Protein AF-A0A832YFS0-F1 (afdb_monomer_lite)

Structure (mmCIF, N/CA/C/O backbone):
data_AF-A0A832YFS0-F1
#
_entry.id   AF-A0A832YFS0-F1
#
loop_
_atom_site.group_PDB
_atom_site.id
_atom_site.type_symbol
_atom_site.label_atom_id
_atom_site.label_alt_id
_atom_site.label_comp_id
_atom_site.label_asym_id
_atom_site.label_entity_id
_atom_site.label_seq_id
_atom_site.pdbx_PDB_ins_code
_atom_site.Cartn_x
_atom_site.Cartn_y
_atom_site.Cartn_z
_atom_site.occupancy
_atom_site.B_iso_or_equiv
_atom_site.auth_seq_id
_atom_site.auth_comp_id
_atom_site.auth_asym_id
_atom_site.auth_atom_id
_atom_site.pdbx_PDB_model_num
ATOM 1 N N . MET A 1 1 ? -32.727 -11.105 4.811 1.00 61.66 1 MET A N 1
ATOM 2 C CA . MET A 1 1 ? -31.491 -11.695 4.226 1.00 61.66 1 MET A CA 1
ATOM 3 C C . MET A 1 1 ? -30.464 -11.849 5.333 1.00 61.66 1 MET A C 1
ATOM 5 O O . MET A 1 1 ? -30.611 -11.159 6.331 1.00 61.66 1 MET A O 1
ATOM 9 N N . HIS A 1 2 ? -29.457 -12.711 5.175 1.00 72.12 2 HIS A N 1
ATOM 10 C CA . HIS A 1 2 ? -28.384 -12.852 6.163 1.00 72.12 2 HIS A CA 1
ATOM 11 C C . HIS A 1 2 ? -27.143 -12.051 5.748 1.00 72.12 2 HIS A C 1
ATOM 13 O O . HIS A 1 2 ? -26.774 -12.047 4.574 1.00 72.12 2 HIS A O 1
ATOM 19 N N . CYS A 1 3 ? -26.508 -11.384 6.710 1.00 74.69 3 CYS A N 1
ATOM 20 C CA . CYS A 1 3 ? -25.237 -10.694 6.539 1.00 74.69 3 CYS A CA 1
ATOM 21 C C . CYS A 1 3 ? -24.163 -11.714 6.127 1.00 74.69 3 CYS A C 1
ATOM 23 O O . CYS A 1 3 ? -23.985 -12.705 6.838 1.00 74.69 3 CYS A O 1
ATOM 25 N N . PRO A 1 4 ? -23.400 -11.477 5.048 1.00 72.81 4 PRO A N 1
ATOM 26 C CA . PRO A 1 4 ? -22.427 -12.448 4.543 1.00 72.81 4 PRO A CA 1
ATOM 27 C C . PRO A 1 4 ? -21.241 -12.690 5.492 1.00 72.81 4 PRO A C 1
ATOM 29 O O . PRO A 1 4 ? -20.548 -13.690 5.352 1.00 72.81 4 PRO A O 1
ATOM 32 N N . TYR A 1 5 ? -21.004 -11.794 6.457 1.00 75.25 5 TYR A N 1
ATOM 33 C CA . TYR A 1 5 ? -19.849 -11.869 7.360 1.00 75.25 5 TYR A CA 1
ATOM 34 C C . TYR A 1 5 ? -20.147 -12.503 8.717 1.00 75.25 5 TYR A C 1
ATOM 36 O O . TYR A 1 5 ? -19.254 -13.059 9.344 1.00 75.25 5 TYR A O 1
ATOM 44 N N . CYS A 1 6 ? -21.387 -12.405 9.193 1.00 79.06 6 CYS A N 1
ATOM 45 C CA . CYS A 1 6 ? -21.760 -12.894 10.522 1.00 79.06 6 CYS A CA 1
ATOM 46 C C . CYS A 1 6 ? -23.076 -13.677 10.540 1.00 79.06 6 CYS A C 1
ATOM 48 O O . CYS A 1 6 ? -23.582 -13.984 11.612 1.00 79.06 6 CYS A O 1
ATOM 50 N N . SER A 1 7 ? -23.643 -13.973 9.366 1.00 76.50 7 SER A N 1
ATOM 51 C CA . SER A 1 7 ? -24.875 -14.749 9.177 1.00 76.50 7 SER A CA 1
ATOM 52 C C . SER A 1 7 ? -26.113 -14.199 9.894 1.00 76.50 7 SER A C 1
ATOM 54 O O . SER A 1 7 ? -27.077 -14.922 10.097 1.00 76.50 7 SER A O 1
ATOM 56 N N . ASN A 1 8 ? -26.115 -12.916 10.256 1.00 71.06 8 ASN A N 1
ATOM 57 C CA . ASN A 1 8 ? -27.222 -12.272 10.961 1.00 71.06 8 ASN A CA 1
ATOM 58 C C . ASN A 1 8 ? -28.337 -11.786 10.047 1.00 71.06 8 ASN A C 1
ATOM 60 O O . ASN A 1 8 ? -28.046 -11.256 8.978 1.00 71.06 8 ASN A O 1
ATOM 64 N N . GLU A 1 9 ? -29.588 -11.852 10.498 1.00 67.94 9 GLU A N 1
ATOM 65 C CA . GLU A 1 9 ? -30.709 -11.266 9.763 1.00 67.94 9 GLU A CA 1
ATOM 66 C C . GLU A 1 9 ? -30.561 -9.740 9.616 1.00 67.94 9 GLU A C 1
ATOM 68 O O . GLU A 1 9 ? -30.195 -9.026 10.551 1.00 67.94 9 GLU A O 1
ATOM 73 N N . VAL A 1 10 ? -30.826 -9.243 8.407 1.00 63.81 10 VAL A N 1
ATOM 74 C CA . VAL A 1 10 ? -30.827 -7.820 8.053 1.00 63.81 10 VAL A CA 1
ATOM 75 C C . VAL A 1 10 ? -32.253 -7.408 7.685 1.00 63.81 10 VAL A C 1
ATOM 77 O O . VAL A 1 10 ? -32.850 -8.010 6.781 1.00 63.81 10 VAL A O 1
ATOM 80 N N . GLU A 1 11 ? -32.785 -6.400 8.386 1.00 53.22 11 GLU A N 1
ATOM 81 C CA . GLU A 1 11 ? -34.101 -5.806 8.119 1.00 53.22 11 GLU A CA 1
ATOM 82 C C . GLU A 1 11 ? -34.092 -4.999 6.810 1.00 53.22 11 GLU A C 1
ATOM 84 O O . GLU A 1 11 ? -33.119 -4.327 6.468 1.00 53.22 11 GLU A O 1
ATOM 89 N N . PHE A 1 12 ? -35.184 -5.099 6.052 1.00 53.47 12 PHE A N 1
ATOM 90 C CA . PHE A 1 12 ? -35.305 -4.586 4.687 1.00 53.47 12 PHE A CA 1
ATOM 91 C C . PHE A 1 12 ? -36.155 -3.311 4.629 1.00 53.47 12 PHE A C 1
ATOM 93 O O . PHE A 1 12 ? -37.175 -3.210 5.310 1.00 53.47 12 PHE A O 1
ATOM 100 N N . SER A 1 13 ? -35.785 -2.375 3.752 1.00 44.81 13 SER A N 1
ATOM 101 C CA . SER A 1 13 ? -36.690 -1.340 3.243 1.00 44.81 13 SER A CA 1
ATOM 102 C C . SER A 1 13 ? -36.760 -1.435 1.716 1.00 44.81 13 SER A C 1
ATOM 104 O O . SER A 1 13 ? -35.734 -1.634 1.062 1.00 44.81 13 SER A O 1
ATOM 106 N N . ASP A 1 14 ? -37.965 -1.284 1.150 1.00 42.34 14 ASP A N 1
ATOM 107 C CA . ASP A 1 14 ? -38.313 -1.494 -0.275 1.00 42.34 14 ASP A CA 1
ATOM 108 C C . ASP A 1 14 ? -37.517 -0.644 -1.296 1.00 42.34 14 ASP A C 1
ATOM 110 O O . ASP A 1 14 ? -37.751 -0.724 -2.501 1.00 42.34 14 ASP A O 1
ATOM 114 N N . THR A 1 15 ? -36.572 0.185 -0.849 1.00 44.81 15 THR A N 1
ATOM 115 C CA . THR A 1 15 ? -35.810 1.128 -1.679 1.00 44.81 15 THR A CA 1
ATOM 116 C C . THR A 1 15 ? -34.344 0.752 -1.908 1.00 44.81 15 THR A C 1
ATOM 118 O O . THR A 1 15 ? -33.688 1.415 -2.710 1.00 44.81 15 THR A O 1
ATOM 121 N N . ASN A 1 16 ? -33.808 -0.278 -1.244 1.00 40.38 16 ASN A N 1
ATOM 122 C CA . ASN A 1 16 ? -32.389 -0.628 -1.367 1.00 40.38 16 ASN A CA 1
ATOM 123 C C . ASN A 1 16 ? -32.163 -1.736 -2.408 1.00 40.38 16 ASN A C 1
ATOM 125 O O . ASN A 1 16 ? -32.671 -2.850 -2.288 1.00 40.38 16 ASN A O 1
ATOM 129 N N . VAL A 1 17 ? -31.394 -1.400 -3.449 1.00 39.41 17 VAL A N 1
ATOM 130 C CA . VAL A 1 17 ? -30.944 -2.305 -4.519 1.00 39.41 17 VAL A CA 1
ATOM 131 C C . VAL A 1 17 ? -30.185 -3.495 -3.913 1.00 39.41 17 VAL A C 1
ATOM 133 O O . VAL A 1 17 ? -29.508 -3.336 -2.903 1.00 39.41 17 VAL A O 1
ATOM 136 N N . LEU A 1 18 ? -30.306 -4.671 -4.544 1.00 39.31 18 LEU A N 1
ATOM 137 C CA . LEU A 1 18 ? -29.674 -5.974 -4.249 1.00 39.31 18 LEU A CA 1
ATOM 138 C C . LEU A 1 18 ? -28.119 -5.966 -4.263 1.00 39.31 18 LEU A C 1
ATOM 140 O O . LEU A 1 18 ? -27.489 -6.871 -4.801 1.00 39.31 18 LEU A O 1
ATOM 144 N N . GLU A 1 19 ? -27.473 -4.960 -3.685 1.00 45.22 19 GLU A N 1
ATOM 145 C CA . GLU A 1 19 ? -26.049 -4.987 -3.351 1.00 45.22 19 GLU A CA 1
ATOM 146 C C . GLU A 1 19 ? -25.893 -5.559 -1.932 1.00 45.22 19 GLU A C 1
ATOM 148 O O . GLU A 1 19 ? -26.742 -5.345 -1.069 1.00 45.22 19 GLU A O 1
ATOM 153 N N . HIS A 1 20 ? -24.855 -6.366 -1.706 1.00 52.19 20 HIS A N 1
ATOM 154 C CA . HIS A 1 20 ? -24.656 -7.181 -0.502 1.00 52.19 20 HIS A CA 1
ATOM 155 C C . HIS A 1 20 ? -24.901 -6.401 0.803 1.00 52.19 20 HIS A C 1
ATOM 157 O O . HIS A 1 20 ? -24.086 -5.578 1.216 1.00 52.19 20 HIS A O 1
ATOM 163 N N . LEU A 1 21 ? -26.036 -6.673 1.456 1.00 62.94 21 LEU A N 1
ATOM 164 C CA . LEU A 1 21 ? -26.465 -5.989 2.674 1.00 62.94 21 LEU A CA 1
ATOM 165 C C . LEU A 1 21 ? -25.644 -6.484 3.871 1.00 62.94 21 LEU A C 1
ATOM 167 O O . LEU A 1 21 ? -25.855 -7.573 4.406 1.00 62.94 21 LEU A O 1
ATOM 171 N N . ILE A 1 22 ? -24.681 -5.663 4.271 1.00 71.62 22 ILE A N 1
ATOM 172 C CA . ILE A 1 22 ? -23.887 -5.829 5.487 1.00 71.62 22 ILE A CA 1
ATOM 173 C C . ILE A 1 22 ? -24.720 -5.298 6.663 1.00 71.62 22 ILE A C 1
ATOM 175 O O . ILE A 1 22 ? -25.326 -4.237 6.552 1.00 71.62 22 ILE A O 1
ATOM 179 N N . CYS A 1 23 ? -24.772 -6.010 7.794 1.00 81.19 23 CYS A N 1
ATOM 180 C CA . CYS A 1 23 ? -25.474 -5.494 8.976 1.00 81.19 23 CYS A CA 1
ATOM 181 C C . CYS A 1 23 ? -24.712 -4.312 9.611 1.00 81.19 23 CYS A C 1
ATOM 183 O O . CYS A 1 23 ? -23.481 -4.281 9.569 1.00 81.19 23 CYS A O 1
ATOM 185 N N . GLU A 1 24 ? -25.418 -3.386 10.272 1.00 81.00 24 GLU A N 1
ATOM 186 C CA . GLU A 1 24 ? -24.829 -2.150 10.836 1.00 81.00 24 GLU A CA 1
ATOM 187 C C . GLU A 1 24 ? -23.629 -2.409 11.770 1.00 81.00 24 GLU A C 1
ATOM 189 O O . GLU A 1 24 ? -22.675 -1.634 11.814 1.00 81.00 24 GLU A O 1
ATOM 194 N N . ARG A 1 25 ? -23.644 -3.537 12.496 1.00 83.19 25 ARG A N 1
ATOM 195 C CA . ARG A 1 25 ? -22.552 -3.976 13.384 1.00 83.19 25 ARG A CA 1
ATOM 196 C C . ARG A 1 25 ? -21.271 -4.264 12.602 1.00 83.19 25 ARG A C 1
ATOM 198 O O . ARG A 1 25 ? -20.208 -3.739 12.931 1.00 83.19 25 ARG A O 1
ATOM 205 N N . CYS A 1 26 ? -21.384 -5.105 11.574 1.00 80.31 26 CYS A N 1
ATOM 206 C CA . CYS A 1 26 ? -20.264 -5.447 10.708 1.00 80.31 26 CYS A CA 1
ATOM 207 C C . CYS A 1 26 ? -19.812 -4.226 9.917 1.00 80.31 26 CYS A C 1
ATOM 209 O O . CYS A 1 26 ? -18.615 -4.004 9.809 1.00 80.31 26 CYS A O 1
ATOM 211 N N . GLU A 1 27 ? -20.738 -3.405 9.417 1.00 80.12 27 GLU A N 1
ATOM 212 C CA . GLU A 1 27 ? -20.388 -2.182 8.698 1.00 80.12 27 GLU A CA 1
ATOM 213 C C . GLU A 1 27 ? -19.588 -1.214 9.579 1.00 80.12 27 GLU A C 1
ATOM 215 O O . GLU A 1 27 ? -18.581 -0.674 9.120 1.00 80.12 27 GLU A O 1
ATOM 220 N N . MET A 1 28 ? -19.969 -1.047 10.851 1.00 83.25 28 MET A N 1
ATOM 221 C CA . MET A 1 28 ? -19.225 -0.217 11.799 1.00 83.25 28 MET A CA 1
ATOM 222 C C . MET A 1 28 ? -17.781 -0.706 11.934 1.00 83.25 28 MET A C 1
ATOM 224 O O . MET A 1 28 ? -16.862 0.069 11.674 1.00 83.25 28 MET A O 1
ATOM 228 N N . VAL A 1 29 ? -17.555 -1.987 12.238 1.00 79.38 29 VAL A N 1
ATOM 229 C CA . VAL A 1 29 ? -16.192 -2.523 12.409 1.00 79.38 29 VAL A CA 1
ATOM 230 C C . VAL A 1 29 ? -15.405 -2.507 11.100 1.00 79.38 29 VAL A C 1
ATOM 232 O O . VAL A 1 29 ? -14.270 -2.033 11.070 1.00 79.38 29 VAL A O 1
ATOM 235 N N . LEU A 1 30 ? -16.013 -2.941 9.995 1.00 76.44 30 LEU A N 1
ATOM 236 C CA . LEU A 1 30 ? -15.393 -2.925 8.669 1.00 76.44 30 LEU A CA 1
ATOM 237 C C . LEU A 1 30 ? -15.048 -1.504 8.229 1.00 76.44 30 LEU A C 1
ATOM 239 O O . LEU A 1 30 ? -14.052 -1.297 7.546 1.00 76.44 30 LEU A O 1
ATOM 243 N N . SER A 1 31 ? -15.796 -0.488 8.662 1.00 74.38 31 SER A N 1
ATOM 244 C CA . SER A 1 31 ? -15.399 0.893 8.409 1.00 74.38 31 SER A CA 1
ATOM 245 C C . SER A 1 31 ? -14.073 1.238 9.083 1.00 74.38 31 SER A C 1
ATOM 247 O O . SER A 1 31 ? -13.387 2.117 8.591 1.00 74.38 31 SER A O 1
ATOM 249 N N . HIS A 1 32 ? -13.691 0.594 10.188 1.00 72.25 32 HIS A N 1
ATOM 250 C CA . HIS A 1 32 ? -12.399 0.796 10.847 1.00 72.25 32 HIS A CA 1
ATOM 251 C C . HIS A 1 32 ? -11.298 -0.092 10.258 1.00 72.25 32 HIS A C 1
ATOM 253 O O . HIS A 1 32 ? -10.190 0.401 10.073 1.00 72.25 32 HIS A O 1
ATOM 259 N N . VAL A 1 33 ? -11.620 -1.331 9.880 1.00 70.38 33 VAL A N 1
ATOM 260 C CA . VAL A 1 33 ? -10.667 -2.291 9.295 1.00 70.38 33 VAL A CA 1
ATOM 261 C C . VAL A 1 33 ? -10.343 -1.972 7.826 1.00 70.38 33 VAL A C 1
ATOM 263 O O . VAL A 1 33 ? -9.180 -1.943 7.438 1.00 70.38 33 VAL A O 1
ATOM 266 N N . CYS A 1 34 ? -11.355 -1.659 7.012 1.00 66.19 34 CYS A N 1
ATOM 267 C CA . CYS A 1 34 ? -11.261 -1.463 5.555 1.00 66.19 34 CYS A CA 1
ATOM 268 C C . CYS A 1 34 ? -11.122 0.022 5.147 1.00 66.19 34 CYS A C 1
ATOM 270 O O . CYS A 1 34 ? -11.337 0.403 3.994 1.00 66.19 34 CYS A O 1
ATOM 272 N N . LYS A 1 35 ? -10.868 0.928 6.103 1.00 58.06 35 LYS A N 1
ATOM 273 C CA . LYS A 1 35 ? -10.956 2.395 5.905 1.00 58.06 35 LYS A CA 1
ATOM 274 C C . LYS A 1 35 ? -9.945 2.915 4.883 1.00 58.06 35 LYS A C 1
ATOM 276 O O . LYS A 1 35 ? -10.226 3.843 4.123 1.00 58.06 35 LYS A O 1
ATOM 281 N N . VAL A 1 36 ? -8.771 2.297 4.886 1.00 56.97 36 VAL A N 1
ATOM 282 C CA . VAL A 1 36 ? -7.657 2.577 3.983 1.00 56.97 36 VAL A CA 1
ATOM 283 C C . VAL A 1 36 ? -8.033 2.241 2.531 1.00 56.97 36 VAL A C 1
ATOM 285 O O . VAL A 1 36 ? -7.725 3.006 1.615 1.00 56.97 36 VAL A O 1
ATOM 288 N N . ASP A 1 37 ? -8.830 1.192 2.331 1.00 61.12 37 ASP A N 1
ATOM 289 C CA . ASP A 1 37 ? -9.243 0.716 1.008 1.00 61.12 37 ASP A CA 1
ATOM 290 C C . ASP A 1 37 ? -10.208 1.650 0.304 1.00 61.12 37 ASP A C 1
ATOM 292 O O . ASP A 1 37 ? -10.111 1.843 -0.904 1.00 61.12 37 ASP A O 1
ATOM 296 N N . ARG A 1 38 ? -11.101 2.312 1.048 1.00 62.69 38 ARG A N 1
ATOM 297 C CA . ARG A 1 38 ? -12.026 3.291 0.456 1.00 62.69 38 ARG A CA 1
ATOM 298 C C . ARG A 1 38 ? -11.293 4.479 -0.174 1.00 62.69 38 ARG A C 1
ATOM 300 O O . ARG A 1 38 ? -11.793 5.031 -1.146 1.00 62.69 38 ARG A O 1
ATOM 307 N N . LYS A 1 39 ? -10.128 4.868 0.361 1.00 64.56 39 LYS A N 1
ATOM 308 C CA . LYS A 1 39 ? -9.289 5.946 -0.198 1.00 64.56 39 LYS A CA 1
ATOM 309 C C . LYS A 1 39 ? -8.416 5.475 -1.362 1.00 64.56 39 LYS A C 1
ATOM 311 O O . LYS A 1 39 ? -8.062 6.279 -2.219 1.00 64.56 39 LYS A O 1
ATOM 316 N N . PHE A 1 40 ? -8.048 4.195 -1.370 1.00 71.06 40 PHE A N 1
ATOM 317 C CA . PHE A 1 40 ? -7.246 3.592 -2.433 1.00 71.06 40 PHE A CA 1
ATOM 318 C C . PHE A 1 40 ? -8.095 3.062 -3.596 1.00 71.06 40 PHE A C 1
ATOM 320 O O . PHE A 1 40 ? -7.560 2.788 -4.670 1.00 71.06 40 PHE A O 1
ATOM 327 N N . ARG A 1 41 ? -9.416 2.9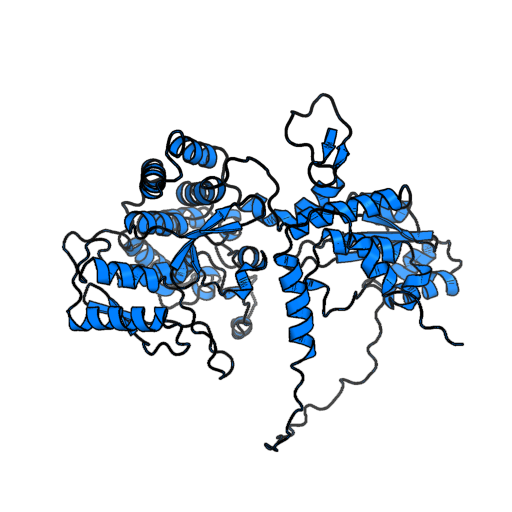52 -3.407 1.00 80.44 41 ARG A N 1
ATOM 328 C CA . ARG A 1 41 ? -10.335 2.491 -4.442 1.00 80.44 41 ARG A CA 1
ATOM 329 C C . ARG A 1 41 ? -10.263 3.415 -5.669 1.00 80.44 41 ARG A C 1
ATOM 331 O O . ARG A 1 41 ? -10.498 4.616 -5.532 1.00 80.44 41 ARG A O 1
ATOM 338 N N . PRO A 1 42 ? -9.967 2.867 -6.855 1.00 87.12 42 PRO A N 1
ATOM 339 C CA . PRO A 1 42 ? -9.929 3.631 -8.092 1.00 87.12 42 PRO A CA 1
ATOM 340 C C . PRO A 1 42 ? -11.335 4.016 -8.557 1.00 87.12 42 PRO A C 1
ATOM 342 O O . PRO A 1 42 ? -12.336 3.413 -8.152 1.00 87.12 42 PRO A O 1
ATOM 345 N N . ASP A 1 43 ? -11.416 5.003 -9.447 1.00 89.50 43 ASP A N 1
ATOM 346 C CA . ASP A 1 43 ? -12.705 5.429 -9.991 1.00 89.50 43 ASP A CA 1
ATOM 347 C C . ASP A 1 43 ? -13.365 4.311 -10.804 1.00 89.50 43 ASP A C 1
ATOM 349 O O . ASP A 1 43 ? -12.703 3.545 -11.511 1.00 89.50 43 ASP A O 1
ATOM 353 N N . LYS A 1 44 ? -14.704 4.268 -10.778 1.00 89.25 44 LYS A N 1
ATOM 354 C CA . LYS A 1 44 ? -15.496 3.266 -11.514 1.00 89.25 44 LYS A CA 1
ATOM 355 C C . LYS A 1 44 ? -15.138 3.206 -13.004 1.00 89.25 44 LYS A C 1
ATOM 357 O O . LYS A 1 44 ? -15.122 2.122 -13.575 1.00 89.25 44 LYS A O 1
ATOM 362 N N . ALA A 1 45 ? -14.827 4.352 -13.616 1.00 91.62 45 ALA A N 1
ATOM 363 C CA . ALA A 1 45 ? -14.412 4.422 -15.015 1.00 91.62 45 ALA A CA 1
ATOM 364 C C . ALA A 1 45 ? -13.076 3.701 -15.261 1.00 91.62 45 ALA A C 1
ATOM 366 O O . ALA A 1 45 ? -12.978 2.922 -16.201 1.00 91.62 45 ALA A O 1
ATOM 367 N N . ALA A 1 46 ? -12.080 3.892 -14.390 1.00 92.94 46 ALA A N 1
ATOM 368 C CA . ALA A 1 46 ? -10.785 3.226 -14.515 1.00 92.94 46 ALA A CA 1
ATOM 369 C C . ALA A 1 46 ? -10.906 1.705 -14.310 1.00 92.94 46 ALA A C 1
ATOM 371 O O . ALA A 1 46 ? -10.316 0.937 -15.068 1.00 92.94 46 ALA A O 1
ATOM 372 N N . ILE A 1 47 ? -11.727 1.267 -13.343 1.00 91.56 47 ILE A N 1
ATOM 373 C CA . ILE A 1 47 ? -12.043 -0.159 -13.139 1.00 91.56 47 ILE A CA 1
ATOM 374 C C . ILE A 1 47 ? -12.687 -0.751 -14.397 1.00 91.56 47 ILE A C 1
ATOM 376 O O . ILE A 1 47 ? -12.286 -1.825 -14.839 1.00 91.56 47 ILE A O 1
ATOM 380 N N . ALA A 1 48 ? -13.659 -0.051 -14.989 1.00 92.25 48 ALA A N 1
ATOM 381 C CA . ALA A 1 48 ? -14.320 -0.500 -16.210 1.00 92.25 48 ALA A CA 1
ATOM 382 C C . ALA A 1 48 ? -13.338 -0.620 -17.387 1.00 92.25 48 ALA A C 1
ATOM 384 O O . ALA A 1 48 ? -13.393 -1.613 -18.107 1.00 92.25 48 ALA A O 1
ATOM 385 N N . THR A 1 49 ? -12.406 0.327 -17.548 1.00 94.69 49 THR A N 1
ATOM 386 C CA . THR A 1 49 ? -11.357 0.252 -18.579 1.00 94.69 49 THR A CA 1
ATOM 387 C C . THR A 1 49 ? -10.477 -0.983 -18.399 1.00 94.69 49 THR A C 1
ATOM 389 O O . THR A 1 49 ? -10.263 -1.721 -19.356 1.00 94.69 49 THR A O 1
ATOM 392 N N . VAL A 1 50 ? -9.997 -1.245 -17.178 1.00 94.62 50 VAL A N 1
ATOM 393 C CA . VAL A 1 50 ? -9.152 -2.418 -16.890 1.00 94.62 50 VAL A CA 1
ATOM 394 C C . VAL A 1 50 ? -9.920 -3.719 -17.109 1.00 94.62 50 VAL A C 1
ATOM 396 O O . VAL A 1 50 ? -9.409 -4.626 -17.759 1.00 94.62 50 VAL A O 1
ATOM 399 N N . ARG A 1 51 ? -11.163 -3.813 -16.626 1.00 92.81 51 ARG A N 1
ATOM 400 C CA . ARG A 1 51 ? -12.002 -5.001 -16.842 1.00 92.81 51 ARG A CA 1
ATOM 401 C C . ARG A 1 51 ? -12.280 -5.245 -18.321 1.00 92.81 51 ARG A C 1
ATOM 403 O O . ARG A 1 51 ? -12.163 -6.381 -18.759 1.00 92.81 51 ARG A O 1
ATOM 410 N N . GLY A 1 52 ? -12.581 -4.193 -19.082 1.00 94.06 52 GLY A N 1
ATOM 411 C CA . GLY A 1 52 ? -12.761 -4.287 -20.530 1.00 94.06 52 GLY A CA 1
ATOM 412 C C . GLY A 1 52 ? -11.485 -4.719 -21.256 1.00 94.06 52 GLY A C 1
ATOM 413 O O . GLY A 1 52 ? -11.555 -5.500 -22.194 1.00 94.06 52 GLY A O 1
ATOM 414 N N . ALA A 1 53 ? -10.308 -4.280 -20.795 1.00 94.94 53 ALA A N 1
ATOM 415 C CA . ALA A 1 53 ? -9.029 -4.727 -21.350 1.00 94.94 53 ALA A CA 1
ATOM 416 C C . ALA A 1 53 ? -8.755 -6.217 -21.086 1.00 94.94 53 ALA A C 1
ATOM 418 O O . ALA A 1 53 ? -8.122 -6.879 -21.902 1.00 94.94 53 ALA A O 1
ATOM 419 N N . LEU A 1 54 ? -9.230 -6.744 -19.955 1.00 93.50 54 LEU A N 1
ATOM 420 C CA . LEU A 1 54 ? -9.082 -8.151 -19.575 1.00 93.50 54 LEU A CA 1
ATOM 421 C C . LEU A 1 54 ? -10.213 -9.047 -20.110 1.00 93.50 54 LEU A C 1
ATOM 423 O O . LEU A 1 54 ? -10.165 -10.264 -19.925 1.00 93.50 54 LEU A O 1
ATOM 427 N N . GLU A 1 55 ? -11.234 -8.477 -20.752 1.00 92.88 55 GLU A N 1
ATOM 428 C CA . GLU A 1 55 ? -12.369 -9.229 -21.281 1.00 92.88 55 GLU A CA 1
ATOM 429 C C . GLU A 1 55 ? -11.925 -10.117 -22.452 1.00 92.88 55 GLU A C 1
ATOM 431 O O . GLU A 1 55 ? -11.390 -9.649 -23.455 1.00 92.88 55 GLU A O 1
ATOM 436 N N . GLY A 1 56 ? -12.127 -11.431 -22.318 1.00 88.06 56 GLY A N 1
ATOM 437 C CA . GLY A 1 56 ? -11.724 -12.407 -23.335 1.00 88.06 56 GLY A CA 1
ATOM 438 C C . GLY A 1 56 ? -10.218 -12.699 -23.398 1.00 88.06 56 GLY A C 1
ATOM 439 O O . GLY A 1 56 ? -9.800 -13.461 -24.268 1.00 88.06 56 GLY A O 1
ATOM 440 N N . VAL A 1 57 ? -9.412 -12.142 -22.486 1.00 92.19 57 VAL A N 1
ATOM 441 C CA . VAL A 1 57 ? -7.985 -12.472 -22.348 1.00 92.19 57 VAL A CA 1
ATOM 442 C C . VAL A 1 57 ? -7.826 -13.725 -21.486 1.00 92.19 57 VAL A C 1
ATOM 444 O O . VAL A 1 57 ? -8.423 -13.832 -20.412 1.00 92.19 57 VAL A O 1
ATOM 447 N N . ASP A 1 58 ? -7.000 -14.672 -21.934 1.00 88.56 58 ASP A N 1
ATOM 448 C CA . ASP A 1 58 ? -6.609 -15.819 -21.114 1.00 88.56 58 ASP A CA 1
ATOM 449 C C . ASP A 1 58 ? -5.743 -15.343 -19.941 1.00 88.56 58 ASP A C 1
ATOM 451 O O . ASP A 1 58 ? -4.585 -14.966 -20.110 1.00 88.56 58 ASP A O 1
ATOM 455 N N . ARG A 1 59 ? -6.312 -15.370 -18.732 1.00 85.12 59 ARG A N 1
ATOM 456 C CA . ARG A 1 59 ? -5.631 -14.918 -17.511 1.00 85.12 59 ARG A CA 1
ATOM 457 C C . ARG A 1 59 ? -4.489 -15.825 -17.059 1.00 85.12 59 ARG A C 1
ATOM 459 O O . ARG A 1 59 ? -3.768 -15.451 -16.139 1.00 85.12 59 ARG A O 1
ATOM 466 N N . THR A 1 60 ? -4.329 -17.000 -17.666 1.00 86.81 60 THR A N 1
ATOM 467 C CA . THR A 1 60 ? -3.180 -17.879 -17.409 1.00 86.81 60 THR A CA 1
ATOM 468 C C . THR A 1 60 ? -1.951 -17.496 -18.235 1.00 86.81 60 THR A C 1
ATOM 470 O O . THR A 1 60 ? -0.834 -17.864 -17.868 1.00 86.81 60 THR A O 1
ATOM 473 N N . ASP A 1 61 ? -2.130 -16.713 -19.304 1.00 90.94 61 ASP A N 1
ATOM 474 C CA . ASP A 1 61 ? -1.039 -16.143 -20.089 1.00 90.94 61 ASP A CA 1
ATOM 475 C C . ASP A 1 61 ? -0.704 -14.732 -19.590 1.00 90.94 61 ASP A C 1
ATOM 477 O O . ASP A 1 61 ? -1.264 -13.726 -20.035 1.00 90.94 61 ASP A O 1
ATOM 481 N N . ASP A 1 62 ? 0.267 -14.656 -18.677 1.00 89.56 62 ASP A N 1
ATOM 482 C CA . ASP A 1 62 ? 0.774 -13.387 -18.147 1.00 89.56 62 ASP A CA 1
ATOM 483 C C . ASP A 1 62 ? 1.181 -12.406 -19.261 1.00 89.56 62 ASP A C 1
ATOM 485 O O . ASP A 1 62 ? 1.010 -11.196 -19.110 1.00 89.56 62 ASP A O 1
ATOM 489 N N . THR A 1 63 ? 1.712 -12.888 -20.390 1.00 92.00 63 THR A N 1
ATOM 490 C CA . THR A 1 63 ? 2.148 -11.999 -21.478 1.00 92.00 63 THR A CA 1
ATOM 491 C C . THR A 1 63 ? 0.946 -11.309 -22.110 1.00 92.00 63 THR A C 1
ATOM 493 O O . THR A 1 63 ? 0.943 -10.082 -22.216 1.00 92.00 63 THR A O 1
ATOM 496 N N . ALA A 1 64 ? -0.090 -12.076 -22.458 1.00 93.50 64 ALA A N 1
ATOM 497 C CA . ALA A 1 64 ? -1.318 -11.547 -23.043 1.00 93.50 64 ALA A CA 1
ATOM 498 C C . ALA A 1 64 ? -2.030 -10.568 -22.095 1.00 93.50 64 ALA A C 1
ATOM 500 O O . ALA A 1 64 ? -2.465 -9.496 -22.522 1.00 93.50 64 ALA A O 1
ATOM 501 N N . VAL A 1 65 ? -2.085 -10.895 -20.797 1.00 94.62 65 VAL A N 1
ATOM 502 C CA . VAL A 1 65 ? -2.647 -10.019 -19.757 1.00 94.62 65 VAL A CA 1
ATOM 503 C C . VAL A 1 65 ? -1.937 -8.668 -19.744 1.00 94.62 65 VAL A C 1
ATOM 505 O O . VAL A 1 65 ? -2.577 -7.621 -19.852 1.00 94.62 65 VAL A O 1
ATOM 508 N N . TRP A 1 66 ? -0.609 -8.664 -19.640 1.00 95.62 66 TRP A N 1
ATOM 509 C CA . TRP A 1 66 ? 0.143 -7.417 -19.544 1.00 95.62 66 TRP A CA 1
ATOM 510 C C . TRP A 1 66 ? 0.142 -6.608 -20.845 1.00 95.62 66 TRP A C 1
ATOM 512 O O . TRP A 1 66 ? 0.095 -5.379 -20.785 1.00 95.62 66 TRP A O 1
ATOM 522 N N . GLU A 1 67 ? 0.150 -7.257 -22.011 1.00 95.00 67 GLU A N 1
ATOM 523 C CA . GLU A 1 67 ? 0.016 -6.575 -23.303 1.00 95.00 67 GLU A CA 1
ATOM 524 C C . GLU A 1 67 ? -1.337 -5.868 -23.439 1.00 95.00 67 GLU A C 1
ATOM 526 O O . GLU A 1 67 ? -1.379 -4.703 -23.852 1.00 95.00 67 GLU A O 1
ATOM 531 N N . ALA A 1 68 ? -2.431 -6.522 -23.038 1.00 96.00 68 ALA A N 1
ATOM 532 C CA . ALA A 1 68 ? -3.764 -5.929 -23.053 1.00 96.00 68 ALA A CA 1
ATOM 533 C C . ALA A 1 68 ? -3.863 -4.729 -22.093 1.00 96.00 68 ALA A C 1
ATOM 535 O O . ALA A 1 68 ? -4.310 -3.647 -22.485 1.00 96.00 68 ALA A O 1
ATOM 536 N N . LEU A 1 69 ? -3.362 -4.882 -20.862 1.00 96.62 69 LEU A N 1
ATOM 537 C CA . LEU A 1 69 ? -3.362 -3.820 -19.852 1.00 96.62 69 LEU A CA 1
ATOM 538 C C . LEU A 1 69 ? -2.518 -2.606 -20.259 1.00 96.62 69 LEU A C 1
ATOM 540 O O . LEU A 1 69 ? -2.919 -1.470 -20.007 1.00 96.62 69 LEU A O 1
ATOM 544 N N . ILE A 1 70 ? -1.359 -2.815 -20.887 1.00 95.69 70 ILE A N 1
ATOM 545 C CA . ILE A 1 70 ? -0.527 -1.714 -21.393 1.00 95.69 70 ILE A CA 1
ATOM 546 C C . ILE A 1 70 ? -1.207 -1.018 -22.568 1.00 95.69 70 ILE A C 1
ATOM 548 O O . ILE A 1 70 ? -1.212 0.209 -22.623 1.00 95.69 70 ILE A O 1
ATOM 552 N N . SER A 1 71 ? -1.805 -1.784 -23.482 1.00 94.69 71 SER A N 1
ATOM 553 C CA . SER A 1 71 ? -2.445 -1.241 -24.686 1.00 94.69 71 SER A CA 1
ATOM 554 C C . SER A 1 71 ? -3.664 -0.371 -24.371 1.00 94.69 71 SER A C 1
ATOM 556 O O . SER A 1 71 ? -3.903 0.615 -25.065 1.00 94.69 71 SER A O 1
ATOM 558 N N . ALA A 1 72 ? -4.420 -0.714 -23.326 1.00 95.19 72 ALA A N 1
ATOM 559 C CA . ALA A 1 72 ? -5.569 0.064 -22.864 1.00 95.19 72 ALA A CA 1
ATOM 560 C C . ALA A 1 72 ? -5.193 1.228 -21.926 1.00 95.19 72 ALA A C 1
ATOM 562 O O . ALA A 1 72 ? -6.033 2.078 -21.630 1.00 95.19 72 ALA A O 1
ATOM 563 N N . GLY A 1 73 ? -3.950 1.261 -21.438 1.00 94.62 73 GLY A N 1
ATOM 564 C CA . GLY A 1 73 ? -3.497 2.231 -20.452 1.00 94.62 73 GLY A CA 1
ATOM 565 C C . GLY A 1 73 ? -3.074 3.581 -21.039 1.00 94.62 73 GLY A C 1
ATOM 566 O O . GLY A 1 73 ? -2.766 3.701 -22.227 1.00 94.62 73 GLY A O 1
ATOM 567 N N . PRO A 1 74 ? -2.999 4.625 -20.199 1.00 94.69 74 PRO A N 1
ATOM 568 C CA . PRO A 1 74 ? -2.567 5.940 -20.637 1.00 94.69 74 PRO A CA 1
ATOM 569 C C . PRO A 1 74 ? -1.062 5.953 -20.943 1.00 94.69 74 PRO A C 1
ATOM 571 O O . PRO A 1 74 ? -0.243 5.349 -20.245 1.00 94.69 74 PRO A O 1
ATOM 574 N N . SER A 1 75 ? -0.682 6.680 -21.994 1.00 91.19 75 SER A N 1
ATOM 575 C CA . SER A 1 75 ? 0.696 6.701 -22.500 1.00 91.19 75 SER A CA 1
ATOM 576 C C . SER A 1 75 ? 1.692 7.333 -21.520 1.00 91.19 75 SER A C 1
ATOM 578 O O . SER A 1 75 ? 1.395 8.331 -20.859 1.00 91.19 75 SER A O 1
ATOM 580 N N . ILE A 1 76 ? 2.912 6.784 -21.507 1.00 87.62 76 ILE A N 1
ATOM 581 C CA . ILE A 1 76 ? 4.092 7.307 -20.795 1.00 87.62 76 ILE A CA 1
ATOM 582 C C . ILE A 1 76 ? 5.257 7.652 -21.746 1.00 87.62 76 ILE A C 1
ATOM 584 O O . ILE A 1 76 ? 6.412 7.747 -21.328 1.00 87.62 76 ILE A O 1
ATOM 588 N N . ALA A 1 77 ? 4.984 7.813 -23.047 1.00 75.75 77 ALA A N 1
ATOM 589 C CA . ALA A 1 77 ? 6.013 7.990 -24.083 1.00 75.75 77 ALA A CA 1
ATOM 590 C C . ALA A 1 77 ? 6.915 9.229 -23.875 1.00 75.75 77 ALA A C 1
ATOM 592 O O . ALA A 1 77 ? 8.066 9.263 -24.330 1.00 75.75 77 ALA A O 1
ATOM 593 N N . ASP A 1 78 ? 6.420 10.221 -23.135 1.00 78.69 78 ASP A N 1
ATOM 594 C CA . ASP A 1 78 ? 7.085 11.499 -22.889 1.00 78.69 78 ASP A CA 1
ATOM 595 C C . ASP A 1 78 ? 7.958 11.518 -21.626 1.00 78.69 78 ASP A C 1
ATOM 597 O O . ASP A 1 78 ? 8.276 12.596 -21.130 1.00 78.69 78 ASP A O 1
ATOM 601 N N . VAL A 1 79 ? 8.371 10.355 -21.104 1.00 90.19 79 VAL A N 1
ATOM 602 C CA . VAL A 1 79 ? 9.213 10.240 -19.897 1.00 90.19 79 VAL A CA 1
ATOM 603 C C . VAL A 1 79 ? 10.660 9.882 -20.280 1.00 90.19 79 VAL A C 1
ATOM 605 O O . VAL A 1 79 ? 10.955 8.709 -20.520 1.00 90.19 79 VAL A O 1
ATOM 608 N N . PRO A 1 80 ? 11.600 10.852 -20.364 1.00 90.88 80 PRO A N 1
ATOM 609 C CA . PRO A 1 80 ? 12.971 10.614 -20.829 1.00 90.88 80 PRO A CA 1
ATOM 610 C C . PRO A 1 80 ? 13.740 9.529 -20.069 1.00 90.88 80 PRO A C 1
ATOM 612 O O . PRO A 1 80 ? 14.392 8.706 -20.708 1.00 90.88 80 PRO A O 1
ATOM 615 N N . ALA A 1 81 ? 13.628 9.497 -18.740 1.00 90.75 81 ALA A N 1
ATOM 616 C CA . ALA A 1 81 ? 14.300 8.535 -17.864 1.00 90.75 81 ALA A CA 1
ATOM 617 C C . ALA A 1 81 ? 13.906 7.076 -18.142 1.00 90.75 81 ALA A C 1
ATOM 619 O O . ALA A 1 81 ? 14.670 6.153 -17.877 1.00 90.75 81 ALA A O 1
ATOM 620 N N . LEU A 1 82 ? 12.719 6.872 -18.709 1.00 92.62 82 LEU A N 1
ATOM 621 C CA . LEU A 1 82 ? 12.149 5.559 -18.968 1.00 92.62 82 LEU A CA 1
ATOM 622 C C . LEU A 1 82 ? 12.312 5.118 -20.429 1.00 92.62 82 LEU A C 1
ATOM 624 O O . LEU A 1 82 ? 11.908 4.013 -20.775 1.00 92.62 82 LEU A O 1
ATOM 628 N N . LYS A 1 83 ? 12.918 5.929 -21.305 1.00 92.50 83 LYS A N 1
ATOM 629 C CA . LYS A 1 83 ? 13.023 5.611 -22.738 1.00 92.50 83 LYS A CA 1
ATOM 630 C C . LYS A 1 83 ? 13.875 4.373 -23.007 1.00 92.50 83 LYS A C 1
ATOM 632 O O . LYS A 1 83 ? 14.912 4.145 -22.387 1.00 92.50 83 LYS A O 1
ATOM 637 N N . SER A 1 84 ? 13.474 3.608 -24.018 1.00 91.38 84 SER A N 1
ATOM 638 C CA . SER A 1 84 ? 14.294 2.541 -24.587 1.00 91.38 84 SER A CA 1
ATOM 639 C C . SER A 1 84 ? 15.514 3.109 -25.315 1.00 91.38 84 SER A C 1
ATOM 641 O O . SER A 1 84 ? 15.454 4.170 -25.946 1.00 91.38 84 SER A O 1
ATOM 643 N N . SER A 1 85 ? 16.617 2.368 -25.310 1.00 90.38 85 SER A N 1
ATOM 644 C CA . SER A 1 85 ? 17.802 2.734 -26.079 1.00 90.38 85 SER A CA 1
ATOM 645 C C . SER A 1 85 ? 17.640 2.389 -27.560 1.00 90.38 85 SER A C 1
ATOM 647 O O . SER A 1 85 ? 17.283 1.269 -27.915 1.00 90.38 85 SER A O 1
ATOM 649 N N . LYS A 1 86 ? 18.025 3.315 -28.449 1.00 89.12 86 LYS A N 1
ATOM 650 C CA . LYS A 1 86 ? 18.104 3.058 -29.902 1.00 89.12 86 LYS A CA 1
ATOM 651 C C . LYS A 1 86 ? 19.217 2.071 -30.280 1.00 89.12 86 LYS A C 1
ATOM 653 O O . LYS A 1 86 ? 19.213 1.542 -31.386 1.00 89.12 86 LYS A O 1
ATOM 658 N N . LYS A 1 87 ? 20.210 1.875 -29.403 1.00 90.25 87 LYS A N 1
ATOM 659 C CA . LYS A 1 87 ? 21.358 0.979 -29.620 1.00 90.25 87 LYS A CA 1
ATOM 660 C C . LYS A 1 87 ? 21.564 0.065 -28.407 1.00 90.25 87 LYS A C 1
ATOM 662 O O . LYS A 1 87 ? 21.401 0.537 -27.282 1.00 90.25 87 LYS A O 1
ATOM 667 N N . PRO A 1 88 ? 21.976 -1.201 -28.590 1.00 90.00 88 PRO A N 1
ATOM 668 C CA . PRO A 1 88 ? 22.222 -2.095 -27.464 1.00 90.00 88 PRO A CA 1
ATOM 669 C C . PRO A 1 88 ? 23.337 -1.571 -26.555 1.00 90.00 88 PRO A C 1
ATOM 671 O O . PRO A 1 88 ? 24.457 -1.327 -27.010 1.00 90.00 88 PRO A O 1
ATOM 674 N N . LEU A 1 89 ? 23.034 -1.431 -25.267 1.00 92.12 89 LEU A N 1
ATOM 675 C CA . LEU A 1 89 ? 24.014 -1.176 -24.220 1.00 92.12 89 LEU A CA 1
ATOM 676 C C . LEU A 1 89 ? 24.571 -2.514 -23.743 1.00 92.12 89 LEU A C 1
ATOM 678 O O . LEU A 1 89 ? 23.814 -3.456 -23.514 1.00 92.12 89 LEU A O 1
ATOM 682 N N . LYS A 1 90 ? 25.898 -2.601 -23.614 1.00 90.69 90 LYS A N 1
ATOM 683 C CA . LYS A 1 90 ? 26.593 -3.859 -23.323 1.00 90.69 90 LYS A CA 1
ATOM 684 C C . LYS A 1 90 ? 27.351 -3.806 -22.005 1.00 90.69 90 LYS A C 1
ATOM 686 O O . LYS A 1 90 ? 28.049 -2.836 -21.716 1.00 90.69 90 LYS A O 1
ATOM 691 N N . LEU A 1 91 ? 27.270 -4.895 -21.254 1.00 92.12 91 LEU A N 1
ATOM 692 C CA . LEU A 1 91 ? 28.199 -5.242 -20.189 1.00 92.12 91 LEU A CA 1
ATOM 693 C C . LEU A 1 91 ? 29.399 -5.982 -20.792 1.00 92.12 91 LEU A C 1
ATOM 695 O O . LEU A 1 91 ? 29.249 -6.840 -21.663 1.00 92.12 91 LEU A O 1
ATOM 699 N N . SER A 1 92 ? 30.607 -5.670 -20.321 1.00 92.44 92 SER A N 1
ATOM 700 C CA . SER A 1 92 ? 31.782 -6.484 -20.646 1.00 92.44 92 SER A CA 1
ATOM 701 C C . SER A 1 92 ? 31.624 -7.894 -20.068 1.00 92.44 92 SER A C 1
ATOM 703 O O . SER A 1 92 ? 30.898 -8.095 -19.094 1.00 92.44 92 SER A O 1
ATOM 705 N N . ARG A 1 93 ? 32.364 -8.875 -20.605 1.00 91.88 93 ARG A N 1
ATOM 706 C CA . ARG A 1 93 ? 32.365 -10.246 -20.060 1.00 91.88 93 ARG A CA 1
ATOM 707 C C . ARG A 1 93 ? 32.690 -10.269 -18.564 1.00 91.88 93 ARG A C 1
ATOM 709 O O . ARG A 1 93 ? 31.996 -10.942 -17.816 1.00 91.88 93 ARG A O 1
ATOM 716 N N . SER A 1 94 ? 33.678 -9.486 -18.124 1.00 92.19 94 SER A N 1
ATOM 717 C CA . SER A 1 94 ? 34.046 -9.375 -16.705 1.00 92.19 94 SER A CA 1
ATOM 718 C C . SER A 1 94 ? 32.921 -8.800 -15.840 1.00 92.19 94 SER A C 1
ATOM 720 O O . SER A 1 94 ? 32.666 -9.306 -14.752 1.00 92.19 94 SER A O 1
ATOM 722 N N . ARG A 1 95 ? 32.209 -7.778 -16.328 1.00 92.94 95 ARG A N 1
ATOM 723 C CA . ARG A 1 95 ? 31.070 -7.174 -15.622 1.00 92.94 95 ARG A CA 1
ATOM 724 C C . ARG A 1 95 ? 29.855 -8.102 -15.584 1.00 92.94 95 ARG A C 1
ATOM 726 O O . ARG A 1 95 ? 29.187 -8.169 -14.562 1.00 92.94 95 ARG A O 1
ATOM 733 N N . LEU A 1 96 ? 29.599 -8.853 -16.655 1.00 94.12 96 LEU A N 1
ATOM 734 C CA . LEU A 1 96 ? 28.546 -9.869 -16.678 1.00 94.12 96 LEU A CA 1
ATOM 735 C C . LEU A 1 96 ? 28.864 -11.043 -15.739 1.00 94.12 96 LEU A C 1
ATOM 737 O O . LEU A 1 96 ? 27.961 -11.567 -15.093 1.00 94.12 96 LEU A O 1
ATOM 741 N N . SER A 1 97 ? 30.136 -11.439 -15.619 1.00 93.06 97 SER A N 1
ATOM 742 C CA . SER A 1 97 ? 30.547 -12.460 -14.648 1.00 93.06 97 SER A CA 1
ATOM 743 C C . SER A 1 97 ? 30.245 -12.050 -13.206 1.00 93.06 97 SER A C 1
ATOM 745 O O . SER A 1 97 ? 29.842 -12.911 -12.433 1.00 93.06 97 SER A O 1
ATOM 747 N N . LYS A 1 98 ? 30.342 -10.754 -12.859 1.00 91.38 98 LYS A N 1
ATOM 748 C CA . LYS A 1 98 ? 29.925 -10.261 -11.532 1.00 91.38 98 LYS A CA 1
ATOM 749 C C . LYS A 1 98 ? 28.439 -10.515 -11.267 1.00 91.38 98 LYS A C 1
ATOM 751 O O . LYS A 1 98 ? 28.098 -11.015 -10.207 1.00 91.38 98 LYS A O 1
ATOM 756 N N . TRP A 1 99 ? 27.566 -10.257 -12.244 1.00 92.19 99 TRP A N 1
ATOM 757 C CA . TRP A 1 99 ? 26.132 -10.564 -12.124 1.00 92.19 99 TRP A CA 1
ATOM 758 C C . TRP A 1 99 ? 25.849 -12.065 -12.007 1.00 92.19 99 TRP A C 1
ATOM 760 O O . TRP A 1 99 ? 24.980 -12.467 -11.241 1.00 92.19 99 TRP A O 1
ATOM 770 N N . LYS A 1 100 ? 26.598 -12.912 -12.725 1.00 92.19 100 LYS A N 1
ATOM 771 C CA . LYS A 1 100 ? 26.485 -14.377 -12.594 1.00 92.19 100 LYS A CA 1
ATOM 772 C C . LYS A 1 100 ? 26.893 -14.864 -11.208 1.00 92.19 100 LYS A C 1
ATOM 774 O O . LYS A 1 100 ? 26.206 -15.709 -10.644 1.00 92.19 100 LYS A O 1
ATOM 779 N N . GLN A 1 101 ? 27.994 -14.333 -10.681 1.00 89.19 101 GLN A N 1
ATOM 780 C CA . GLN A 1 101 ? 28.461 -14.649 -9.337 1.00 89.19 101 GLN A CA 1
ATOM 781 C C . GLN A 1 101 ? 27.447 -14.182 -8.289 1.00 89.19 101 GLN A C 1
ATOM 783 O O . GLN A 1 101 ? 27.036 -14.978 -7.455 1.00 89.19 101 GLN A O 1
ATOM 788 N N . TYR A 1 102 ? 26.968 -12.942 -8.400 1.00 85.56 102 TYR A N 1
ATOM 789 C CA . TYR A 1 102 ? 25.932 -12.409 -7.520 1.00 85.56 102 TYR A CA 1
ATOM 790 C C . TYR A 1 102 ? 24.676 -13.293 -7.516 1.00 85.56 102 TYR A C 1
ATOM 792 O O . TYR A 1 102 ? 24.188 -13.681 -6.463 1.00 85.56 102 TYR A O 1
ATOM 800 N N . TYR A 1 103 ? 24.169 -13.670 -8.692 1.00 88.12 103 TYR A N 1
ATOM 801 C CA . TYR A 1 103 ? 22.981 -14.520 -8.804 1.00 88.12 103 TYR A CA 1
ATOM 802 C C . TYR A 1 103 ? 23.182 -15.922 -8.212 1.00 88.12 103 TYR A C 1
ATOM 804 O O . TYR A 1 103 ? 22.248 -16.507 -7.668 1.00 88.12 103 TYR A O 1
ATOM 812 N N . SER A 1 104 ? 24.400 -16.460 -8.315 1.00 85.88 104 SER A N 1
ATOM 813 C CA . SER A 1 104 ? 24.795 -17.700 -7.647 1.00 85.88 104 SER A CA 1
ATOM 814 C C . SER A 1 104 ? 24.740 -17.548 -6.126 1.00 85.88 104 SER A C 1
ATOM 816 O O . SER A 1 104 ? 24.083 -18.359 -5.483 1.00 85.88 104 SER A O 1
ATOM 818 N N . GLU A 1 105 ? 25.374 -16.505 -5.575 1.00 82.19 105 GLU A N 1
ATOM 819 C CA . GLU A 1 105 ? 25.367 -16.188 -4.134 1.00 82.19 105 GLU A CA 1
ATOM 820 C C . GLU A 1 105 ? 23.930 -16.013 -3.612 1.00 82.19 105 GLU A C 1
ATOM 822 O O . GLU A 1 105 ? 23.554 -16.582 -2.585 1.00 82.19 105 GLU A O 1
ATOM 827 N N . LEU A 1 106 ? 23.093 -15.316 -4.387 1.00 78.62 106 LEU A N 1
ATOM 828 C CA . LEU A 1 106 ? 21.681 -15.107 -4.086 1.00 78.62 106 LEU A CA 1
ATOM 829 C C . LEU A 1 106 ? 20.897 -16.425 -3.993 1.00 78.62 106 LEU A C 1
ATOM 831 O O . LEU A 1 106 ? 20.089 -16.603 -3.087 1.00 78.62 106 LEU A O 1
ATOM 835 N N . LYS A 1 107 ? 21.134 -17.365 -4.919 1.00 77.44 107 LYS A N 1
ATOM 836 C CA . LYS A 1 107 ? 20.474 -18.681 -4.917 1.00 77.44 107 LYS A CA 1
ATOM 837 C C . LYS A 1 107 ? 20.964 -19.605 -3.815 1.00 77.44 107 LYS A C 1
ATOM 839 O O . LYS A 1 107 ? 20.188 -20.427 -3.340 1.00 77.44 107 LYS A O 1
ATOM 844 N N . SER A 1 108 ? 22.233 -19.499 -3.431 1.00 69.06 108 SER A N 1
ATOM 845 C CA . SER A 1 108 ? 22.803 -20.307 -2.353 1.00 69.06 108 SER A CA 1
ATOM 846 C C . SER A 1 108 ? 22.351 -19.873 -0.956 1.00 69.06 108 SER A C 1
ATOM 848 O O . SER A 1 108 ? 22.810 -20.459 0.018 1.00 69.06 108 SER A O 1
ATOM 850 N N . ASN A 1 109 ? 21.457 -18.877 -0.851 1.00 61.34 109 ASN A N 1
ATOM 851 C CA . ASN A 1 109 ? 20.904 -18.374 0.409 1.00 61.34 109 ASN A CA 1
ATOM 852 C C . ASN A 1 109 ? 21.995 -17.962 1.415 1.00 61.34 109 ASN A C 1
ATOM 854 O O . ASN A 1 109 ? 21.815 -18.046 2.626 1.00 61.34 109 ASN A O 1
ATOM 858 N N . THR A 1 110 ? 23.162 -17.542 0.915 1.00 49.88 110 THR A N 1
ATOM 859 C CA . THR A 1 110 ? 24.277 -17.147 1.770 1.00 49.88 110 THR A CA 1
ATOM 860 C C . THR A 1 110 ? 23.981 -15.766 2.336 1.00 49.88 110 THR A C 1
ATOM 862 O O . THR A 1 110 ? 23.949 -14.786 1.594 1.00 49.88 110 THR A O 1
ATOM 865 N N . GLU A 1 111 ? 23.813 -15.686 3.655 1.00 49.44 111 GLU A N 1
ATOM 866 C CA . GLU A 1 111 ? 23.518 -14.465 4.428 1.00 49.44 111 GLU A CA 1
ATOM 867 C C . GLU A 1 111 ? 24.568 -13.344 4.256 1.00 49.44 111 GLU A C 1
ATOM 869 O O . GLU A 1 111 ? 24.352 -12.203 4.660 1.00 49.44 111 GLU A O 1
ATOM 874 N N . ASN A 1 112 ? 25.689 -13.646 3.595 1.00 51.94 112 ASN A N 1
ATOM 875 C CA . ASN A 1 112 ? 26.793 -12.741 3.310 1.00 51.94 112 ASN A CA 1
ATOM 876 C C . ASN A 1 112 ? 26.941 -12.497 1.802 1.00 51.94 112 ASN A C 1
ATOM 878 O O . ASN A 1 112 ? 27.789 -13.095 1.143 1.00 51.94 112 ASN A O 1
ATOM 882 N N . ILE A 1 113 ? 26.141 -11.582 1.256 1.00 58.97 113 ILE A N 1
ATOM 883 C CA . ILE A 1 113 ? 26.355 -11.062 -0.100 1.00 58.97 113 ILE A CA 1
ATOM 884 C C . ILE A 1 113 ? 27.541 -10.087 -0.072 1.00 58.97 113 ILE A C 1
ATOM 886 O O . ILE A 1 113 ? 27.564 -9.138 0.718 1.00 58.97 113 ILE A O 1
ATOM 890 N N . SER A 1 114 ? 28.527 -10.327 -0.938 1.00 59.56 114 SER A N 1
ATOM 891 C CA . SER A 1 114 ? 29.841 -9.663 -0.903 1.00 59.56 114 SER A CA 1
ATOM 892 C C . SER A 1 114 ? 29.935 -8.350 -1.698 1.00 59.56 114 SER A C 1
ATOM 894 O O . SER A 1 114 ? 30.939 -7.640 -1.617 1.00 59.56 114 SER A O 1
ATOM 896 N N . PHE A 1 115 ? 28.909 -8.005 -2.480 1.00 62.22 115 PHE A N 1
ATOM 897 C CA . PHE A 1 115 ? 28.974 -6.903 -3.442 1.00 62.22 115 PHE A CA 1
ATOM 898 C C . PHE A 1 115 ? 28.354 -5.604 -2.919 1.00 62.22 115 PHE A C 1
ATOM 900 O O . PHE A 1 115 ? 27.140 -5.501 -2.789 1.00 62.22 115 PHE A O 1
ATOM 907 N N . GLU A 1 116 ? 29.181 -4.570 -2.747 1.00 69.88 116 GLU A N 1
ATOM 908 C CA . GLU A 1 116 ? 28.714 -3.198 -2.481 1.00 69.88 116 GLU A CA 1
ATOM 909 C C . GLU A 1 116 ? 28.254 -2.472 -3.757 1.00 69.88 116 GLU A C 1
ATOM 911 O O . GLU A 1 116 ? 27.394 -1.593 -3.712 1.00 69.88 116 GLU A O 1
ATOM 916 N N . LYS A 1 117 ? 28.831 -2.816 -4.919 1.00 83.69 117 LYS A N 1
ATOM 917 C CA . LYS A 1 117 ? 28.546 -2.164 -6.208 1.00 83.69 117 LYS A CA 1
ATOM 918 C C . LYS A 1 117 ? 28.389 -3.169 -7.342 1.00 83.69 117 LYS A C 1
ATOM 920 O O . LYS A 1 117 ? 29.251 -4.029 -7.545 1.00 83.69 117 LYS A O 1
ATOM 925 N N . LEU A 1 118 ? 27.332 -3.005 -8.137 1.00 89.81 118 LEU A N 1
ATOM 926 C CA . LEU A 1 118 ? 27.051 -3.830 -9.314 1.00 89.81 118 LEU A CA 1
ATOM 927 C C . LEU A 1 118 ? 27.141 -3.010 -10.612 1.00 89.81 118 LEU A C 1
ATOM 929 O O . LEU A 1 118 ? 26.627 -1.892 -10.680 1.00 89.81 118 LEU A O 1
ATOM 933 N N . PRO A 1 119 ? 27.791 -3.534 -11.669 1.00 93.00 119 PRO A N 1
ATOM 934 C CA . PRO A 1 119 ? 27.963 -2.800 -12.917 1.00 93.00 119 PRO A CA 1
ATOM 935 C C . PRO A 1 119 ? 26.669 -2.758 -13.732 1.00 93.00 119 PRO A C 1
ATOM 937 O O . PRO A 1 119 ? 26.035 -3.786 -13.938 1.00 93.00 119 PRO A O 1
ATOM 940 N N . LEU A 1 120 ? 26.324 -1.608 -14.300 1.00 93.50 120 LEU A N 1
ATOM 941 C CA . LEU A 1 120 ? 25.146 -1.448 -15.152 1.00 93.50 120 LEU A CA 1
ATOM 942 C C . LEU A 1 120 ? 25.518 -1.361 -16.643 1.00 93.50 120 LEU A C 1
ATOM 944 O O . LEU A 1 120 ? 26.622 -0.907 -16.993 1.00 93.50 120 LEU A O 1
ATOM 948 N N . PRO A 1 121 ? 24.616 -1.773 -17.556 1.00 91.25 121 PRO A N 1
ATOM 949 C CA . PRO A 1 121 ? 24.782 -1.496 -18.977 1.00 91.25 121 PRO A CA 1
ATOM 950 C C . PRO A 1 121 ? 24.898 0.019 -19.213 1.00 91.25 121 PRO A C 1
ATOM 952 O O . PRO A 1 121 ? 24.139 0.806 -18.656 1.00 91.25 121 PRO A O 1
ATOM 955 N N . GLY A 1 122 ? 25.865 0.439 -20.031 1.00 86.25 122 GLY A N 1
ATOM 956 C CA . GLY A 1 122 ? 26.156 1.864 -20.256 1.00 86.25 122 GLY A CA 1
ATOM 957 C C . GLY A 1 122 ? 27.299 2.431 -19.407 1.00 86.25 122 GLY A C 1
ATOM 958 O O . GLY A 1 122 ? 27.638 3.599 -19.548 1.00 86.25 122 GLY A O 1
ATOM 959 N N . GLY A 1 123 ? 27.952 1.611 -18.576 1.00 86.25 123 GLY A N 1
ATOM 960 C CA . GLY A 1 123 ? 29.254 1.949 -17.992 1.00 86.25 123 GLY A CA 1
ATOM 961 C C . GLY A 1 123 ? 29.222 2.339 -16.514 1.00 86.25 123 GLY A C 1
ATOM 962 O O . GLY A 1 123 ? 30.238 2.142 -15.844 1.00 86.25 123 GLY A O 1
ATOM 963 N N . LYS A 1 124 ? 28.070 2.802 -16.017 1.00 91.31 124 LYS A N 1
ATOM 964 C CA . LYS A 1 124 ? 27.830 3.197 -14.620 1.00 91.31 124 LYS A CA 1
ATOM 965 C C . LYS A 1 124 ? 27.760 1.987 -13.676 1.00 91.31 124 LYS A C 1
ATOM 967 O O . LYS A 1 124 ? 27.740 0.838 -14.120 1.00 91.31 124 LYS A O 1
ATOM 972 N N . GLU A 1 125 ? 27.719 2.254 -12.377 1.00 90.12 125 GLU A N 1
ATOM 973 C CA . GLU A 1 125 ? 27.576 1.250 -11.320 1.00 90.12 125 GLU A CA 1
ATOM 974 C C . GLU A 1 125 ? 26.440 1.656 -10.379 1.00 90.12 125 GLU A C 1
ATOM 976 O O . GLU A 1 125 ? 26.222 2.842 -10.137 1.00 90.12 125 GLU A O 1
ATOM 981 N N . MET A 1 126 ? 25.716 0.665 -9.872 1.00 87.25 126 MET A N 1
ATOM 982 C CA . MET A 1 126 ? 24.692 0.819 -8.847 1.00 87.25 126 MET A CA 1
ATOM 983 C C . MET A 1 126 ? 25.299 0.486 -7.490 1.00 87.25 126 MET A C 1
ATOM 985 O O . MET A 1 126 ? 25.985 -0.530 -7.364 1.00 87.25 126 MET A O 1
ATOM 989 N N . LEU A 1 127 ? 25.026 1.319 -6.489 1.00 80.88 127 LEU A N 1
ATOM 990 C CA . LEU A 1 127 ? 25.306 0.989 -5.097 1.00 80.88 127 LEU A CA 1
ATOM 991 C C . LEU A 1 127 ? 24.200 0.062 -4.593 1.00 80.88 127 LEU A C 1
ATOM 993 O O . LEU A 1 127 ? 23.034 0.440 -4.635 1.00 80.88 127 LEU A O 1
ATOM 997 N N . VAL A 1 128 ? 24.567 -1.125 -4.123 1.00 74.12 128 VAL A N 1
ATOM 998 C CA . VAL A 1 128 ? 23.618 -2.065 -3.527 1.00 74.12 128 VAL A CA 1
ATOM 999 C C . VAL A 1 128 ? 23.378 -1.620 -2.090 1.00 74.12 128 VAL A C 1
ATOM 1001 O O . VAL A 1 128 ? 24.257 -1.753 -1.241 1.00 74.12 128 VAL A O 1
ATOM 1004 N N . ARG A 1 129 ? 22.211 -1.025 -1.828 1.00 62.59 129 ARG A N 1
ATOM 1005 C CA . ARG A 1 129 ? 21.828 -0.594 -0.481 1.00 62.59 129 ARG A CA 1
ATOM 1006 C C . ARG A 1 129 ? 21.121 -1.740 0.217 1.00 62.59 129 ARG A C 1
ATOM 1008 O O . ARG A 1 129 ? 20.089 -2.209 -0.252 1.00 62.59 129 ARG A O 1
ATOM 1015 N N . THR A 1 130 ? 21.677 -2.169 1.338 1.00 58.94 130 THR A N 1
ATOM 1016 C CA . THR A 1 130 ? 21.114 -3.250 2.138 1.00 58.94 130 THR A CA 1
ATOM 1017 C C . THR A 1 130 ? 20.455 -2.653 3.371 1.00 58.94 130 THR A C 1
ATOM 1019 O O . THR A 1 130 ? 21.139 -2.006 4.159 1.00 58.94 130 THR A O 1
ATOM 1022 N N . GLN A 1 131 ? 19.144 -2.831 3.533 1.00 48.62 131 GLN A N 1
ATOM 1023 C CA . GLN A 1 131 ? 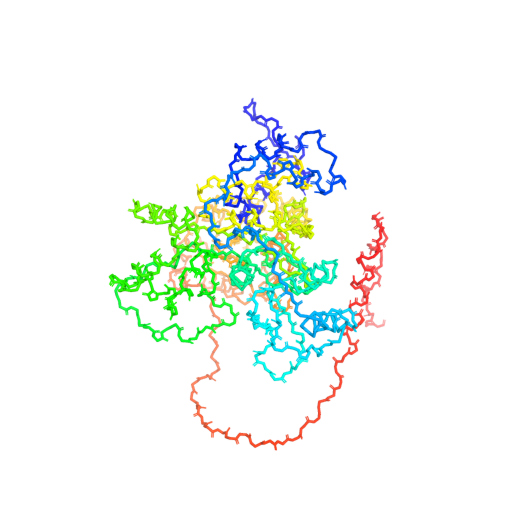18.483 -2.553 4.810 1.00 48.62 131 GLN A CA 1
ATOM 1024 C C . GLN A 1 131 ? 18.851 -3.670 5.794 1.00 48.62 131 GLN A C 1
ATOM 1026 O O . GLN A 1 131 ? 18.760 -4.841 5.425 1.00 48.62 131 GLN A O 1
ATOM 1031 N N . GLY A 1 132 ? 19.320 -3.297 6.993 1.00 46.06 132 GLY A N 1
ATOM 1032 C CA . GLY A 1 132 ? 19.718 -4.244 8.046 1.00 46.06 132 GLY A CA 1
ATOM 1033 C C . GLY A 1 132 ? 20.749 -3.748 9.074 1.00 46.06 132 GLY A C 1
ATOM 1034 O O . GLY A 1 132 ? 20.942 -4.421 10.076 1.00 46.06 132 GLY A O 1
ATOM 1035 N N . ASP A 1 133 ? 21.390 -2.589 8.891 1.00 40.66 133 ASP A N 1
ATOM 1036 C CA . ASP A 1 133 ? 22.346 -2.061 9.882 1.00 40.66 133 ASP A CA 1
ATOM 1037 C C . ASP A 1 133 ? 21.686 -1.022 10.791 1.00 40.66 133 ASP A C 1
ATOM 1039 O O . ASP A 1 133 ? 21.585 0.149 10.425 1.00 40.66 133 ASP A O 1
ATOM 1043 N N . ILE A 1 134 ? 21.270 -1.442 11.989 1.00 37.22 134 ILE A N 1
ATOM 1044 C CA . ILE A 1 134 ? 21.158 -0.514 13.130 1.00 37.22 134 ILE A CA 1
ATOM 1045 C C . ILE A 1 134 ? 21.953 -1.012 14.357 1.00 37.22 134 ILE A C 1
ATOM 1047 O O . ILE A 1 134 ? 22.407 -0.180 15.130 1.00 37.22 134 ILE A O 1
ATOM 1051 N N . PHE A 1 135 ? 22.267 -2.309 14.512 1.00 35.56 135 PHE A N 1
ATOM 1052 C CA . PHE A 1 135 ? 22.898 -2.795 15.758 1.00 35.56 135 PHE A CA 1
ATOM 1053 C C . PHE A 1 135 ? 23.947 -3.908 15.605 1.00 35.56 135 PHE A C 1
ATOM 1055 O O . PHE A 1 135 ? 23.923 -4.876 16.351 1.00 35.56 135 PHE A O 1
ATOM 1062 N N . GLY A 1 136 ? 24.895 -3.794 14.669 1.00 34.00 136 GLY A N 1
ATOM 1063 C CA . GLY A 1 136 ? 26.140 -4.593 14.691 1.00 34.00 136 GLY A CA 1
ATOM 1064 C C . GLY A 1 136 ? 26.017 -6.115 14.488 1.00 34.00 136 GLY A C 1
ATOM 1065 O O . GLY A 1 136 ? 27.023 -6.772 14.220 1.00 34.00 136 GLY A O 1
ATOM 1066 N N . GLU A 1 137 ? 24.815 -6.685 14.529 1.00 36.38 137 GLU A N 1
ATOM 1067 C CA . GLU A 1 137 ? 24.550 -8.086 14.238 1.00 36.38 137 GLU A CA 1
ATOM 1068 C C . GLU A 1 137 ? 24.141 -8.247 12.775 1.00 36.38 137 GLU A C 1
ATOM 1070 O O . GLU A 1 137 ? 23.063 -7.854 12.332 1.00 36.38 137 GLU A O 1
ATOM 1075 N N . ARG A 1 138 ? 25.050 -8.832 11.993 1.00 42.75 138 ARG A N 1
ATOM 1076 C CA . ARG A 1 138 ? 24.860 -9.143 10.574 1.00 42.75 138 ARG A CA 1
ATOM 1077 C C . ARG A 1 138 ? 23.746 -10.175 10.390 1.00 42.75 138 ARG A C 1
ATOM 1079 O O . ARG A 1 138 ? 24.046 -11.360 10.282 1.00 42.75 138 ARG A O 1
ATOM 1086 N N . LYS A 1 139 ? 22.485 -9.756 10.297 1.00 43.84 139 LYS A N 1
ATOM 1087 C CA . LYS A 1 139 ? 21.386 -10.646 9.895 1.00 43.84 139 LYS A CA 1
ATOM 1088 C C . LYS A 1 139 ? 20.454 -9.945 8.900 1.00 43.84 139 LYS A C 1
ATOM 1090 O O . LYS A 1 139 ? 19.708 -9.036 9.229 1.00 43.84 139 LYS A O 1
ATOM 1095 N N . HIS A 1 140 ? 20.538 -10.428 7.658 1.00 45.25 140 HIS A N 1
ATOM 1096 C CA . HIS A 1 140 ? 19.693 -10.154 6.487 1.00 45.25 140 HIS A CA 1
ATOM 1097 C C . HIS A 1 140 ? 19.857 -8.801 5.768 1.00 45.25 140 HIS A C 1
ATOM 1099 O O . HIS A 1 140 ? 19.271 -7.785 6.114 1.00 45.25 140 HIS A O 1
ATOM 1105 N N . LYS A 1 141 ? 20.603 -8.831 4.657 1.00 51.44 141 LYS A N 1
ATOM 1106 C CA . LYS A 1 141 ? 20.782 -7.714 3.720 1.00 51.44 141 LYS A CA 1
ATOM 1107 C C . LYS A 1 141 ? 19.699 -7.728 2.631 1.00 51.44 141 LYS A C 1
ATOM 1109 O O . LYS A 1 141 ? 19.896 -8.325 1.571 1.00 51.44 141 LYS A O 1
ATOM 1114 N N . TRP A 1 142 ? 18.563 -7.073 2.859 1.00 58.62 142 TRP A N 1
ATOM 1115 C CA . TRP A 1 142 ? 17.509 -6.946 1.838 1.00 58.62 142 TRP A CA 1
ATOM 1116 C C . TRP A 1 142 ? 17.715 -5.691 0.985 1.00 58.62 142 TRP A C 1
ATOM 1118 O O . TRP A 1 142 ? 18.135 -4.654 1.495 1.00 58.62 142 TRP A O 1
ATOM 1128 N N . CYS A 1 143 ? 17.484 -5.801 -0.327 1.00 65.62 143 CYS A N 1
ATOM 1129 C CA . CYS A 1 143 ? 17.763 -4.733 -1.293 1.00 65.62 143 CYS A CA 1
ATOM 1130 C C . CYS A 1 143 ? 16.454 -4.157 -1.834 1.00 65.62 143 CYS A C 1
ATOM 1132 O O . CYS A 1 143 ? 15.503 -4.901 -2.083 1.00 65.62 143 CYS A O 1
ATOM 1134 N N . GLN A 1 144 ? 16.416 -2.840 -2.035 1.00 70.00 144 GLN A N 1
ATOM 1135 C CA . GLN A 1 144 ? 15.255 -2.168 -2.627 1.00 70.00 144 GLN A CA 1
ATOM 1136 C C . GLN A 1 144 ? 15.120 -2.472 -4.119 1.00 70.00 144 GLN A C 1
ATOM 1138 O O . GLN A 1 144 ? 14.031 -2.386 -4.665 1.00 70.00 144 GLN A O 1
ATOM 1143 N N . GLU A 1 145 ? 16.201 -2.856 -4.794 1.00 83.38 145 GLU A N 1
ATOM 1144 C CA . GLU A 1 145 ? 16.175 -3.217 -6.203 1.00 83.38 145 GLU A CA 1
ATOM 1145 C C . GLU A 1 145 ? 15.863 -4.718 -6.410 1.00 83.38 145 GLU A C 1
ATOM 1147 O O . GLU A 1 145 ? 16.321 -5.562 -5.639 1.00 83.38 145 GLU A O 1
ATOM 1152 N N . PRO A 1 146 ? 15.129 -5.102 -7.475 1.00 89.06 146 PRO A N 1
ATOM 1153 C CA . PRO A 1 146 ? 14.810 -6.498 -7.786 1.00 89.06 146 PRO A CA 1
ATOM 1154 C C . PRO A 1 146 ? 16.018 -7.219 -8.413 1.00 89.06 146 PRO A C 1
ATOM 1156 O O . PRO A 1 146 ? 16.067 -7.505 -9.615 1.00 89.06 146 PRO A O 1
ATOM 1159 N N . LEU A 1 147 ? 17.047 -7.474 -7.602 1.00 88.81 147 LEU A N 1
ATOM 1160 C CA . LEU A 1 147 ? 18.354 -7.942 -8.068 1.00 88.81 147 LEU A CA 1
ATOM 1161 C C . LEU A 1 147 ? 18.313 -9.334 -8.710 1.00 88.81 147 LEU A C 1
ATOM 1163 O O . LEU A 1 147 ? 19.108 -9.591 -9.619 1.00 88.81 147 LEU A O 1
ATOM 1167 N N . ALA A 1 148 ? 17.389 -10.216 -8.314 1.00 89.38 148 ALA A N 1
ATOM 1168 C CA . ALA A 1 148 ? 17.222 -11.522 -8.954 1.00 89.38 148 ALA A CA 1
ATOM 1169 C C . ALA A 1 148 ? 16.757 -11.369 -10.409 1.00 89.38 148 ALA A C 1
ATOM 1171 O O . ALA A 1 148 ? 17.331 -11.977 -11.315 1.00 89.38 148 ALA A O 1
ATOM 1172 N N . ASP A 1 149 ? 15.759 -10.515 -10.639 1.00 92.31 149 ASP A N 1
ATOM 1173 C CA . ASP A 1 149 ? 15.197 -10.284 -11.970 1.00 92.31 149 ASP A CA 1
ATOM 1174 C C . ASP A 1 149 ? 16.187 -9.556 -12.884 1.00 92.31 149 ASP A C 1
ATOM 1176 O O . ASP A 1 149 ? 16.366 -9.951 -14.039 1.00 92.31 149 ASP A O 1
ATOM 1180 N N . LEU A 1 150 ? 16.904 -8.553 -12.361 1.00 92.62 150 LEU A N 1
ATOM 1181 C CA . LEU A 1 150 ? 17.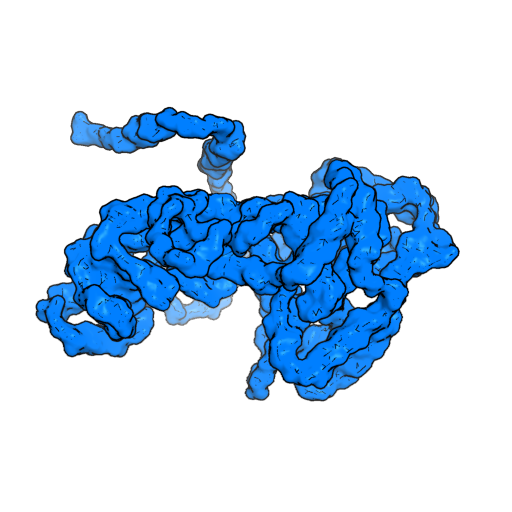969 -7.866 -13.102 1.00 92.62 150 LEU A CA 1
ATOM 1182 C C . LEU A 1 150 ? 19.109 -8.823 -13.476 1.00 92.62 150 LEU A C 1
ATOM 1184 O O . LEU A 1 150 ? 19.583 -8.811 -14.616 1.00 92.62 150 LEU A O 1
ATOM 1188 N N . SER A 1 151 ? 19.519 -9.688 -12.544 1.00 92.38 151 SER A N 1
ATOM 1189 C CA . SER A 1 151 ? 20.542 -10.703 -12.798 1.00 92.38 151 SER A CA 1
ATOM 1190 C C . SER A 1 151 ? 20.128 -11.634 -13.933 1.00 92.38 151 SER A C 1
ATOM 1192 O O . SER A 1 151 ? 20.877 -11.818 -14.894 1.00 92.38 151 SER A O 1
ATOM 1194 N N . GLU A 1 152 ? 18.927 -12.209 -13.848 1.00 93.81 152 GLU A N 1
ATOM 1195 C CA . GLU A 1 152 ? 18.411 -13.121 -14.866 1.00 93.81 152 GLU A CA 1
ATOM 1196 C C . GLU A 1 152 ? 18.306 -12.445 -16.229 1.00 93.81 152 GLU A C 1
ATOM 1198 O O . GLU A 1 152 ? 18.735 -13.027 -17.227 1.00 93.81 152 GLU A O 1
ATOM 1203 N N . LEU A 1 153 ? 17.811 -11.208 -16.277 1.00 93.94 153 LEU A N 1
ATOM 1204 C CA . LEU A 1 153 ? 17.714 -10.433 -17.507 1.00 93.94 153 LEU A CA 1
ATOM 1205 C C . LEU A 1 153 ? 19.087 -10.240 -18.165 1.00 93.94 153 LEU A C 1
ATOM 1207 O O . LEU A 1 153 ? 19.253 -10.497 -19.363 1.00 93.94 153 LEU A O 1
ATOM 1211 N N . PHE A 1 154 ? 20.094 -9.802 -17.406 1.00 94.25 154 PHE A N 1
ATOM 1212 C CA . PHE A 1 154 ? 21.436 -9.586 -17.949 1.00 94.25 154 PHE A CA 1
ATOM 1213 C C . PHE A 1 154 ? 22.108 -10.894 -18.359 1.00 94.25 154 PHE A C 1
ATOM 1215 O O . PHE A 1 154 ? 22.790 -10.935 -19.382 1.00 94.25 154 PHE A O 1
ATOM 1222 N N . ILE A 1 155 ? 21.891 -11.980 -17.619 1.00 93.69 155 ILE A N 1
ATOM 1223 C CA . ILE A 1 155 ? 22.438 -13.296 -17.957 1.00 93.69 155 ILE A CA 1
ATOM 1224 C C . ILE A 1 155 ? 21.795 -13.838 -19.240 1.00 93.69 155 ILE A C 1
ATOM 1226 O O . ILE A 1 155 ? 22.528 -14.215 -20.156 1.00 93.69 155 ILE A O 1
ATOM 1230 N N . LYS A 1 156 ? 20.457 -13.825 -19.338 1.00 93.38 156 LYS A N 1
ATOM 1231 C CA . LYS A 1 156 ? 19.694 -14.306 -20.506 1.00 93.38 156 LYS A CA 1
ATOM 1232 C C . LYS A 1 156 ? 20.025 -13.511 -21.772 1.00 93.38 156 LYS A C 1
ATOM 1234 O O . LYS A 1 156 ? 20.178 -14.091 -22.840 1.00 93.38 156 LYS A O 1
ATOM 1239 N N . SER A 1 157 ? 20.211 -12.197 -21.648 1.00 91.69 157 SER A N 1
ATOM 1240 C CA . SER A 1 157 ? 20.562 -11.312 -22.770 1.00 91.69 157 SER A CA 1
ATOM 1241 C C . SER A 1 157 ? 22.054 -11.302 -23.140 1.00 91.69 157 SER A C 1
ATOM 1243 O O . SER A 1 157 ? 22.475 -10.548 -24.020 1.00 91.69 157 SER A O 1
ATOM 1245 N N . GLY A 1 158 ? 22.897 -12.083 -22.452 1.00 91.50 158 GLY A N 1
ATOM 1246 C CA . GLY A 1 158 ? 24.350 -12.046 -22.652 1.00 91.50 158 GLY A CA 1
ATOM 1247 C C . GLY A 1 158 ? 24.976 -10.683 -22.321 1.00 91.50 158 GLY A C 1
ATOM 1248 O O . GLY A 1 158 ? 26.023 -10.331 -22.864 1.00 91.50 158 GLY A O 1
ATOM 1249 N N . GLY A 1 159 ? 24.329 -9.904 -21.451 1.00 89.19 159 GLY A N 1
ATOM 1250 C CA . GLY A 1 159 ? 24.740 -8.570 -21.029 1.00 89.19 159 GLY A CA 1
ATOM 1251 C C . GLY A 1 159 ? 24.444 -7.462 -22.039 1.00 89.19 159 GLY A C 1
ATOM 1252 O O . GLY A 1 159 ? 24.970 -6.366 -21.871 1.00 89.19 159 GLY A O 1
ATOM 1253 N N . SER A 1 160 ? 23.657 -7.720 -23.089 1.00 91.62 160 SER A N 1
ATOM 1254 C CA . SER A 1 160 ? 23.341 -6.755 -24.148 1.00 91.62 160 SER A CA 1
ATOM 1255 C C . SER A 1 160 ? 21.847 -6.445 -24.178 1.00 91.62 160 SER A C 1
ATOM 1257 O O . SER A 1 160 ? 21.049 -7.317 -24.495 1.00 91.62 160 SER A O 1
ATOM 1259 N N . THR A 1 161 ? 21.456 -5.197 -23.919 1.00 91.06 161 THR A N 1
ATOM 1260 C CA . THR A 1 161 ? 20.038 -4.819 -23.789 1.00 91.06 161 THR A CA 1
ATOM 1261 C C . THR A 1 161 ? 19.732 -3.443 -24.380 1.00 91.06 161 THR A C 1
ATOM 1263 O O . THR A 1 161 ? 20.568 -2.539 -24.364 1.00 91.06 161 THR A O 1
ATOM 1266 N N . THR A 1 162 ? 18.525 -3.285 -24.924 1.00 91.88 162 THR A N 1
ATOM 1267 C CA . THR A 1 162 ? 17.967 -2.021 -25.439 1.00 91.88 162 THR A CA 1
ATOM 1268 C C . THR A 1 162 ? 16.836 -1.477 -24.567 1.00 91.88 162 THR A C 1
ATOM 1270 O O . THR A 1 162 ? 16.305 -0.410 -24.866 1.00 91.88 162 THR A O 1
ATOM 1273 N N . ALA A 1 163 ? 16.472 -2.176 -23.488 1.00 90.94 163 ALA A N 1
ATOM 1274 C CA . ALA A 1 163 ? 15.254 -1.896 -22.731 1.00 90.94 163 ALA A CA 1
ATOM 1275 C C . ALA A 1 163 ? 15.205 -0.484 -22.123 1.00 90.94 163 ALA A C 1
ATOM 1277 O O . ALA A 1 163 ? 14.141 0.131 -22.097 1.00 90.94 163 ALA A O 1
ATOM 1278 N N . PHE A 1 164 ? 16.355 0.047 -21.701 1.00 92.19 164 PHE A N 1
ATOM 1279 C CA . PHE A 1 164 ? 16.486 1.397 -21.153 1.00 92.19 164 PHE A CA 1
ATOM 1280 C C . PHE A 1 164 ? 17.713 2.103 -21.728 1.00 92.19 164 PHE A C 1
ATOM 1282 O O . PHE A 1 164 ? 18.748 1.472 -21.963 1.00 92.19 164 PHE A O 1
ATOM 1289 N N . SER A 1 165 ? 17.596 3.412 -21.962 1.00 92.31 165 SER A N 1
ATOM 1290 C CA . SER A 1 165 ? 18.697 4.273 -22.404 1.00 92.31 165 SER A CA 1
ATOM 1291 C C . SER A 1 165 ? 19.647 4.665 -21.276 1.00 92.31 165 SER A C 1
ATOM 1293 O O . SER A 1 165 ? 20.823 4.896 -21.546 1.00 92.31 165 SER A O 1
ATOM 1295 N N . ASP A 1 166 ? 19.162 4.714 -20.033 1.00 92.75 166 ASP A N 1
ATOM 1296 C CA . ASP A 1 166 ? 19.986 4.929 -18.842 1.00 92.75 166 ASP A CA 1
ATOM 1297 C C . ASP A 1 166 ? 19.557 3.969 -17.725 1.00 92.75 166 ASP A C 1
ATOM 1299 O O . ASP A 1 166 ? 18.537 4.150 -17.065 1.00 92.75 166 ASP A O 1
ATOM 1303 N N . TRP A 1 167 ? 20.353 2.920 -17.523 1.00 92.75 167 TRP A N 1
ATOM 1304 C CA . TRP A 1 167 ? 20.098 1.924 -16.484 1.00 92.75 167 TRP A CA 1
ATOM 1305 C C . TRP A 1 167 ? 20.326 2.458 -15.077 1.00 92.75 167 TRP A C 1
ATOM 1307 O O . TRP A 1 167 ? 19.718 1.958 -14.140 1.00 92.75 167 TRP A O 1
ATOM 1317 N N . PHE A 1 168 ? 21.195 3.454 -14.908 1.00 92.06 168 PHE A N 1
ATOM 1318 C CA . PHE A 1 168 ? 21.410 4.047 -13.593 1.00 92.06 168 PHE A CA 1
ATOM 1319 C C . PHE A 1 168 ? 20.186 4.853 -13.174 1.00 92.06 168 PHE A C 1
ATOM 1321 O O . PHE A 1 168 ? 19.738 4.745 -12.038 1.00 92.06 168 PHE A O 1
ATOM 1328 N N . GLU A 1 169 ? 19.593 5.586 -14.111 1.00 92.00 169 GLU A N 1
ATOM 1329 C CA . GLU A 1 169 ? 18.359 6.323 -13.855 1.00 92.00 169 GLU A CA 1
ATOM 1330 C C . GLU A 1 169 ? 17.206 5.395 -13.453 1.00 92.00 169 GLU A C 1
ATOM 1332 O O . GLU A 1 169 ? 16.524 5.643 -12.462 1.00 92.00 169 GLU A O 1
ATOM 1337 N N . LEU A 1 170 ? 17.052 4.261 -14.147 1.00 92.50 170 LEU A N 1
ATOM 1338 C CA . LEU A 1 170 ? 16.088 3.231 -13.759 1.00 92.50 170 LEU A CA 1
ATOM 1339 C C . LEU A 1 170 ? 16.286 2.780 -12.304 1.00 92.50 170 LEU A C 1
ATOM 1341 O O . LEU A 1 170 ? 15.311 2.647 -11.573 1.00 92.50 170 LEU A O 1
ATOM 1345 N N . THR A 1 171 ? 17.531 2.553 -11.874 1.00 90.12 171 THR A N 1
ATOM 1346 C CA . THR A 1 171 ? 17.804 2.111 -10.495 1.00 90.12 171 THR A CA 1
ATOM 1347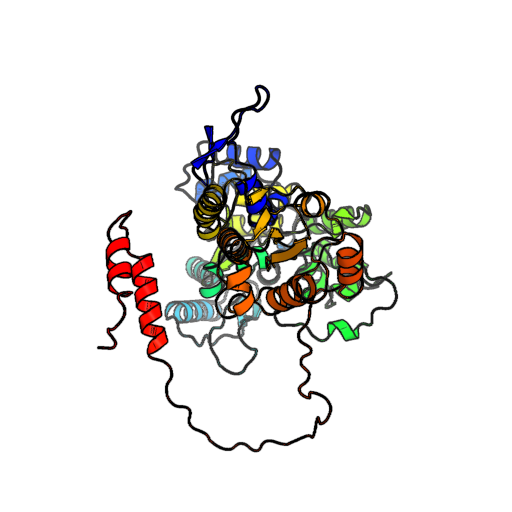 C C . THR A 1 171 ? 17.438 3.173 -9.459 1.00 90.12 171 THR A C 1
ATOM 1349 O O . THR A 1 171 ? 16.896 2.830 -8.414 1.00 90.12 171 THR A O 1
ATOM 1352 N N . GLN A 1 172 ? 17.631 4.462 -9.770 1.00 89.81 172 GLN A N 1
ATOM 1353 C CA . GLN A 1 172 ? 17.176 5.557 -8.904 1.00 89.81 172 GLN A CA 1
ATOM 1354 C C . GLN A 1 172 ? 15.645 5.605 -8.805 1.00 89.81 172 GLN A C 1
ATOM 1356 O O . GLN A 1 172 ? 15.104 5.830 -7.724 1.00 89.81 172 GLN A O 1
ATOM 1361 N N . LEU A 1 173 ? 14.940 5.358 -9.914 1.00 92.12 173 LEU A N 1
ATOM 1362 C CA . LEU A 1 173 ? 13.478 5.299 -9.922 1.00 92.12 173 LEU A CA 1
ATOM 1363 C C . LEU A 1 173 ? 12.943 4.093 -9.152 1.00 92.12 173 LEU A C 1
ATOM 1365 O O . LEU A 1 173 ? 11.984 4.240 -8.399 1.00 92.12 173 LEU A O 1
ATOM 1369 N N . LEU A 1 174 ? 13.560 2.920 -9.297 1.00 89.94 174 LEU A N 1
ATOM 1370 C CA . LEU A 1 174 ? 13.199 1.735 -8.516 1.00 89.94 174 LEU A CA 1
ATOM 1371 C C . LEU A 1 174 ? 13.345 2.026 -7.018 1.00 89.94 174 LEU A C 1
ATOM 1373 O O . LEU A 1 174 ? 12.367 1.906 -6.294 1.00 89.94 174 LEU A O 1
ATOM 1377 N N . ASN A 1 175 ? 14.487 2.566 -6.587 1.00 84.44 175 ASN A N 1
ATOM 1378 C CA . ASN A 1 175 ? 14.761 2.899 -5.183 1.00 84.44 175 ASN A CA 1
ATOM 1379 C C . ASN A 1 175 ? 13.657 3.746 -4.507 1.00 84.44 175 ASN A C 1
ATOM 1381 O O . ASN A 1 175 ? 13.318 3.536 -3.342 1.00 84.44 175 ASN A O 1
ATOM 1385 N N . VAL A 1 176 ? 13.052 4.692 -5.236 1.00 85.56 176 VAL A N 1
ATOM 1386 C CA . VAL A 1 176 ? 11.974 5.529 -4.681 1.00 85.56 176 VAL A CA 1
ATOM 1387 C C . VAL A 1 176 ? 10.569 4.951 -4.852 1.00 85.56 176 VAL A C 1
ATOM 1389 O O . VAL A 1 176 ? 9.672 5.353 -4.113 1.00 85.56 176 VAL A O 1
ATOM 1392 N N . SER A 1 177 ? 10.356 4.071 -5.835 1.00 87.81 177 SER A N 1
ATOM 1393 C CA . SER A 1 177 ? 9.028 3.562 -6.219 1.00 87.81 177 SER A CA 1
ATOM 1394 C C . SER A 1 177 ? 8.717 2.187 -5.640 1.00 87.81 177 SER A C 1
ATOM 1396 O O . SER A 1 177 ? 7.550 1.796 -5.621 1.00 87.81 177 SER A O 1
ATOM 1398 N N . THR A 1 178 ? 9.730 1.475 -5.144 1.00 86.44 178 THR A N 1
ATOM 1399 C CA . THR A 1 178 ? 9.580 0.149 -4.548 1.00 86.44 178 THR A CA 1
ATOM 1400 C C . THR A 1 178 ? 9.761 0.172 -3.037 1.00 86.44 178 THR A C 1
ATOM 1402 O O . THR A 1 178 ? 10.708 0.769 -2.524 1.00 86.44 178 THR A O 1
ATOM 1405 N N . GLN A 1 179 ? 8.906 -0.560 -2.328 1.00 81.19 179 GLN A N 1
ATOM 1406 C CA . GLN A 1 179 ? 9.118 -0.924 -0.927 1.00 81.19 179 GLN A 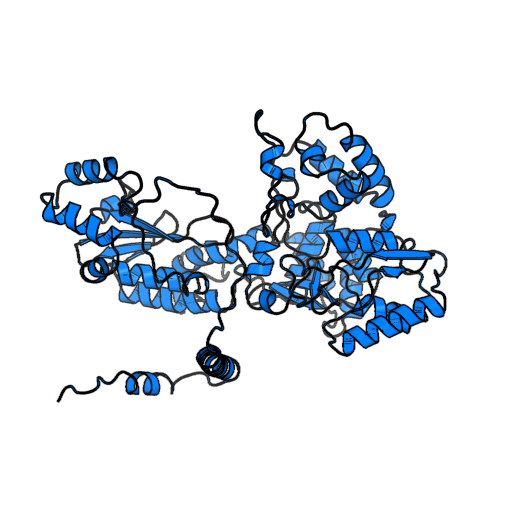CA 1
ATOM 1407 C C . GLN A 1 179 ? 9.807 -2.294 -0.851 1.00 81.19 179 GLN A C 1
ATOM 1409 O O . GLN A 1 179 ? 9.418 -3.214 -1.565 1.00 81.19 179 GLN A O 1
ATOM 1414 N N . CYS A 1 180 ? 10.834 -2.442 -0.014 1.00 77.44 180 CYS A N 1
ATOM 1415 C CA . CYS A 1 180 ? 11.456 -3.742 0.242 1.00 77.44 180 CYS A CA 1
ATOM 1416 C C . CYS A 1 180 ? 10.680 -4.446 1.358 1.00 77.44 180 CYS A C 1
ATOM 1418 O O . CYS A 1 180 ? 10.436 -3.809 2.378 1.00 77.44 180 CYS A O 1
ATOM 1420 N N . LEU A 1 181 ? 10.286 -5.707 1.152 1.00 74.06 181 LEU A N 1
ATOM 1421 C CA . LEU A 1 181 ? 9.604 -6.509 2.169 1.00 74.06 181 LEU A CA 1
ATOM 1422 C C . LEU A 1 181 ? 10.414 -7.741 2.573 1.00 74.06 181 LEU A C 1
ATOM 1424 O O . LEU A 1 181 ? 11.012 -8.419 1.726 1.00 74.06 181 LEU A O 1
ATOM 1428 N N . ILE A 1 182 ? 10.343 -8.073 3.860 1.00 68.88 182 ILE A N 1
ATOM 1429 C CA . ILE A 1 182 ? 10.906 -9.289 4.457 1.00 68.88 182 ILE A CA 1
ATOM 1430 C C . ILE A 1 182 ? 9.798 -10.284 4.838 1.00 68.88 182 ILE A C 1
ATOM 1432 O O . ILE A 1 182 ? 8.623 -9.935 4.922 1.00 68.88 182 ILE A O 1
ATOM 1436 N N . ASN A 1 183 ? 10.148 -11.561 5.036 1.00 63.75 183 ASN A N 1
ATOM 1437 C CA . ASN A 1 183 ? 9.156 -12.630 5.246 1.00 63.75 183 ASN A CA 1
ATOM 1438 C C . ASN A 1 183 ? 8.212 -12.377 6.436 1.00 63.75 183 ASN A C 1
ATOM 1440 O O . ASN A 1 183 ? 7.031 -12.694 6.328 1.00 63.75 183 ASN A O 1
ATOM 1444 N N . SER A 1 184 ? 8.712 -11.807 7.536 1.00 58.72 184 SER A N 1
ATOM 1445 C CA . SER A 1 184 ? 7.908 -11.501 8.726 1.00 58.72 184 SER A CA 1
ATOM 1446 C C . SER A 1 184 ? 6.868 -10.404 8.482 1.00 58.72 184 SER A C 1
ATOM 1448 O O . SER A 1 184 ? 5.828 -10.396 9.131 1.00 58.72 184 SER A O 1
ATOM 1450 N N . GLU A 1 185 ? 7.099 -9.509 7.519 1.00 61.25 185 GLU A N 1
ATOM 1451 C CA . GLU A 1 185 ? 6.202 -8.383 7.253 1.00 61.25 185 GLU A CA 1
ATOM 1452 C C . GLU A 1 185 ? 4.951 -8.810 6.485 1.00 61.25 185 GLU A C 1
ATOM 1454 O O . GLU A 1 185 ? 3.877 -8.299 6.768 1.00 61.25 185 GLU A O 1
ATOM 1459 N N . ILE A 1 186 ? 5.052 -9.767 5.553 1.00 61.94 186 ILE A N 1
ATOM 1460 C CA . ILE A 1 186 ? 3.923 -10.184 4.692 1.00 61.94 186 ILE A CA 1
ATOM 1461 C C . ILE A 1 186 ? 2.829 -10.923 5.470 1.00 61.94 186 ILE A C 1
ATOM 1463 O O . ILE A 1 186 ? 1.671 -10.913 5.051 1.00 61.94 186 ILE A O 1
ATOM 1467 N N . ALA A 1 187 ? 3.177 -11.540 6.601 1.00 55.12 187 ALA A N 1
ATOM 1468 C CA . ALA A 1 187 ? 2.239 -12.300 7.423 1.00 55.12 187 ALA A CA 1
ATOM 1469 C C . ALA A 1 187 ? 1.114 -11.431 8.019 1.00 55.12 187 ALA A C 1
ATOM 1471 O O . ALA A 1 187 ? 0.043 -11.947 8.335 1.00 55.12 187 ALA A O 1
ATOM 1472 N N . THR A 1 188 ? 1.318 -10.113 8.130 1.00 57.09 188 THR A N 1
ATOM 1473 C CA . THR A 1 188 ? 0.329 -9.171 8.668 1.00 57.09 188 THR A CA 1
ATOM 1474 C C . THR A 1 188 ? -0.044 -8.136 7.605 1.00 57.09 188 THR A C 1
ATOM 1476 O O . THR A 1 188 ? 0.807 -7.669 6.868 1.00 57.09 188 THR A O 1
ATOM 1479 N N . HIS A 1 189 ? -1.297 -7.679 7.506 1.00 62.72 189 HIS A N 1
ATOM 1480 C CA . HIS A 1 189 ? -1.626 -6.571 6.579 1.00 62.72 189 HIS A CA 1
ATOM 1481 C C . HIS A 1 189 ? -1.019 -5.217 6.992 1.00 62.72 189 HIS A C 1
ATOM 1483 O O . HIS A 1 189 ? -1.197 -4.217 6.285 1.00 62.72 189 HIS A O 1
ATOM 1489 N N . ALA A 1 190 ? -0.290 -5.177 8.111 1.00 62.53 190 ALA A N 1
ATOM 1490 C CA . ALA A 1 190 ? 0.375 -3.988 8.611 1.00 62.53 190 ALA A CA 1
ATOM 1491 C C . ALA A 1 190 ? 1.377 -3.424 7.595 1.00 62.53 190 ALA A C 1
ATOM 1493 O O . ALA A 1 190 ? 1.460 -2.206 7.474 1.00 62.53 190 ALA A O 1
ATOM 1494 N N . TRP A 1 191 ? 2.059 -4.263 6.797 1.00 69.44 191 TRP A N 1
ATOM 1495 C CA . TRP A 1 191 ? 3.011 -3.791 5.775 1.00 69.44 191 TRP A CA 1
ATOM 1496 C C . TRP A 1 191 ? 2.356 -2.884 4.725 1.00 69.44 191 TRP A C 1
ATOM 1498 O O . TRP A 1 191 ? 2.952 -1.904 4.275 1.00 69.44 191 TRP A O 1
ATOM 1508 N N . PHE A 1 192 ? 1.115 -3.194 4.336 1.00 72.69 192 PHE A N 1
ATOM 1509 C CA . PHE A 1 192 ? 0.386 -2.407 3.347 1.00 72.69 192 PHE A CA 1
ATOM 1510 C C . PHE A 1 192 ? -0.072 -1.084 3.959 1.00 72.69 192 PHE A C 1
ATOM 1512 O O . PHE A 1 192 ? 0.086 -0.028 3.352 1.00 72.69 192 PHE A O 1
ATOM 1519 N N . GLN A 1 193 ? -0.593 -1.131 5.189 1.00 67.44 193 GLN A N 1
ATOM 1520 C CA . GLN A 1 193 ? -1.052 0.055 5.916 1.00 67.44 193 GLN A CA 1
ATOM 1521 C C . GLN A 1 193 ? 0.101 0.993 6.308 1.00 67.44 193 GLN A C 1
ATOM 1523 O O . GLN A 1 193 ? -0.051 2.215 6.272 1.00 67.44 193 GLN A O 1
ATOM 1528 N N . SER A 1 194 ? 1.270 0.447 6.641 1.00 62.38 194 SER A N 1
ATOM 1529 C CA . SER A 1 194 ? 2.476 1.222 6.935 1.00 62.38 194 SER A CA 1
ATOM 1530 C C . SER A 1 194 ? 3.115 1.811 5.671 1.00 62.38 194 SER A C 1
ATOM 1532 O O . SER A 1 194 ? 3.770 2.849 5.752 1.00 62.38 194 SER A O 1
ATOM 1534 N N . GLY A 1 195 ? 2.857 1.217 4.501 1.00 67.69 195 GLY A N 1
ATOM 1535 C CA . GLY A 1 195 ? 3.322 1.696 3.197 1.00 67.69 195 GLY A CA 1
ATOM 1536 C C . GLY A 1 195 ? 2.603 2.941 2.659 1.00 67.69 195 GLY A C 1
ATOM 1537 O O . GLY A 1 195 ? 2.971 3.440 1.595 1.00 67.69 195 GLY A O 1
ATOM 1538 N N . PHE A 1 196 ? 1.586 3.466 3.354 1.00 74.19 196 PHE A N 1
ATOM 1539 C CA . PHE A 1 196 ? 0.900 4.685 2.918 1.00 74.19 196 PHE A CA 1
ATOM 1540 C C . PHE A 1 196 ? 1.789 5.917 3.046 1.00 74.19 196 PHE A C 1
ATOM 1542 O O . PHE A 1 196 ? 2.357 6.197 4.102 1.00 74.19 196 PHE A O 1
ATOM 1549 N N . SER A 1 197 ? 1.841 6.682 1.962 1.00 71.94 197 SER A N 1
ATOM 1550 C CA . SER A 1 197 ? 2.597 7.922 1.838 1.00 71.94 197 SER A CA 1
ATOM 1551 C C . SER A 1 197 ? 1.678 9.106 1.580 1.00 71.94 197 SER A C 1
ATOM 1553 O O . SER A 1 197 ? 0.697 8.991 0.846 1.00 71.94 197 SER A O 1
ATOM 1555 N N . GLU A 1 198 ? 1.987 10.247 2.187 1.00 76.81 198 GLU A N 1
ATOM 1556 C CA . GLU A 1 198 ? 1.376 11.524 1.826 1.00 76.81 198 GLU A CA 1
ATOM 1557 C C . GLU A 1 198 ? 2.043 12.056 0.552 1.00 76.81 198 GLU A C 1
ATOM 1559 O O . GLU A 1 198 ? 3.225 11.808 0.285 1.00 76.81 198 GLU A O 1
ATOM 1564 N N . CYS A 1 199 ? 1.291 12.791 -0.270 1.00 81.12 199 CYS A N 1
ATOM 1565 C CA . CYS A 1 199 ? 1.852 13.369 -1.487 1.00 81.12 199 CYS A CA 1
ATOM 1566 C C . CYS A 1 199 ? 2.938 14.400 -1.179 1.00 81.12 199 CYS A C 1
ATOM 1568 O O . CYS A 1 199 ? 3.975 14.395 -1.839 1.00 81.12 199 CYS A O 1
ATOM 1570 N N . LEU A 1 200 ? 2.727 15.243 -0.168 1.00 77.00 200 LEU A N 1
ATOM 1571 C CA . LEU A 1 200 ? 3.692 16.226 0.315 1.00 77.00 200 LEU A CA 1
ATOM 1572 C C . LEU A 1 200 ? 3.648 16.316 1.841 1.00 77.00 200 LEU A C 1
ATOM 1574 O O . LEU A 1 200 ? 2.588 16.084 2.416 1.00 77.00 200 LEU A O 1
ATOM 1578 N N . PRO A 1 201 ? 4.750 16.730 2.491 1.00 69.94 201 PRO A N 1
ATOM 1579 C CA . PRO A 1 201 ? 4.713 17.027 3.915 1.00 69.94 201 PRO A CA 1
ATOM 1580 C C . PRO A 1 201 ? 3.742 18.183 4.226 1.00 69.94 201 PRO A C 1
ATOM 1582 O O . PRO A 1 201 ? 3.551 19.078 3.381 1.00 69.94 201 PRO A O 1
ATOM 1585 N N . PRO A 1 202 ? 3.154 18.200 5.437 1.00 63.78 202 PRO A N 1
ATOM 1586 C CA . PRO A 1 202 ? 2.300 19.292 5.882 1.00 63.78 202 PRO A CA 1
ATOM 1587 C C . PRO A 1 202 ? 3.086 20.607 5.940 1.00 63.78 202 PRO A C 1
ATOM 1589 O O . PRO A 1 202 ? 4.274 20.632 6.255 1.00 63.78 202 PRO A O 1
ATOM 1592 N N . LEU A 1 203 ? 2.409 21.715 5.631 1.00 62.66 203 LEU A N 1
ATOM 1593 C CA . LEU A 1 203 ? 2.962 23.053 5.839 1.00 62.66 203 LEU A CA 1
ATOM 1594 C C . LEU A 1 203 ? 2.948 23.361 7.342 1.00 62.66 203 LEU A C 1
ATOM 1596 O O . LEU A 1 203 ? 1.928 23.145 7.994 1.00 62.66 203 LEU A O 1
ATOM 1600 N N . PHE A 1 204 ? 4.058 23.860 7.884 1.00 58.22 204 PHE A N 1
ATOM 1601 C CA . PHE A 1 204 ? 4.130 24.260 9.289 1.00 58.22 204 PHE A CA 1
ATOM 1602 C C . PHE A 1 204 ? 3.587 25.673 9.503 1.00 58.22 204 PHE A C 1
ATOM 1604 O O . PHE A 1 204 ? 3.735 26.543 8.641 1.00 58.22 204 PHE A O 1
ATOM 1611 N N . GLU A 1 205 ? 3.000 25.902 10.677 1.00 48.66 205 GLU A N 1
ATOM 1612 C CA . GLU A 1 205 ? 2.816 27.252 11.212 1.00 48.66 205 GLU A CA 1
ATOM 1613 C C . GLU A 1 205 ? 4.188 27.828 11.616 1.00 48.66 205 GLU A C 1
ATOM 1615 O O . GLU A 1 205 ? 5.107 27.083 11.971 1.00 48.66 205 GLU A O 1
ATOM 1620 N N . GLU A 1 206 ? 4.364 29.147 11.504 1.00 46.53 206 GLU A N 1
ATOM 1621 C CA . GLU A 1 206 ? 5.637 29.817 11.808 1.00 46.53 206 GLU A CA 1
ATOM 1622 C C . GLU A 1 206 ? 6.107 29.500 13.245 1.00 46.53 206 GLU A C 1
ATOM 1624 O O . GLU A 1 206 ? 5.378 29.753 14.201 1.00 46.53 206 GLU A O 1
ATOM 1629 N N . GLY A 1 207 ? 7.336 28.981 13.405 1.00 46.12 207 GLY A N 1
ATOM 1630 C CA . GLY A 1 207 ? 7.993 28.827 14.716 1.00 46.12 207 GLY A CA 1
ATOM 1631 C C . GLY A 1 207 ? 8.524 27.435 15.092 1.00 46.12 207 GLY A C 1
ATOM 1632 O O . GLY A 1 207 ? 9.087 27.300 16.174 1.00 46.12 207 GLY A O 1
ATOM 1633 N N . ILE A 1 208 ? 8.384 26.411 14.242 1.00 50.00 208 ILE A N 1
ATOM 1634 C CA . ILE A 1 208 ? 8.932 25.063 14.505 1.00 50.00 208 ILE A CA 1
ATOM 1635 C C . ILE A 1 208 ? 10.393 24.978 14.025 1.00 50.00 208 ILE A C 1
ATOM 1637 O O . ILE A 1 208 ? 10.680 25.248 12.858 1.00 50.00 208 ILE A O 1
ATOM 1641 N N . ASP A 1 209 ? 11.308 24.620 14.933 1.00 46.53 209 ASP A N 1
ATOM 1642 C CA . ASP A 1 209 ? 12.762 24.569 14.707 1.00 46.53 209 ASP A CA 1
ATOM 1643 C C . ASP A 1 209 ? 13.199 23.337 13.884 1.00 46.53 209 ASP A C 1
ATOM 1645 O O . ASP A 1 209 ? 12.683 22.231 14.057 1.00 46.53 209 ASP A O 1
ATOM 1649 N N . GLU A 1 210 ? 14.198 23.521 13.010 1.00 44.78 210 GLU A N 1
ATOM 1650 C CA . GLU A 1 210 ? 14.785 22.482 12.147 1.00 44.78 210 GLU A CA 1
ATOM 1651 C C . GLU A 1 210 ? 15.411 21.321 12.951 1.00 44.78 210 GLU A C 1
ATOM 1653 O O . GLU A 1 210 ? 15.605 20.223 12.424 1.00 44.78 210 GLU A O 1
ATOM 1658 N N . THR A 1 211 ? 15.717 21.546 14.231 1.00 46.94 211 THR A N 1
ATOM 1659 C CA . THR A 1 211 ? 16.334 20.565 15.135 1.00 46.94 211 THR A CA 1
ATOM 1660 C C . THR A 1 211 ? 15.379 19.458 15.593 1.00 46.94 211 THR A C 1
ATOM 1662 O O . THR A 1 211 ? 15.836 18.362 15.916 1.00 46.94 211 THR A O 1
ATOM 1665 N N . MET A 1 212 ? 14.057 19.674 15.521 1.00 47.03 212 MET A N 1
ATOM 1666 C CA . MET A 1 212 ? 13.053 18.639 15.819 1.00 47.03 212 MET A CA 1
ATOM 1667 C C . MET A 1 212 ? 13.002 17.513 14.769 1.00 47.03 212 MET A C 1
ATOM 1669 O O . MET A 1 212 ? 12.333 16.506 14.985 1.00 47.03 212 MET A O 1
ATOM 1673 N N . PHE A 1 213 ? 13.720 17.653 13.648 1.00 49.81 213 PHE A N 1
ATOM 1674 C CA . PHE A 1 213 ? 13.767 16.673 12.553 1.00 49.81 213 PHE A CA 1
ATOM 1675 C C . PHE A 1 213 ? 15.063 15.843 12.521 1.00 49.81 213 PHE A C 1
ATOM 1677 O O . PHE A 1 213 ? 15.278 15.096 11.570 1.00 49.81 213 PHE A O 1
ATOM 1684 N N . ILE A 1 214 ? 15.947 15.999 13.518 1.00 44.22 214 ILE A N 1
ATOM 1685 C CA . ILE A 1 214 ? 17.247 15.302 13.582 1.00 44.22 214 ILE A CA 1
ATOM 1686 C C . ILE A 1 214 ? 17.083 13.844 14.042 1.00 44.22 214 ILE A C 1
ATOM 1688 O O . ILE A 1 214 ? 17.846 12.977 13.619 1.00 44.22 214 ILE A O 1
ATOM 1692 N N . PHE A 1 215 ? 16.063 13.555 14.852 1.00 38.16 215 PHE A N 1
ATOM 1693 C CA . PHE A 1 215 ? 15.703 12.190 15.217 1.00 38.16 215 PHE A CA 1
ATOM 1694 C C . PHE A 1 215 ? 14.714 11.654 14.189 1.00 38.16 215 PHE A C 1
ATOM 1696 O O . PHE A 1 215 ? 13.511 11.852 14.320 1.00 38.16 215 PHE A O 1
ATOM 1703 N N . ASP A 1 216 ? 15.222 10.995 13.150 1.00 39.06 216 ASP A N 1
ATOM 1704 C CA . ASP A 1 216 ? 14.430 10.035 12.384 1.00 39.06 216 ASP A CA 1
ATOM 1705 C C . ASP A 1 216 ? 14.253 8.808 13.302 1.00 39.06 216 ASP A C 1
ATOM 1707 O O . ASP A 1 216 ? 15.223 8.076 13.521 1.00 39.06 216 ASP A O 1
ATOM 1711 N N . PRO A 1 217 ? 13.069 8.563 13.902 1.00 28.09 217 PRO A N 1
ATOM 1712 C CA . PRO A 1 217 ? 12.834 7.274 14.531 1.00 28.09 217 PRO A CA 1
ATOM 1713 C C . PRO A 1 217 ? 12.874 6.205 13.427 1.00 28.09 217 PRO A C 1
ATOM 1715 O O . PRO A 1 217 ? 12.589 6.520 12.266 1.00 28.09 217 PRO A O 1
ATOM 1718 N N . PRO A 1 218 ? 13.112 4.923 13.746 1.00 36.41 218 PRO A N 1
ATOM 1719 C CA . PRO A 1 218 ? 13.105 3.842 12.751 1.00 36.41 218 PRO A CA 1
ATOM 1720 C C . PRO A 1 218 ? 11.775 3.714 11.967 1.00 36.41 218 PRO A C 1
ATOM 1722 O O . PRO A 1 218 ? 11.708 2.986 10.981 1.00 36.41 218 PRO A O 1
ATOM 1725 N N . TYR A 1 219 ? 10.740 4.480 12.342 1.00 39.53 219 TYR A N 1
ATOM 1726 C CA . TYR A 1 219 ? 9.435 4.590 11.683 1.00 39.53 219 TYR A CA 1
ATOM 1727 C C . TYR A 1 219 ? 9.029 6.037 11.304 1.00 39.53 219 TYR A C 1
ATOM 1729 O O . TYR A 1 219 ? 7.842 6.350 11.192 1.00 39.53 219 TYR A O 1
ATOM 1737 N N . GLY A 1 220 ? 9.998 6.936 11.099 1.00 37.75 220 GLY A N 1
ATOM 1738 C CA . GLY A 1 220 ? 9.799 8.371 10.869 1.00 37.75 220 GLY A CA 1
ATOM 1739 C C . GLY A 1 220 ? 8.864 8.747 9.714 1.00 37.75 220 GLY A C 1
ATOM 1740 O O . GLY A 1 220 ? 9.038 8.340 8.563 1.00 37.75 220 GLY A O 1
ATOM 1741 N N . ARG A 1 221 ? 7.896 9.629 10.011 1.00 42.31 221 ARG A N 1
ATOM 1742 C CA . ARG A 1 221 ? 6.977 10.277 9.048 1.00 42.31 221 ARG A CA 1
ATOM 1743 C C . ARG A 1 221 ? 7.688 10.974 7.873 1.00 42.31 221 ARG A C 1
ATOM 1745 O O . ARG A 1 221 ? 7.056 11.226 6.852 1.00 42.31 221 ARG A O 1
ATOM 1752 N N . LEU A 1 222 ? 8.987 11.254 7.989 1.00 39.78 222 LEU A N 1
ATOM 1753 C CA . LEU A 1 222 ? 9.823 11.888 6.964 1.00 39.78 222 LEU A CA 1
ATOM 1754 C C . LEU A 1 222 ? 10.066 10.979 5.739 1.00 39.78 222 LEU A C 1
ATOM 1756 O O . LEU A 1 222 ? 10.237 11.477 4.626 1.00 39.78 222 LEU A O 1
ATOM 1760 N N . GLY A 1 223 ? 10.003 9.651 5.908 1.00 48.62 223 GLY A N 1
ATOM 1761 C CA . GLY A 1 223 ? 10.222 8.664 4.840 1.00 48.62 223 GLY A CA 1
ATOM 1762 C C . GLY A 1 223 ? 9.017 8.385 3.933 1.00 48.62 223 GLY A C 1
ATOM 1763 O O . GLY A 1 223 ? 9.139 7.626 2.971 1.00 48.62 223 GLY A O 1
ATOM 1764 N N . ARG A 1 224 ? 7.851 8.984 4.203 1.00 63.56 224 ARG A N 1
ATOM 1765 C CA . ARG A 1 224 ? 6.573 8.616 3.566 1.00 63.56 224 ARG A CA 1
ATOM 1766 C C . ARG A 1 224 ? 6.030 9.700 2.632 1.00 63.56 224 ARG A C 1
ATOM 1768 O O . ARG A 1 224 ? 4.839 9.988 2.644 1.00 63.56 224 ARG A O 1
ATOM 1775 N N . SER A 1 225 ? 6.902 10.310 1.828 1.00 76.56 225 SER A N 1
ATOM 1776 C CA . SER A 1 225 ? 6.487 11.165 0.704 1.00 76.56 225 SER A CA 1
ATOM 1777 C C . SER A 1 225 ? 6.325 10.352 -0.580 1.00 76.56 225 SER A C 1
ATOM 1779 O O . SER A 1 225 ? 7.042 9.372 -0.795 1.00 76.56 225 SER A O 1
ATOM 1781 N N . HIS A 1 226 ? 5.436 10.798 -1.464 1.00 87.44 226 HIS A N 1
ATOM 1782 C CA . HIS A 1 226 ? 5.194 10.161 -2.757 1.00 87.44 226 HIS A CA 1
ATOM 1783 C C . HIS A 1 226 ? 6.499 9.922 -3.565 1.00 87.44 226 HIS A C 1
ATOM 1785 O O . HIS A 1 226 ? 7.368 10.804 -3.591 1.00 87.44 226 HIS A O 1
ATOM 1791 N N . PRO A 1 227 ? 6.646 8.786 -4.288 1.00 89.12 227 PRO A N 1
ATOM 1792 C CA . PRO A 1 227 ? 7.860 8.430 -5.041 1.00 89.12 227 PRO A CA 1
ATOM 1793 C C . PRO A 1 227 ? 8.412 9.540 -5.947 1.00 89.12 227 PRO A C 1
ATOM 1795 O O . PRO A 1 227 ? 9.611 9.814 -5.939 1.00 89.12 227 PRO A O 1
ATOM 1798 N N . PHE A 1 228 ? 7.534 10.237 -6.677 1.00 92.44 228 PHE A N 1
ATOM 1799 C CA . PHE A 1 228 ? 7.904 11.413 -7.477 1.00 92.44 228 PHE A CA 1
ATOM 1800 C C . PHE A 1 228 ? 8.636 12.486 -6.664 1.00 92.44 228 PHE A C 1
ATOM 1802 O O . PHE A 1 228 ? 9.655 12.993 -7.119 1.00 92.44 228 PHE A O 1
ATOM 1809 N N . ILE A 1 229 ? 8.146 12.823 -5.468 1.00 89.50 229 ILE A N 1
ATOM 1810 C CA . ILE A 1 229 ? 8.727 13.869 -4.620 1.00 89.50 229 ILE A CA 1
ATOM 1811 C C . ILE A 1 229 ? 10.086 13.433 -4.082 1.00 89.50 229 ILE A C 1
ATOM 1813 O O . ILE A 1 229 ? 11.035 14.214 -4.127 1.00 89.50 229 ILE A O 1
ATOM 1817 N N . ARG A 1 230 ? 10.208 12.171 -3.653 1.00 87.62 230 ARG A N 1
ATOM 1818 C CA . ARG A 1 230 ? 11.484 11.589 -3.211 1.00 87.62 230 ARG A CA 1
ATOM 1819 C C . ARG A 1 230 ? 12.536 11.645 -4.318 1.00 87.62 230 ARG A C 1
ATOM 1821 O O . ARG A 1 230 ? 13.662 12.074 -4.078 1.00 87.62 230 ARG A O 1
ATOM 1828 N N . TYR A 1 231 ? 12.155 11.270 -5.537 1.00 90.62 231 TYR A N 1
ATOM 1829 C CA . TYR A 1 231 ? 13.042 11.331 -6.694 1.00 90.62 231 TYR A CA 1
ATOM 1830 C C . TYR A 1 231 ? 13.365 12.767 -7.114 1.00 90.62 231 TYR A C 1
ATOM 1832 O O . TYR A 1 231 ? 14.518 13.104 -7.344 1.00 90.62 231 TYR A O 1
ATOM 1840 N N . ALA A 1 232 ? 12.373 13.655 -7.181 1.00 91.06 232 ALA A N 1
ATOM 1841 C CA . ALA A 1 232 ? 12.604 15.044 -7.561 1.00 91.06 232 ALA A CA 1
ATOM 1842 C C . ALA A 1 232 ? 13.546 15.751 -6.571 1.00 91.06 232 ALA A C 1
ATOM 1844 O O . ALA A 1 232 ? 14.446 16.475 -6.999 1.00 91.06 232 ALA A O 1
ATOM 1845 N N . ALA A 1 233 ? 13.384 15.503 -5.268 1.00 87.62 233 ALA A N 1
ATOM 1846 C CA . ALA A 1 233 ? 14.256 16.038 -4.227 1.00 87.62 233 ALA A CA 1
ATOM 1847 C C . ALA A 1 233 ? 15.696 15.507 -4.332 1.00 87.62 233 ALA A C 1
ATOM 1849 O O . ALA A 1 233 ? 16.644 16.286 -4.195 1.00 87.62 233 ALA A O 1
ATOM 1850 N N . SER A 1 234 ? 15.876 14.219 -4.657 1.00 87.00 234 SER A N 1
ATOM 1851 C CA . SER A 1 234 ? 17.214 13.637 -4.830 1.00 87.00 234 SER A CA 1
ATOM 1852 C C . SER A 1 234 ? 17.984 14.252 -6.003 1.00 87.00 234 SER A C 1
ATOM 1854 O O . SER A 1 234 ? 19.207 14.325 -5.959 1.00 87.00 234 SER A O 1
ATOM 1856 N N . LEU A 1 235 ? 17.300 14.805 -7.014 1.00 88.75 235 LEU A N 1
ATOM 1857 C CA . LEU A 1 235 ? 17.962 15.500 -8.125 1.00 88.75 235 LEU A CA 1
ATOM 1858 C C . LEU A 1 235 ? 18.684 16.789 -7.702 1.00 88.75 235 LEU A C 1
ATOM 1860 O O . LEU A 1 235 ? 19.508 17.295 -8.469 1.00 88.75 235 LEU A O 1
ATOM 1864 N N . VAL A 1 236 ? 18.366 17.370 -6.543 1.00 87.19 236 VAL A N 1
ATOM 1865 C CA . VAL A 1 236 ? 18.966 18.620 -6.038 1.00 87.19 236 VAL A CA 1
ATOM 1866 C C . VAL A 1 236 ? 19.707 18.451 -4.713 1.00 87.19 236 VAL A C 1
ATOM 1868 O O . VAL A 1 236 ? 20.082 19.463 -4.129 1.00 87.19 236 VAL A O 1
ATOM 1871 N N . ASP A 1 237 ? 19.937 17.209 -4.272 1.00 76.69 237 ASP A N 1
ATOM 1872 C CA . ASP A 1 237 ? 20.622 16.875 -3.014 1.00 76.69 237 ASP A CA 1
ATOM 1873 C C . ASP A 1 237 ? 20.063 17.648 -1.804 1.00 76.69 237 ASP A C 1
ATOM 1875 O O . ASP A 1 237 ? 20.803 18.110 -0.935 1.00 76.69 237 ASP A O 1
ATOM 1879 N N . ASN A 1 238 ? 18.739 17.836 -1.763 1.00 67.94 238 ASN A N 1
ATOM 1880 C CA . ASN A 1 238 ? 18.077 18.623 -0.726 1.00 67.94 238 ASN A CA 1
ATOM 1881 C C . ASN A 1 238 ? 16.998 17.796 -0.012 1.00 67.94 238 ASN A C 1
ATOM 1883 O O . ASN A 1 238 ? 16.390 16.896 -0.592 1.00 67.94 238 ASN A O 1
ATOM 1887 N N . ASN A 1 239 ? 16.762 18.104 1.263 1.00 74.88 239 ASN A N 1
ATOM 1888 C CA . ASN A 1 239 ? 15.740 17.447 2.070 1.00 74.88 239 ASN A CA 1
ATOM 1889 C C . ASN A 1 239 ? 14.343 17.916 1.614 1.00 74.88 239 ASN A C 1
ATOM 1891 O O . ASN A 1 239 ? 14.117 19.110 1.408 1.00 74.88 239 ASN A O 1
ATOM 1895 N N . ILE A 1 240 ? 13.396 16.980 1.488 1.00 77.56 240 ILE A N 1
ATOM 1896 C CA . ILE A 1 240 ? 12.002 17.238 1.086 1.00 77.56 240 ILE A CA 1
ATOM 1897 C C . ILE A 1 240 ? 11.369 18.343 1.949 1.00 77.56 240 ILE A C 1
ATOM 1899 O O . ILE A 1 240 ? 10.712 19.238 1.419 1.00 77.56 240 ILE A O 1
ATOM 1903 N N . MET A 1 241 ? 11.627 18.355 3.258 1.00 73.19 241 MET A N 1
ATOM 1904 C CA . MET A 1 241 ? 11.098 19.373 4.170 1.00 73.19 241 MET A CA 1
ATOM 1905 C C . MET A 1 241 ? 11.603 20.773 3.812 1.00 73.19 241 MET A C 1
ATOM 1907 O O . MET A 1 241 ? 10.812 21.707 3.692 1.00 73.19 241 MET A O 1
ATOM 1911 N N . ARG A 1 242 ? 12.904 20.917 3.536 1.00 73.19 242 ARG A N 1
ATOM 1912 C CA . ARG A 1 242 ? 13.508 22.196 3.118 1.00 73.19 242 ARG A CA 1
ATOM 1913 C C . ARG A 1 242 ? 12.999 22.674 1.759 1.00 73.19 242 ARG A C 1
ATOM 1915 O O . ARG A 1 242 ? 12.942 23.876 1.504 1.00 73.19 242 ARG A O 1
ATOM 1922 N N . LEU A 1 243 ? 12.624 21.750 0.879 1.00 77.19 243 LEU A N 1
ATOM 1923 C CA . LEU A 1 243 ? 12.070 22.087 -0.431 1.00 77.19 243 LEU A CA 1
ATOM 1924 C C . LEU A 1 243 ? 10.614 22.555 -0.351 1.00 77.19 243 LEU A C 1
ATOM 1926 O O . LEU A 1 243 ? 10.258 23.517 -1.028 1.00 77.19 243 LEU A O 1
ATOM 1930 N N . PHE A 1 244 ? 9.785 21.890 0.457 1.00 76.12 244 PHE A N 1
ATOM 1931 C CA . PHE A 1 244 ? 8.327 22.054 0.400 1.00 76.12 244 PHE A CA 1
ATOM 1932 C C . PHE A 1 244 ? 7.696 22.764 1.600 1.00 76.12 244 PHE A C 1
ATOM 1934 O O . PHE A 1 244 ? 6.539 23.176 1.483 1.00 76.12 244 PHE A O 1
ATOM 1941 N N . CYS A 1 245 ? 8.424 22.931 2.709 1.00 70.19 245 CYS A N 1
ATOM 1942 C CA . CYS A 1 245 ? 7.921 23.576 3.929 1.00 70.19 245 CYS A CA 1
ATOM 1943 C C . CYS A 1 245 ? 8.472 24.994 4.147 1.00 70.19 245 CYS A C 1
ATOM 1945 O O . CYS A 1 245 ? 7.933 25.724 4.970 1.00 70.19 245 CYS A O 1
ATOM 1947 N N . GLN A 1 246 ? 9.509 25.412 3.410 1.00 66.44 246 GLN A N 1
ATOM 1948 C CA . GLN A 1 246 ? 10.038 26.776 3.493 1.00 66.44 246 GLN A CA 1
ATOM 1949 C C . GLN A 1 246 ? 9.361 27.700 2.465 1.00 66.44 246 GLN A C 1
ATOM 1951 O O . GLN A 1 246 ? 9.392 27.400 1.263 1.00 66.44 246 GLN A O 1
ATOM 1956 N N . PRO A 1 247 ? 8.806 28.855 2.881 1.00 57.44 247 PRO A N 1
ATOM 1957 C CA . PRO A 1 247 ? 8.357 29.867 1.938 1.00 57.44 247 PRO A CA 1
ATOM 1958 C C . PRO A 1 247 ? 9.565 30.368 1.130 1.00 57.44 247 PRO A C 1
ATOM 1960 O O . PRO A 1 247 ? 10.554 30.837 1.687 1.00 57.44 247 PRO A O 1
ATOM 1963 N N . ASN A 1 248 ? 9.485 30.272 -0.200 1.00 65.12 248 ASN A N 1
ATOM 1964 C CA . ASN A 1 248 ? 10.523 30.701 -1.151 1.00 65.12 248 ASN A CA 1
ATOM 1965 C C . ASN A 1 248 ? 11.818 29.862 -1.175 1.00 65.12 248 ASN A C 1
ATOM 1967 O O . ASN A 1 248 ? 12.907 30.410 -1.378 1.00 65.12 248 ASN A O 1
ATOM 1971 N N . SER A 1 249 ? 11.723 28.534 -1.037 1.00 73.00 249 SER A N 1
ATOM 1972 C CA . SER A 1 249 ? 12.874 27.641 -1.241 1.00 73.00 249 SER A CA 1
ATOM 1973 C C . SER A 1 249 ? 13.561 27.892 -2.597 1.00 73.00 249 SER A C 1
ATOM 1975 O O . SER A 1 249 ? 12.978 27.698 -3.668 1.00 73.00 249 SER A O 1
ATOM 1977 N N . LYS A 1 250 ? 14.832 28.322 -2.565 1.00 79.44 250 LYS A N 1
ATOM 1978 C CA . LYS A 1 250 ? 15.615 28.692 -3.765 1.00 79.44 250 LYS A CA 1
ATOM 1979 C C . LYS A 1 250 ? 15.918 27.505 -4.683 1.00 79.44 250 LYS A C 1
ATOM 1981 O O . LYS A 1 250 ? 16.241 27.703 -5.856 1.00 79.44 250 LYS A O 1
ATOM 1986 N N . ASP A 1 251 ? 15.833 26.287 -4.158 1.00 84.62 251 ASP A N 1
ATOM 1987 C CA . ASP A 1 251 ? 16.108 25.064 -4.910 1.00 84.62 251 ASP A CA 1
ATOM 1988 C C . ASP A 1 251 ? 14.853 24.442 -5.519 1.00 84.62 251 ASP A C 1
ATOM 1990 O O . ASP A 1 251 ? 14.977 23.640 -6.444 1.00 84.62 251 ASP A O 1
ATOM 1994 N N . LEU A 1 252 ? 13.653 24.871 -5.110 1.00 85.31 252 LEU A N 1
ATOM 1995 C CA . LEU A 1 252 ? 12.398 24.378 -5.675 1.00 85.31 252 LEU A CA 1
ATOM 1996 C C . LEU A 1 252 ? 12.298 24.627 -7.199 1.00 85.31 252 LEU A C 1
ATOM 1998 O O . LEU A 1 252 ? 12.001 23.675 -7.925 1.00 85.31 252 LEU A O 1
ATOM 2002 N N . PRO A 1 253 ? 12.647 25.813 -7.752 1.00 89.44 253 PRO A N 1
ATOM 2003 C CA . PRO A 1 253 ? 12.697 26.004 -9.207 1.00 89.44 253 PRO A CA 1
ATOM 2004 C C . PRO A 1 253 ? 13.733 25.111 -9.909 1.00 89.44 253 PRO A C 1
ATOM 2006 O O . PRO A 1 253 ? 13.499 24.635 -11.021 1.00 89.44 253 PRO A O 1
ATOM 2009 N N . LYS A 1 254 ? 14.882 24.850 -9.266 1.00 90.81 254 LYS A N 1
ATOM 2010 C CA . LYS A 1 254 ? 15.928 23.974 -9.823 1.00 90.81 254 LYS A CA 1
ATOM 2011 C C . LYS A 1 254 ? 15.477 22.514 -9.843 1.00 90.81 254 LYS A C 1
ATOM 2013 O O . LYS A 1 254 ? 15.720 21.826 -10.833 1.00 90.81 254 LYS A O 1
ATOM 2018 N N . MET A 1 255 ? 14.823 22.061 -8.772 1.00 92.38 255 MET A N 1
ATOM 2019 C CA . MET A 1 255 ? 14.239 20.725 -8.641 1.00 92.38 255 MET A CA 1
ATOM 2020 C C . MET A 1 255 ? 13.245 20.487 -9.770 1.00 92.38 255 MET A C 1
ATOM 2022 O O . MET A 1 255 ? 13.358 19.518 -10.512 1.00 92.38 255 MET A O 1
ATOM 2026 N N . TRP A 1 256 ? 12.346 21.444 -9.970 1.00 92.69 256 TRP A N 1
ATOM 2027 C CA . TRP A 1 256 ? 11.355 21.455 -11.033 1.00 92.69 256 TRP A CA 1
ATOM 2028 C C . TRP A 1 256 ? 11.960 21.351 -12.435 1.00 92.69 256 TRP A C 1
ATOM 2030 O O . TRP A 1 256 ? 11.527 20.514 -13.228 1.00 92.69 256 TRP A O 1
ATOM 2040 N N . LEU A 1 257 ? 12.992 22.146 -12.726 1.00 93.75 257 LEU A N 1
ATOM 2041 C CA . LEU A 1 257 ? 13.697 22.106 -14.008 1.00 93.75 257 LEU A CA 1
ATOM 2042 C C . LEU A 1 257 ? 14.384 20.753 -14.254 1.00 93.75 257 LEU A C 1
ATOM 2044 O O . LEU A 1 257 ? 14.366 20.244 -15.375 1.00 93.75 257 LEU A O 1
ATOM 2048 N N . LYS A 1 258 ? 15.014 20.167 -13.227 1.00 94.56 258 LYS A N 1
ATOM 2049 C CA . LYS A 1 258 ? 15.645 18.843 -13.332 1.00 94.56 258 LYS A CA 1
ATOM 2050 C C . LYS A 1 258 ? 14.593 17.742 -13.487 1.00 94.56 258 LYS A C 1
ATOM 2052 O O . LYS A 1 258 ? 14.723 16.917 -14.386 1.00 94.56 258 LYS A O 1
ATOM 2057 N N . ALA A 1 259 ? 13.527 17.772 -12.692 1.00 93.75 259 ALA A N 1
ATOM 2058 C CA . ALA A 1 259 ? 12.438 16.807 -12.771 1.00 93.75 259 ALA A CA 1
ATOM 2059 C C . ALA A 1 259 ? 11.784 16.802 -14.161 1.00 93.75 259 ALA A C 1
ATOM 2061 O O . ALA A 1 259 ? 11.564 15.733 -14.713 1.00 93.75 259 ALA A O 1
ATOM 2062 N N . GLU A 1 260 ? 11.554 17.957 -14.793 1.00 94.62 260 GLU A N 1
ATOM 2063 C CA . GLU A 1 260 ? 11.021 18.010 -16.166 1.00 94.62 260 GLU A CA 1
ATOM 2064 C C . GLU A 1 260 ? 11.975 17.430 -17.212 1.00 94.62 260 GLU A C 1
ATOM 2066 O O . GLU A 1 260 ? 11.532 16.781 -18.157 1.00 94.62 260 GLU A O 1
ATOM 2071 N N . ARG A 1 261 ? 13.292 17.593 -17.044 1.00 94.25 261 ARG A N 1
ATOM 2072 C CA . ARG A 1 261 ? 14.272 16.988 -17.962 1.00 94.25 261 ARG A CA 1
ATOM 2073 C C . ARG A 1 261 ? 14.287 15.464 -17.888 1.00 94.25 261 ARG A C 1
ATOM 2075 O O . ARG A 1 261 ? 14.515 14.823 -18.910 1.00 94.25 261 ARG A O 1
ATOM 2082 N N . HIS A 1 262 ? 14.078 14.899 -16.700 1.00 93.75 262 HIS A N 1
ATOM 2083 C CA . HIS A 1 262 ? 14.149 13.453 -16.479 1.00 93.75 262 HIS A CA 1
ATOM 2084 C C . HIS A 1 262 ? 12.783 12.774 -16.636 1.00 93.75 262 HIS A C 1
ATOM 2086 O O . HIS A 1 262 ? 12.693 11.711 -17.245 1.00 93.75 262 HIS A O 1
ATOM 2092 N N . LEU A 1 263 ? 11.712 13.397 -16.144 1.00 94.94 263 LEU A N 1
ATOM 2093 C CA . LEU A 1 263 ? 10.372 12.812 -16.068 1.00 94.94 263 LEU A CA 1
ATOM 2094 C C . LEU A 1 263 ? 9.346 13.437 -17.023 1.00 94.94 263 LEU A C 1
ATOM 2096 O O . LEU A 1 263 ? 8.240 12.913 -17.144 1.00 94.94 263 LEU A O 1
ATOM 2100 N N . GLY A 1 264 ? 9.696 14.524 -17.717 1.00 93.75 264 GLY A N 1
ATOM 2101 C CA . GLY A 1 264 ? 8.858 15.135 -18.749 1.00 93.75 264 GLY A CA 1
ATOM 2102 C C . GLY A 1 264 ? 7.444 15.443 -18.259 1.00 93.75 264 GLY A C 1
ATOM 2103 O O . GLY A 1 264 ? 7.262 16.152 -17.266 1.00 93.75 264 GLY A O 1
ATOM 2104 N N . GLY A 1 265 ? 6.449 14.871 -18.944 1.00 91.62 265 GLY A N 1
ATOM 2105 C CA . GLY A 1 265 ? 5.027 15.110 -18.681 1.00 91.62 265 GLY A CA 1
ATOM 2106 C C . GLY A 1 265 ? 4.577 14.802 -17.248 1.00 91.62 265 GLY A C 1
ATOM 2107 O O . GLY A 1 265 ? 3.674 15.473 -16.750 1.00 91.62 265 GLY A O 1
ATOM 2108 N N . ILE A 1 266 ? 5.233 13.866 -16.548 1.00 94.94 266 ILE A N 1
ATOM 2109 C CA . ILE A 1 266 ? 4.950 13.587 -15.130 1.00 94.94 266 ILE A CA 1
ATOM 2110 C C . ILE A 1 266 ? 5.230 14.836 -14.288 1.00 94.94 266 ILE A C 1
ATOM 2112 O O . ILE A 1 266 ? 4.366 15.290 -13.541 1.00 94.94 266 ILE A O 1
ATOM 2116 N N . ALA A 1 267 ? 6.420 15.426 -14.431 1.00 94.50 267 ALA A N 1
ATOM 2117 C CA . ALA A 1 267 ? 6.821 16.583 -13.636 1.00 94.50 267 ALA A CA 1
ATOM 2118 C C . ALA A 1 267 ? 5.953 17.811 -13.938 1.00 94.50 267 ALA A C 1
ATOM 2120 O O . ALA A 1 267 ? 5.550 18.519 -13.016 1.00 94.50 267 ALA A O 1
ATOM 2121 N N . THR A 1 268 ? 5.606 18.036 -15.207 1.00 92.81 268 THR A N 1
ATOM 2122 C CA . THR A 1 268 ? 4.703 19.128 -15.593 1.00 92.81 268 THR A CA 1
ATOM 2123 C C . THR A 1 268 ? 3.289 18.919 -15.038 1.00 92.81 268 THR A C 1
ATOM 2125 O O . THR A 1 268 ? 2.671 19.876 -14.569 1.00 92.81 268 THR A O 1
ATOM 2128 N N . SER A 1 269 ? 2.788 17.676 -15.017 1.00 92.25 269 SER A N 1
ATOM 2129 C CA . SER A 1 269 ? 1.501 17.340 -14.394 1.00 92.25 269 SER A CA 1
ATOM 2130 C C . SER A 1 269 ? 1.505 17.639 -12.895 1.00 92.25 269 SER A C 1
ATOM 2132 O O . SER A 1 269 ? 0.579 18.272 -12.394 1.00 92.25 269 SER A O 1
ATOM 2134 N N . TRP A 1 270 ? 2.557 17.228 -12.184 1.00 92.00 270 TRP A N 1
ATOM 2135 C CA . TRP A 1 270 ? 2.722 17.519 -10.760 1.00 92.00 270 TRP A CA 1
ATOM 2136 C C . TRP A 1 270 ? 2.788 19.017 -10.474 1.00 92.00 270 TRP A C 1
ATOM 2138 O O . TRP A 1 270 ? 2.100 19.495 -9.574 1.00 92.00 270 TRP A O 1
ATOM 2148 N N . ARG A 1 271 ? 3.565 19.772 -11.261 1.00 90.06 271 ARG A N 1
ATOM 2149 C CA . ARG A 1 271 ? 3.661 21.227 -11.104 1.00 90.06 271 ARG A CA 1
ATOM 2150 C C . ARG A 1 271 ? 2.293 21.890 -11.263 1.00 90.06 271 ARG A C 1
ATOM 2152 O O . ARG A 1 271 ? 1.895 22.657 -10.399 1.00 90.06 271 ARG A O 1
ATOM 2159 N N . LYS A 1 272 ? 1.535 21.523 -12.303 1.00 90.00 272 LYS A N 1
ATOM 2160 C CA . LYS A 1 272 ? 0.185 22.056 -12.546 1.00 90.00 272 LYS A CA 1
ATOM 2161 C C . LYS A 1 272 ? -0.769 21.798 -11.374 1.00 90.00 272 LYS A C 1
ATOM 2163 O O . LYS A 1 272 ? -1.550 22.677 -11.024 1.00 90.00 272 LYS A O 1
ATOM 2168 N N . ILE A 1 273 ? -0.719 20.600 -10.792 1.00 89.00 273 ILE A N 1
ATOM 2169 C CA . ILE A 1 273 ? -1.554 20.231 -9.642 1.00 89.00 273 ILE A CA 1
ATOM 2170 C C . ILE A 1 273 ? -1.181 21.076 -8.421 1.00 89.00 273 ILE A C 1
ATOM 2172 O O . ILE A 1 273 ? -2.061 21.635 -7.775 1.00 89.00 273 ILE A O 1
ATOM 2176 N N . LEU A 1 274 ? 0.110 21.228 -8.128 1.00 84.75 274 LEU A N 1
ATOM 2177 C CA . LEU A 1 274 ? 0.561 21.990 -6.962 1.00 84.75 274 LEU A CA 1
ATOM 2178 C C . LEU A 1 274 ? 0.349 23.504 -7.112 1.00 84.75 274 LEU A C 1
ATOM 2180 O O . LEU A 1 274 ? -0.003 24.161 -6.134 1.00 84.75 274 LEU A O 1
ATOM 2184 N N . ASP A 1 275 ? 0.481 24.041 -8.325 1.00 83.50 275 ASP A N 1
ATOM 2185 C CA . ASP A 1 275 ? 0.238 25.458 -8.626 1.00 83.50 275 ASP A CA 1
ATOM 2186 C C . ASP A 1 275 ? -1.254 25.831 -8.566 1.00 83.50 275 ASP A C 1
ATOM 2188 O O . ASP A 1 275 ? -1.590 27.004 -8.411 1.00 83.50 275 ASP A O 1
ATOM 2192 N N . SER A 1 276 ? -2.165 24.853 -8.662 1.00 78.88 276 SER A N 1
ATOM 2193 C CA . SER A 1 276 ? -3.614 25.094 -8.586 1.00 78.88 276 SER A CA 1
ATOM 2194 C C . SER A 1 276 ? -4.090 25.578 -7.208 1.00 78.88 276 SER A C 1
ATOM 2196 O O . SER A 1 276 ? -5.190 26.115 -7.094 1.00 78.88 276 SER A O 1
ATOM 2198 N N . GLY A 1 277 ? -3.272 25.406 -6.161 1.00 64.56 277 GLY A N 1
ATOM 2199 C CA . GLY A 1 277 ? -3.599 25.819 -4.794 1.00 64.56 277 GLY A CA 1
ATOM 2200 C C . GLY A 1 277 ? -4.642 24.940 -4.093 1.00 64.56 277 GLY A C 1
ATOM 2201 O O . GLY A 1 277 ? -5.072 25.274 -2.989 1.00 64.56 277 GLY A O 1
ATOM 2202 N N . GLU A 1 278 ? -5.051 23.816 -4.688 1.00 64.88 278 GLU A N 1
ATOM 2203 C CA . GLU A 1 278 ? -5.982 22.885 -4.053 1.00 64.88 278 GLU A CA 1
ATOM 2204 C C . GLU A 1 278 ? -5.352 22.228 -2.816 1.00 64.88 278 GLU A C 1
ATOM 2206 O O . GLU A 1 278 ? -4.394 21.459 -2.906 1.00 64.88 278 GLU A O 1
ATOM 2211 N N . VAL A 1 279 ? -5.942 22.470 -1.641 1.00 61.84 279 VAL A N 1
ATOM 2212 C CA . VAL A 1 279 ? -5.520 21.868 -0.359 1.00 61.84 279 VAL A CA 1
ATOM 2213 C C . VAL A 1 279 ? -5.493 20.332 -0.436 1.00 61.84 279 VAL A C 1
ATOM 2215 O O . VAL A 1 279 ? -4.667 19.681 0.204 1.00 61.84 279 VAL A O 1
ATOM 2218 N N . TYR A 1 280 ? -6.360 19.743 -1.266 1.00 62.62 280 TYR A N 1
ATOM 2219 C CA . TYR A 1 280 ? -6.460 18.296 -1.449 1.00 62.62 280 TYR A CA 1
ATOM 2220 C C . TYR A 1 280 ? -5.220 17.682 -2.121 1.00 62.62 280 TYR A C 1
ATOM 2222 O O . TYR A 1 280 ? -4.854 16.552 -1.802 1.00 62.62 280 TYR A O 1
ATOM 2230 N N . ALA A 1 281 ? -4.515 18.425 -2.981 1.00 66.62 281 ALA A N 1
ATOM 2231 C CA . ALA A 1 281 ? -3.329 17.931 -3.682 1.00 66.62 281 ALA A CA 1
ATOM 2232 C C . ALA A 1 281 ? -2.155 17.603 -2.741 1.00 66.62 281 ALA A C 1
ATOM 2234 O O . ALA A 1 281 ? -1.353 16.719 -3.024 1.00 66.62 281 ALA A O 1
ATOM 2235 N N . ARG A 1 282 ? -2.045 18.288 -1.596 1.00 70.81 282 ARG A N 1
ATOM 2236 C CA . ARG A 1 282 ? -0.973 18.015 -0.620 1.00 70.81 282 ARG A CA 1
ATOM 2237 C C . ARG A 1 282 ? -1.313 16.831 0.285 1.00 70.81 282 ARG A C 1
ATOM 2239 O O . ARG A 1 282 ? -0.454 15.997 0.544 1.00 70.81 282 ARG A O 1
ATOM 2246 N N . ASN A 1 283 ? -2.580 16.736 0.690 1.00 70.69 283 ASN A N 1
ATOM 2247 C CA . ASN A 1 283 ? -3.061 15.792 1.706 1.00 70.69 283 ASN A CA 1
ATOM 2248 C C . ASN A 1 283 ? -3.537 14.447 1.129 1.00 70.69 283 ASN A C 1
ATOM 2250 O O . ASN A 1 283 ? -4.044 13.596 1.864 1.00 70.69 283 ASN A O 1
ATOM 2254 N N . THR A 1 284 ? -3.439 14.260 -0.189 1.00 78.06 284 THR A N 1
ATOM 2255 C CA . THR A 1 284 ? -3.792 12.988 -0.824 1.00 78.06 284 THR A CA 1
ATOM 2256 C C . THR A 1 284 ? -2.770 11.921 -0.434 1.00 78.06 284 THR A C 1
ATOM 2258 O O . THR A 1 284 ? -1.566 12.178 -0.423 1.00 78.06 284 THR A O 1
ATOM 2261 N N . ILE A 1 285 ? -3.254 10.719 -0.121 1.00 77.06 285 ILE A N 1
ATOM 2262 C CA . ILE A 1 285 ? -2.411 9.578 0.245 1.00 77.06 285 ILE A CA 1
ATOM 2263 C C . ILE A 1 285 ? -2.290 8.584 -0.911 1.00 77.06 285 ILE A C 1
ATOM 2265 O O . ILE A 1 285 ? -3.234 8.399 -1.683 1.00 77.06 285 ILE A O 1
ATOM 2269 N N . GLN A 1 286 ? -1.153 7.901 -0.985 1.00 80.44 286 GLN A N 1
ATOM 2270 C CA . GLN A 1 286 ? -0.890 6.805 -1.909 1.00 80.44 286 GLN A CA 1
ATOM 2271 C C . GLN A 1 286 ? -0.393 5.578 -1.148 1.00 80.44 286 GLN A C 1
ATOM 2273 O O . GLN A 1 286 ? 0.545 5.676 -0.358 1.00 80.44 286 GLN A O 1
ATOM 2278 N N . GLY A 1 287 ? -1.019 4.430 -1.407 1.00 79.00 287 GLY A N 1
ATOM 2279 C CA . GLY A 1 287 ? -0.522 3.129 -0.960 1.00 79.00 287 GLY A CA 1
ATOM 2280 C C . GLY A 1 287 ? 0.647 2.634 -1.824 1.00 79.00 287 GLY A C 1
ATOM 2281 O O . GLY A 1 287 ? 0.873 3.164 -2.918 1.00 79.00 287 GLY A O 1
ATOM 2282 N N . PRO A 1 288 ? 1.389 1.614 -1.369 1.00 83.50 288 PRO A N 1
ATOM 2283 C CA . PRO A 1 288 ? 2.486 1.051 -2.142 1.00 83.50 288 PRO A CA 1
ATOM 2284 C C . PRO A 1 288 ? 1.960 0.418 -3.438 1.00 83.50 288 PRO A C 1
ATOM 2286 O O . PRO A 1 288 ? 0.977 -0.327 -3.436 1.00 83.50 288 PRO A O 1
ATOM 2289 N N . SER A 1 289 ? 2.623 0.712 -4.559 1.00 91.06 289 SER A N 1
ATOM 2290 C CA . SER A 1 289 ? 2.310 0.082 -5.848 1.00 91.06 289 SER A CA 1
ATOM 2291 C C . SER A 1 289 ? 3.250 -1.070 -6.160 1.00 91.06 289 SER A C 1
ATOM 2293 O O . SER A 1 289 ? 2.800 -2.163 -6.496 1.00 91.06 289 SER A O 1
ATOM 2295 N N . LEU A 1 290 ? 4.555 -0.833 -6.033 1.00 92.56 290 LEU A N 1
ATOM 2296 C CA . LEU A 1 290 ? 5.592 -1.799 -6.367 1.00 92.56 290 LEU A CA 1
ATOM 2297 C C . LEU A 1 290 ? 6.343 -2.219 -5.109 1.00 92.56 290 LEU A C 1
ATOM 2299 O O . LEU A 1 290 ? 6.657 -1.403 -4.242 1.00 92.56 290 LEU A O 1
ATOM 2303 N N . VAL A 1 291 ? 6.649 -3.506 -5.032 1.00 88.88 291 VAL A N 1
ATOM 2304 C CA . VAL A 1 291 ? 7.331 -4.117 -3.896 1.00 88.88 291 VAL A CA 1
ATOM 2305 C C . VAL A 1 291 ? 8.452 -5.012 -4.400 1.00 88.88 291 VAL A C 1
ATOM 2307 O O . VAL A 1 291 ? 8.286 -5.732 -5.384 1.00 88.88 291 VAL A O 1
ATOM 2310 N N . VAL A 1 292 ? 9.585 -5.005 -3.706 1.00 87.12 292 VAL A N 1
ATOM 2311 C CA . VAL A 1 292 ? 10.609 -6.034 -3.852 1.00 87.12 292 VAL A CA 1
ATOM 2312 C C . VAL A 1 292 ? 10.487 -7.014 -2.702 1.00 87.12 292 VAL A C 1
ATOM 2314 O O . VAL A 1 292 ? 10.716 -6.675 -1.546 1.00 87.12 292 VAL A O 1
ATOM 2317 N N . TYR A 1 293 ? 10.144 -8.250 -3.044 1.00 85.06 293 TYR A N 1
ATOM 2318 C CA . TYR A 1 293 ? 10.055 -9.366 -2.115 1.00 85.06 293 TYR A CA 1
ATOM 2319 C C . TYR A 1 293 ? 10.879 -10.520 -2.671 1.00 85.06 293 TYR A C 1
ATOM 2321 O O . TYR A 1 293 ? 10.847 -10.783 -3.875 1.00 85.06 293 TYR A O 1
ATOM 2329 N N . LYS A 1 294 ? 11.685 -11.1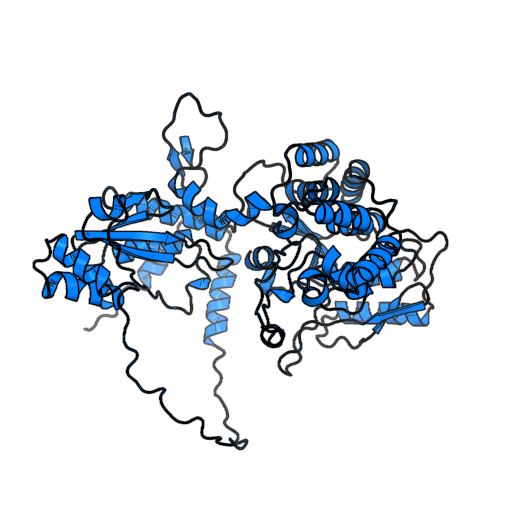74 -1.824 1.00 82.19 294 LYS A N 1
ATOM 2330 C CA . LYS A 1 294 ? 12.625 -12.226 -2.261 1.00 82.19 294 LYS A CA 1
ATOM 2331 C C . LYS A 1 294 ? 13.473 -11.797 -3.473 1.00 82.19 294 LYS A C 1
ATOM 2333 O O . LYS A 1 294 ? 13.721 -12.588 -4.380 1.00 82.19 294 LYS A O 1
ATOM 2338 N N . GLN A 1 295 ? 13.905 -10.529 -3.488 1.00 85.06 295 GLN A N 1
ATOM 2339 C CA . GLN A 1 295 ? 14.749 -9.928 -4.537 1.00 85.06 295 GLN A CA 1
ATOM 2340 C C . GLN A 1 295 ? 14.105 -9.885 -5.934 1.00 85.06 295 GLN A C 1
ATOM 2342 O O . GLN A 1 295 ? 14.806 -9.739 -6.940 1.00 85.06 295 GLN A O 1
ATOM 2347 N N . ARG A 1 296 ? 12.776 -10.004 -6.005 1.00 90.69 296 ARG A N 1
ATOM 2348 C CA . ARG A 1 296 ? 11.987 -9.942 -7.238 1.00 90.69 296 ARG A CA 1
ATOM 2349 C C . ARG A 1 296 ? 10.956 -8.833 -7.173 1.00 90.69 296 ARG A C 1
ATOM 2351 O O . ARG A 1 296 ? 10.454 -8.511 -6.094 1.00 90.69 296 ARG A O 1
ATOM 2358 N N . LEU A 1 297 ? 10.635 -8.262 -8.328 1.00 93.62 297 LEU A N 1
ATOM 2359 C CA . LEU A 1 297 ? 9.665 -7.179 -8.420 1.00 93.62 297 LEU A CA 1
ATOM 2360 C C . LEU A 1 297 ? 8.238 -7.734 -8.417 1.00 93.62 297 LEU A C 1
ATOM 2362 O O . LEU A 1 297 ? 7.908 -8.645 -9.175 1.00 93.62 297 LEU A O 1
ATOM 2366 N N . HIS A 1 298 ? 7.387 -7.152 -7.585 1.00 94.25 298 HIS A N 1
ATOM 2367 C CA . HIS A 1 298 ? 5.983 -7.503 -7.445 1.00 94.25 298 HIS A CA 1
ATOM 2368 C C . HIS A 1 298 ? 5.112 -6.252 -7.565 1.00 94.25 298 HIS A C 1
ATOM 2370 O O . HIS A 1 298 ? 5.508 -5.158 -7.155 1.00 94.25 298 HIS A O 1
ATOM 2376 N N . LEU A 1 299 ? 3.909 -6.431 -8.103 1.00 94.81 299 LEU A N 1
ATOM 2377 C CA . LEU A 1 299 ? 2.818 -5.475 -8.001 1.00 94.81 299 LEU A CA 1
ATOM 2378 C C . LEU A 1 299 ? 1.978 -5.824 -6.772 1.00 94.81 299 LEU A C 1
ATOM 2380 O O . LEU A 1 299 ? 1.625 -6.984 -6.560 1.00 94.81 299 LEU A O 1
ATOM 2384 N N . VAL A 1 300 ? 1.627 -4.810 -5.989 1.00 91.00 300 VAL A N 1
ATOM 2385 C CA . VAL A 1 300 ? 0.630 -4.950 -4.928 1.00 91.00 300 VAL A CA 1
ATOM 2386 C C . VAL A 1 300 ? -0.746 -5.061 -5.572 1.00 91.00 300 VAL A C 1
ATOM 2388 O O . VAL A 1 300 ? -1.171 -4.133 -6.257 1.00 91.00 300 VAL A O 1
ATOM 2391 N N . VAL A 1 301 ? -1.444 -6.171 -5.352 1.00 89.06 301 VAL A N 1
ATOM 2392 C CA . VAL A 1 301 ? -2.763 -6.436 -5.940 1.00 89.06 301 VAL A CA 1
ATOM 2393 C C . VAL A 1 301 ? -3.786 -6.753 -4.862 1.00 89.06 301 VAL A C 1
ATOM 2395 O O . VAL A 1 301 ? -3.467 -7.292 -3.800 1.00 89.06 301 VAL A O 1
ATOM 2398 N N . ARG A 1 302 ? -5.039 -6.418 -5.136 1.00 84.25 302 ARG A N 1
ATOM 2399 C CA . ARG A 1 302 ? -6.178 -6.753 -4.299 1.00 84.25 302 ARG A CA 1
ATOM 2400 C C . ARG A 1 302 ? -6.486 -8.240 -4.442 1.00 84.25 302 ARG A C 1
ATOM 2402 O O . ARG A 1 302 ? -6.789 -8.716 -5.530 1.00 84.25 302 ARG A O 1
ATOM 2409 N N . GLY A 1 303 ? -6.471 -8.940 -3.317 1.00 74.88 303 GLY A N 1
ATOM 2410 C CA . GLY A 1 303 ? -7.066 -10.259 -3.159 1.00 74.88 303 GLY A CA 1
ATOM 2411 C C . GLY A 1 303 ? -8.393 -10.192 -2.397 1.00 74.88 303 GLY A C 1
ATOM 2412 O O . GLY A 1 303 ? -8.811 -9.145 -1.900 1.00 74.88 303 GLY A O 1
ATOM 2413 N N . GLN A 1 304 ? -9.047 -11.347 -2.276 1.00 68.06 304 GLN A N 1
ATOM 2414 C CA . GLN A 1 304 ? -10.322 -11.500 -1.562 1.00 68.06 304 GLN A CA 1
ATOM 2415 C C . GLN A 1 304 ? -10.217 -11.174 -0.060 1.00 68.06 304 GLN A C 1
ATOM 2417 O O . GLN A 1 304 ? -11.178 -10.715 0.552 1.00 68.06 304 GLN A O 1
ATOM 2422 N N . HIS A 1 305 ? -9.045 -11.396 0.537 1.00 66.75 305 HIS A N 1
ATOM 2423 C CA . HIS A 1 305 ? -8.802 -11.245 1.975 1.00 66.75 305 HIS A CA 1
ATOM 2424 C C . HIS A 1 305 ? -7.705 -10.222 2.276 1.00 66.75 305 HIS A C 1
ATOM 2426 O O . HIS A 1 305 ? -6.919 -10.413 3.197 1.00 66.75 305 HIS A O 1
ATOM 2432 N N . GLY A 1 306 ? -7.637 -9.155 1.474 1.00 72.44 306 GLY A N 1
ATOM 2433 C CA . GLY A 1 306 ? -6.641 -8.096 1.616 1.00 72.44 306 GLY A CA 1
ATOM 2434 C C . GLY A 1 306 ? -5.678 -8.007 0.436 1.00 72.44 306 GLY A C 1
ATOM 2435 O O . GLY A 1 306 ? -5.909 -8.604 -0.614 1.00 72.44 306 GLY A O 1
ATOM 2436 N N . TYR A 1 307 ? -4.603 -7.235 0.587 1.00 79.38 307 TYR A N 1
ATOM 2437 C CA . TYR A 1 307 ? -3.588 -7.102 -0.461 1.00 79.38 307 TYR A CA 1
ATOM 2438 C C . TYR A 1 307 ? -2.615 -8.267 -0.456 1.00 79.38 307 TYR A C 1
ATOM 2440 O O . TYR A 1 307 ? -2.208 -8.763 0.591 1.00 79.38 307 TYR A O 1
ATOM 2448 N N . SER A 1 308 ? -2.222 -8.655 -1.657 1.00 82.06 308 SER A N 1
ATOM 2449 C CA . SER A 1 308 ? -1.235 -9.684 -1.932 1.00 82.06 308 SER A CA 1
ATOM 2450 C C . SER A 1 308 ? -0.223 -9.162 -2.951 1.00 82.06 308 SER A C 1
ATOM 2452 O O . SER A 1 308 ? -0.309 -8.021 -3.416 1.00 82.06 308 SER A O 1
ATOM 2454 N N . LEU A 1 309 ? 0.772 -9.985 -3.268 1.00 88.75 309 LEU A N 1
ATOM 2455 C CA . LEU A 1 309 ? 1.840 -9.637 -4.193 1.00 88.75 309 LEU A CA 1
ATOM 2456 C C . LEU A 1 309 ? 1.729 -10.501 -5.447 1.00 88.75 309 LEU A C 1
ATOM 2458 O O . LEU A 1 309 ? 1.868 -11.721 -5.371 1.00 88.75 309 LEU A O 1
ATOM 2462 N N . LYS A 1 310 ? 1.554 -9.866 -6.607 1.00 91.44 310 LYS A N 1
ATOM 2463 C CA . LYS A 1 310 ? 1.672 -10.524 -7.910 1.00 91.44 310 LYS A CA 1
ATOM 2464 C C . LYS A 1 310 ? 3.078 -10.291 -8.444 1.00 91.44 310 LYS A C 1
ATOM 2466 O O . LYS A 1 310 ? 3.459 -9.147 -8.691 1.00 91.44 310 LYS A O 1
ATOM 2471 N N . GLN A 1 311 ? 3.869 -11.351 -8.603 1.00 93.56 311 GLN A N 1
ATOM 2472 C CA . GLN A 1 311 ? 5.204 -11.222 -9.187 1.00 93.56 311 GLN A CA 1
ATOM 2473 C C . GLN A 1 311 ? 5.085 -10.689 -10.620 1.00 93.56 311 GLN A C 1
ATOM 2475 O O . GLN A 1 311 ? 4.289 -11.191 -11.412 1.00 93.56 311 GLN A O 1
ATOM 2480 N N . LEU A 1 312 ? 5.868 -9.666 -10.954 1.00 94.56 312 LEU A N 1
ATOM 2481 C CA . LEU A 1 312 ? 5.871 -9.108 -12.299 1.00 94.56 312 LEU A CA 1
ATOM 2482 C C . LEU A 1 312 ? 6.725 -9.961 -13.245 1.00 94.56 312 LEU A C 1
ATOM 2484 O O . LEU A 1 312 ? 7.785 -10.459 -12.846 1.00 94.56 312 LEU A O 1
ATOM 2488 N N . PRO A 1 313 ? 6.328 -10.091 -14.524 1.00 92.00 313 PRO A N 1
ATOM 2489 C CA . PRO A 1 313 ? 7.168 -10.742 -15.515 1.00 92.00 313 PRO A CA 1
ATOM 2490 C C . PRO A 1 313 ? 8.458 -9.942 -15.730 1.00 92.00 313 PRO A C 1
ATOM 2492 O O . PRO A 1 313 ? 8.502 -8.722 -15.549 1.00 92.00 313 PRO A O 1
ATOM 2495 N N . GLN A 1 314 ? 9.506 -10.609 -16.222 1.00 88.62 314 GLN A N 1
ATOM 2496 C CA . GLN A 1 314 ? 10.764 -9.971 -16.648 1.00 88.62 314 GLN A CA 1
ATOM 2497 C C . GLN A 1 314 ? 10.615 -9.242 -17.998 1.00 88.62 314 GLN A C 1
ATOM 2499 O O . GLN A 1 314 ? 11.491 -9.302 -18.862 1.00 88.62 314 GLN A O 1
ATOM 2504 N N . ASN A 1 315 ? 9.491 -8.551 -18.183 1.00 91.44 315 ASN A N 1
ATOM 2505 C CA . ASN A 1 315 ? 9.204 -7.710 -19.329 1.00 91.44 315 ASN A CA 1
ATOM 2506 C C . ASN A 1 315 ? 9.455 -6.244 -18.943 1.00 91.44 315 ASN A C 1
ATOM 2508 O O . ASN A 1 315 ? 8.736 -5.648 -18.142 1.00 91.44 315 ASN A O 1
ATOM 2512 N N . MET A 1 316 ? 10.496 -5.655 -19.528 1.00 91.69 316 MET A N 1
ATOM 2513 C CA . MET A 1 316 ? 10.922 -4.295 -19.192 1.00 91.69 316 MET A CA 1
ATOM 2514 C C . MET A 1 316 ? 9.940 -3.218 -19.660 1.00 91.69 316 MET A C 1
ATOM 2516 O O . MET A 1 316 ? 9.947 -2.119 -19.110 1.00 91.69 316 MET A O 1
ATOM 2520 N N . ASP A 1 317 ? 9.082 -3.518 -20.636 1.00 92.12 317 ASP A N 1
ATOM 2521 C CA . ASP A 1 317 ? 8.031 -2.596 -21.057 1.00 92.12 317 ASP A CA 1
ATOM 2522 C C . ASP A 1 317 ? 6.918 -2.533 -20.003 1.00 92.12 317 ASP A C 1
ATOM 2524 O O . ASP A 1 317 ? 6.433 -1.441 -19.709 1.00 92.12 317 ASP A O 1
ATOM 2528 N N . VAL A 1 318 ? 6.600 -3.656 -19.347 1.00 94.69 318 VAL A N 1
ATOM 2529 C CA . VAL A 1 318 ? 5.698 -3.699 -18.180 1.00 94.69 318 VAL A CA 1
ATOM 2530 C C . VAL A 1 318 ? 6.256 -2.860 -17.041 1.00 94.69 318 VAL A C 1
ATOM 2532 O O . VAL A 1 318 ? 5.574 -1.972 -16.532 1.00 94.69 318 VAL A O 1
ATOM 2535 N N . TRP A 1 319 ? 7.525 -3.077 -16.689 1.00 94.62 319 TRP A N 1
ATOM 2536 C CA . TRP A 1 319 ? 8.181 -2.325 -15.617 1.00 94.62 319 TRP A CA 1
ATOM 2537 C C . TRP A 1 319 ? 8.161 -0.827 -15.904 1.00 94.62 319 TRP A C 1
ATOM 2539 O O . TRP A 1 319 ? 7.844 -0.029 -15.027 1.00 94.62 319 TRP A O 1
ATOM 2549 N N . ARG A 1 320 ? 8.438 -0.441 -17.154 1.00 94.12 320 ARG A N 1
ATOM 2550 C CA . ARG A 1 320 ? 8.408 0.954 -17.588 1.00 94.12 320 ARG A CA 1
ATOM 2551 C C . ARG A 1 320 ? 7.045 1.601 -17.342 1.00 94.12 320 ARG A C 1
ATOM 2553 O O . ARG A 1 320 ? 7.003 2.685 -16.768 1.00 94.12 320 ARG A O 1
ATOM 2560 N N . HIS A 1 321 ? 5.956 0.952 -17.760 1.00 95.81 321 HIS A N 1
ATOM 2561 C CA . HIS A 1 321 ? 4.601 1.488 -17.596 1.00 95.81 321 HIS A CA 1
ATOM 2562 C C . HIS A 1 321 ? 4.208 1.589 -16.127 1.00 95.81 321 HIS A C 1
ATOM 2564 O O . HIS A 1 321 ? 3.777 2.654 -15.697 1.00 95.81 321 HIS A O 1
ATOM 2570 N N . LEU A 1 322 ? 4.441 0.541 -15.336 1.00 96.19 322 LEU A N 1
ATOM 2571 C CA . LEU A 1 322 ? 4.075 0.536 -13.920 1.00 96.19 322 LEU A CA 1
ATOM 2572 C C . LEU A 1 322 ? 4.870 1.564 -13.106 1.00 96.19 322 LEU A C 1
ATOM 2574 O O . LEU A 1 322 ? 4.275 2.312 -12.330 1.00 96.19 322 LEU A O 1
ATOM 2578 N N . ILE A 1 323 ? 6.188 1.669 -13.326 1.00 95.06 323 ILE A N 1
ATOM 2579 C CA . ILE A 1 323 ? 7.016 2.715 -12.703 1.00 95.06 323 ILE A CA 1
ATOM 2580 C C . ILE A 1 323 ? 6.508 4.089 -13.143 1.00 95.06 323 ILE A C 1
ATOM 2582 O O . ILE A 1 323 ? 6.260 4.946 -12.299 1.00 95.06 323 ILE A O 1
ATOM 2586 N N . GLY A 1 324 ? 6.290 4.291 -14.445 1.00 95.50 324 GLY A N 1
ATOM 2587 C CA . GLY A 1 324 ? 5.784 5.548 -14.992 1.00 95.50 324 GLY A CA 1
ATOM 2588 C C . GLY A 1 324 ? 4.452 5.977 -14.372 1.00 95.50 324 GLY A C 1
ATOM 2589 O O . GLY A 1 324 ? 4.354 7.091 -13.864 1.00 95.50 324 GLY A O 1
ATOM 2590 N N . TRP A 1 325 ? 3.449 5.096 -14.354 1.00 96.25 325 TRP A N 1
ATOM 2591 C CA . TRP A 1 325 ? 2.137 5.364 -13.760 1.00 96.25 325 TRP A CA 1
ATOM 2592 C C . TRP A 1 325 ? 2.214 5.620 -12.250 1.00 96.25 325 TRP A C 1
ATOM 2594 O O . TRP A 1 325 ? 1.551 6.536 -11.768 1.00 96.25 325 TRP A O 1
ATOM 2604 N N . SER A 1 326 ? 3.076 4.896 -11.523 1.00 94.19 326 SER A N 1
ATOM 2605 C CA . SER A 1 326 ? 3.265 5.064 -10.070 1.00 94.19 326 SER A CA 1
ATOM 2606 C C . SER A 1 326 ? 3.840 6.427 -9.674 1.00 94.19 326 SER A C 1
ATOM 2608 O O . SER A 1 326 ? 3.688 6.853 -8.531 1.00 94.19 326 SER A O 1
ATOM 2610 N N . LEU A 1 327 ? 4.497 7.117 -10.613 1.00 94.56 327 LEU A N 1
ATOM 2611 C CA . LEU A 1 327 ? 5.089 8.433 -10.398 1.00 94.56 327 LEU A CA 1
ATOM 2612 C C . LEU A 1 327 ? 4.095 9.573 -10.639 1.00 94.56 327 LEU A C 1
ATOM 2614 O O . LEU A 1 327 ? 4.407 10.709 -10.291 1.00 94.56 327 LEU A O 1
ATOM 2618 N N . TYR A 1 328 ? 2.922 9.328 -11.224 1.00 94.19 328 TYR A N 1
ATOM 2619 C CA . TYR A 1 328 ? 1.897 10.363 -11.352 1.00 94.19 328 TYR A CA 1
ATOM 2620 C C . TYR A 1 328 ? 1.145 10.584 -10.035 1.00 94.19 328 TYR A C 1
ATOM 2622 O O . TYR A 1 328 ? 0.984 9.658 -9.249 1.00 94.19 328 TYR A O 1
ATOM 2630 N N . HIS A 1 329 ? 0.639 11.803 -9.828 1.00 92.00 329 HIS A N 1
ATOM 2631 C CA . HIS A 1 329 ? -0.175 12.149 -8.660 1.00 92.00 329 HIS A CA 1
ATOM 2632 C C . HIS A 1 329 ? -1.446 11.275 -8.573 1.00 92.00 329 HIS A C 1
ATOM 2634 O O . HIS A 1 329 ? -2.052 11.016 -9.614 1.00 92.00 329 HIS A O 1
ATOM 2640 N N . PRO A 1 330 ? -1.925 10.879 -7.374 1.00 88.88 330 PRO A N 1
ATOM 2641 C CA . PRO A 1 330 ? -3.059 9.952 -7.230 1.00 88.88 330 PRO A CA 1
ATOM 2642 C C . PRO A 1 330 ? -4.401 10.415 -7.811 1.00 88.88 330 PRO A C 1
ATOM 2644 O O . PRO A 1 330 ? -5.327 9.618 -7.938 1.00 88.88 330 PRO A O 1
ATOM 2647 N N . THR A 1 331 ? -4.530 11.699 -8.144 1.00 87.56 331 THR A N 1
ATOM 2648 C CA . THR A 1 331 ? -5.731 12.266 -8.784 1.00 87.56 331 THR A CA 1
ATOM 2649 C C . THR A 1 331 ? -5.682 12.239 -10.312 1.00 87.56 331 THR A C 1
ATOM 2651 O O . THR A 1 331 ? -6.649 12.647 -10.951 1.00 87.56 331 THR A O 1
ATOM 2654 N N . THR A 1 332 ? -4.577 11.806 -10.926 1.00 91.31 332 THR A N 1
ATOM 2655 C CA . THR A 1 332 ? -4.487 11.721 -12.388 1.00 91.31 332 THR A CA 1
ATOM 2656 C C . THR A 1 332 ? -5.030 10.398 -12.909 1.00 91.31 332 THR A C 1
ATOM 2658 O O . THR A 1 332 ? -5.041 9.382 -12.214 1.00 91.31 332 THR A O 1
ATOM 2661 N N . GLU A 1 333 ? -5.404 10.396 -14.188 1.00 94.00 333 GLU A N 1
ATOM 2662 C CA . GLU A 1 333 ? -5.817 9.196 -14.915 1.00 94.00 333 GLU A CA 1
ATOM 2663 C C . GLU A 1 333 ? -4.764 8.078 -14.850 1.00 94.00 333 GLU A C 1
ATOM 2665 O O . GLU A 1 333 ? -5.116 6.931 -14.601 1.00 94.00 333 GLU A O 1
ATOM 2670 N N . HIS A 1 334 ? -3.473 8.401 -14.996 1.00 95.19 334 HIS A N 1
ATOM 2671 C CA . HIS A 1 334 ? -2.378 7.424 -14.964 1.00 95.19 334 HIS A CA 1
ATOM 2672 C C . HIS A 1 334 ? -2.286 6.654 -13.649 1.00 95.19 334 HIS A C 1
ATOM 2674 O O . HIS A 1 334 ? -2.253 5.424 -13.660 1.00 95.19 334 HIS A O 1
ATOM 2680 N N . ASN A 1 335 ? -2.258 7.357 -12.514 1.00 93.44 335 ASN A N 1
ATOM 2681 C CA . ASN A 1 335 ? -2.168 6.695 -11.213 1.00 93.44 335 ASN A CA 1
ATOM 2682 C C . ASN A 1 335 ? -3.472 5.948 -10.898 1.00 93.44 335 ASN A C 1
ATOM 2684 O O . ASN A 1 335 ? -3.456 4.819 -10.413 1.00 93.44 335 ASN A O 1
ATOM 2688 N N . ASN A 1 336 ? -4.614 6.533 -11.263 1.00 93.31 336 ASN A N 1
ATOM 2689 C CA . ASN A 1 336 ? -5.910 5.897 -11.086 1.00 93.31 336 ASN A CA 1
ATOM 2690 C C . ASN A 1 336 ? -6.052 4.602 -11.905 1.00 93.31 336 ASN A C 1
ATOM 2692 O O . ASN A 1 336 ? -6.599 3.622 -11.405 1.00 93.31 336 ASN A O 1
ATOM 2696 N N . TYR A 1 337 ? -5.500 4.569 -13.122 1.00 96.38 337 TYR A N 1
ATOM 2697 C CA . TYR A 1 337 ? -5.421 3.369 -13.952 1.00 96.38 337 TYR A CA 1
ATOM 2698 C C . TYR A 1 337 ? -4.525 2.297 -13.324 1.00 96.38 337 TYR A C 1
ATOM 2700 O O . TYR A 1 337 ? -4.920 1.136 -13.253 1.00 96.38 337 TYR A O 1
ATOM 2708 N N . LEU A 1 338 ? -3.361 2.676 -12.780 1.00 96.12 338 LEU A N 1
ATOM 2709 C CA . LEU A 1 338 ? -2.515 1.750 -12.023 1.00 96.12 338 LEU A CA 1
ATOM 2710 C C . LEU A 1 338 ? -3.275 1.144 -10.838 1.00 96.12 338 LEU A C 1
ATOM 2712 O O . LEU A 1 338 ? -3.311 -0.076 -10.710 1.00 96.12 338 LEU A O 1
ATOM 2716 N N . ARG A 1 339 ? -3.947 1.961 -10.020 1.00 92.25 339 ARG A N 1
ATOM 2717 C CA . ARG A 1 339 ? -4.775 1.453 -8.915 1.00 92.25 339 ARG A CA 1
ATOM 2718 C C . ARG A 1 339 ? -5.902 0.549 -9.411 1.00 92.25 339 ARG A C 1
ATOM 2720 O O . ARG A 1 339 ? -6.203 -0.436 -8.751 1.00 92.25 339 ARG A O 1
ATOM 2727 N N . ALA A 1 340 ? -6.496 0.831 -10.573 1.00 93.38 340 ALA A N 1
ATOM 2728 C CA . ALA A 1 340 ? -7.489 -0.044 -11.201 1.00 93.38 340 ALA A CA 1
ATOM 2729 C C . ALA A 1 340 ? -6.909 -1.407 -11.597 1.00 93.38 340 ALA A C 1
ATOM 2731 O O . ALA A 1 340 ? -7.555 -2.420 -11.340 1.00 93.38 340 ALA A O 1
ATOM 2732 N N . ILE A 1 341 ? -5.679 -1.457 -12.122 1.00 94.75 341 ILE A N 1
ATOM 2733 C CA . ILE A 1 341 ? -4.966 -2.723 -12.354 1.00 94.75 341 ILE A CA 1
ATOM 2734 C C . ILE A 1 341 ? -4.786 -3.459 -11.030 1.00 94.75 341 ILE A C 1
ATOM 2736 O O . ILE A 1 341 ? -5.187 -4.613 -10.912 1.00 94.75 341 ILE A O 1
ATOM 2740 N N . GLN A 1 342 ? -4.249 -2.779 -10.013 1.00 92.00 342 GLN A N 1
ATOM 2741 C CA . GLN A 1 342 ? -4.064 -3.355 -8.680 1.00 92.00 342 GLN A CA 1
ATOM 2742 C C . GLN A 1 342 ? -5.382 -3.882 -8.098 1.00 92.00 342 GLN A C 1
ATOM 2744 O O . GLN A 1 342 ? -5.377 -4.871 -7.378 1.00 92.00 342 GLN A O 1
ATOM 2749 N N . TRP A 1 343 ? -6.510 -3.249 -8.420 1.00 88.50 343 TRP A N 1
ATOM 2750 C CA . TRP A 1 343 ? -7.825 -3.600 -7.897 1.00 88.50 343 TRP A CA 1
ATOM 2751 C C . TRP A 1 343 ? -8.493 -4.783 -8.604 1.00 88.50 343 TRP A C 1
ATOM 2753 O O . TRP A 1 343 ? -9.233 -5.523 -7.957 1.00 88.50 343 TRP A O 1
ATOM 2763 N N . ALA A 1 344 ? -8.285 -4.923 -9.916 1.00 88.94 344 ALA A N 1
ATOM 2764 C CA . ALA A 1 344 ? -9.105 -5.786 -10.767 1.00 88.94 344 ALA A CA 1
ATOM 2765 C C . ALA A 1 344 ? -8.340 -6.922 -11.464 1.00 88.94 344 ALA A C 1
ATOM 2767 O O . ALA A 1 344 ? -8.982 -7.814 -12.006 1.00 88.94 344 ALA A O 1
ATOM 2768 N N . ILE A 1 345 ? -6.999 -6.919 -11.463 1.00 89.94 345 ILE A N 1
ATOM 2769 C CA . ILE A 1 345 ? -6.211 -7.899 -12.236 1.00 89.94 345 ILE A CA 1
ATOM 2770 C C . ILE A 1 345 ? -6.469 -9.354 -11.818 1.00 89.94 345 ILE A C 1
ATOM 2772 O O . ILE A 1 345 ? -6.612 -10.215 -12.681 1.00 89.94 345 ILE A O 1
ATOM 2776 N N . ASP A 1 346 ? -6.583 -9.608 -10.512 1.00 83.25 346 ASP A N 1
ATOM 2777 C CA . ASP A 1 346 ? -6.783 -10.949 -9.946 1.00 83.25 346 ASP A CA 1
ATOM 2778 C C . ASP A 1 346 ? -8.153 -11.097 -9.249 1.00 83.25 346 ASP A C 1
ATOM 2780 O O . ASP A 1 346 ? -8.451 -12.142 -8.674 1.00 83.25 346 ASP A O 1
ATOM 2784 N N . CYS A 1 347 ? -9.000 -10.060 -9.282 1.00 75.06 347 CYS A N 1
ATOM 2785 C CA . CYS A 1 347 ? -10.268 -10.027 -8.555 1.00 75.06 347 CYS A CA 1
ATOM 2786 C C . CYS A 1 347 ? -11.382 -9.393 -9.397 1.00 75.06 347 CYS A C 1
ATOM 2788 O O . CYS A 1 347 ? -11.423 -8.178 -9.597 1.00 75.06 347 CYS A O 1
ATOM 2790 N N . ASP A 1 348 ? -12.328 -10.221 -9.844 1.00 70.19 348 ASP A N 1
ATOM 2791 C CA . ASP A 1 348 ? -13.527 -9.749 -10.548 1.00 70.19 348 ASP A CA 1
ATOM 2792 C C . ASP A 1 348 ? -14.605 -9.221 -9.604 1.00 70.19 348 ASP A C 1
ATOM 2794 O O . ASP A 1 348 ? -15.479 -8.468 -10.030 1.00 70.19 348 ASP A O 1
ATOM 2798 N N . ASP A 1 349 ? -14.530 -9.578 -8.323 1.00 66.38 349 ASP A N 1
ATOM 2799 C CA . ASP A 1 349 ? -15.533 -9.232 -7.326 1.00 66.38 349 ASP A CA 1
ATOM 2800 C C . ASP A 1 349 ? -15.539 -7.723 -7.022 1.00 66.38 349 ASP A C 1
ATOM 2802 O O . ASP A 1 349 ? -14.510 -7.094 -6.751 1.00 66.38 349 ASP A O 1
ATOM 2806 N N . ASP A 1 350 ? -16.733 -7.135 -7.027 1.00 61.84 350 ASP A N 1
ATOM 2807 C CA . ASP A 1 350 ? -16.986 -5.746 -6.649 1.00 61.84 350 ASP A CA 1
ATOM 2808 C C . ASP A 1 350 ? -17.092 -5.528 -5.133 1.00 61.84 350 ASP A C 1
ATOM 2810 O O . ASP A 1 350 ? -17.373 -4.400 -4.707 1.00 61.84 350 ASP A O 1
ATOM 2814 N N . SER A 1 351 ? -16.836 -6.565 -4.320 1.00 63.09 351 SER A N 1
ATOM 2815 C CA . SER A 1 351 ? -16.909 -6.479 -2.861 1.00 63.09 351 SER A CA 1
ATOM 2816 C C . SER A 1 351 ? -16.178 -5.254 -2.320 1.00 63.09 351 SER A C 1
ATOM 2818 O O . SER A 1 351 ? -15.014 -4.967 -2.596 1.00 63.09 351 SER A O 1
ATOM 2820 N N . THR A 1 352 ? -16.917 -4.463 -1.556 1.00 60.19 352 THR A N 1
ATOM 2821 C CA . THR A 1 352 ? -16.469 -3.147 -1.102 1.00 60.19 352 THR A CA 1
ATOM 2822 C C . THR A 1 352 ? -15.607 -3.215 0.153 1.00 60.19 352 THR A C 1
ATOM 2824 O O . THR A 1 352 ? -14.926 -2.239 0.468 1.00 60.19 352 THR A O 1
ATOM 2827 N N . SER A 1 353 ? -15.618 -4.354 0.847 1.00 63.00 353 SER A N 1
ATOM 2828 C CA . SER A 1 353 ? -14.895 -4.572 2.096 1.00 63.00 353 SER A CA 1
ATOM 2829 C C . SER A 1 353 ? -13.703 -5.491 1.875 1.00 63.00 353 SER A C 1
ATOM 2831 O O . SER A 1 353 ? -13.855 -6.634 1.454 1.00 63.00 353 SER A O 1
ATOM 2833 N N . ILE A 1 354 ? -12.518 -4.977 2.192 1.00 65.44 354 ILE A N 1
ATOM 2834 C CA . ILE A 1 354 ? -11.230 -5.660 2.086 1.00 65.44 354 ILE A CA 1
ATOM 2835 C C . ILE A 1 354 ? -10.586 -5.636 3.473 1.00 65.44 354 ILE A C 1
ATOM 2837 O O . ILE A 1 354 ? -10.592 -4.616 4.152 1.00 65.44 354 ILE A O 1
ATOM 2841 N N . GLY A 1 355 ? -10.051 -6.761 3.926 1.00 64.94 355 GLY A N 1
ATOM 2842 C CA . GLY A 1 355 ? -9.469 -6.869 5.258 1.00 64.94 355 GLY A CA 1
ATOM 2843 C C . GLY A 1 355 ? -8.806 -8.227 5.492 1.00 64.94 355 GLY A C 1
ATOM 2844 O O . GLY A 1 355 ? -9.087 -9.175 4.756 1.00 64.94 355 GLY A O 1
ATOM 2845 N N . PRO A 1 356 ? -7.933 -8.338 6.505 1.00 65.88 356 PRO A N 1
ATOM 2846 C CA . PRO A 1 356 ? -7.331 -9.608 6.894 1.00 65.88 356 PRO A CA 1
ATOM 2847 C C . PRO A 1 356 ? -8.390 -10.685 7.146 1.00 65.88 356 PRO A C 1
ATOM 2849 O O . PRO A 1 356 ? -9.415 -10.424 7.777 1.00 65.88 356 PRO A O 1
ATOM 2852 N N . LYS A 1 357 ? -8.124 -11.931 6.741 1.00 71.62 357 LYS A N 1
ATOM 2853 C CA . LYS A 1 357 ? -9.002 -13.073 7.063 1.00 71.62 357 LYS A CA 1
ATOM 2854 C C . LYS A 1 357 ? -9.327 -13.181 8.571 1.00 71.62 357 LYS A C 1
ATOM 2856 O O . LYS A 1 357 ? -10.493 -13.440 8.877 1.00 71.62 357 LYS A O 1
ATOM 2861 N N . PRO A 1 358 ? -8.379 -12.949 9.509 1.00 74.12 358 PRO A N 1
ATOM 2862 C CA . PRO A 1 358 ? -8.689 -12.900 10.940 1.00 74.12 358 PRO A CA 1
ATOM 2863 C C . PRO A 1 358 ? -9.730 -11.835 11.313 1.00 74.12 358 PRO A C 1
ATOM 2865 O O . PRO A 1 358 ? -10.649 -12.138 12.065 1.00 74.12 358 PRO A O 1
ATOM 2868 N N . GLU A 1 359 ? -9.664 -10.636 10.724 1.00 77.25 359 GLU A N 1
ATOM 2869 C CA . GLU A 1 359 ? -10.633 -9.554 10.972 1.00 77.25 359 GLU A CA 1
ATOM 2870 C C . GLU A 1 359 ? -12.048 -9.934 10.544 1.00 77.25 359 GLU A C 1
ATOM 2872 O O . GLU A 1 359 ? -13.009 -9.694 11.271 1.00 77.25 359 GLU A O 1
ATOM 2877 N N . PHE A 1 360 ? -12.188 -10.593 9.393 1.00 75.81 360 PHE A N 1
ATOM 2878 C CA . PHE A 1 360 ? -13.493 -11.077 8.950 1.00 75.81 360 PHE A CA 1
ATOM 2879 C C . PHE A 1 360 ? -14.025 -12.220 9.816 1.00 75.81 360 PHE A C 1
ATOM 2881 O O . PHE A 1 360 ? -15.215 -12.236 10.121 1.00 75.81 360 PHE A O 1
ATOM 2888 N N . ARG A 1 361 ? -13.168 -13.160 10.236 1.00 79.25 361 ARG A N 1
ATOM 2889 C CA . ARG A 1 361 ? -13.561 -14.263 11.133 1.00 79.25 361 ARG A CA 1
ATOM 2890 C C . ARG A 1 361 ? -14.033 -13.741 12.493 1.00 79.25 361 ARG A C 1
ATOM 2892 O O . ARG A 1 361 ? -15.060 -14.192 12.995 1.00 79.25 361 ARG A O 1
ATOM 2899 N N . ALA A 1 362 ? -13.336 -12.750 13.038 1.00 83.38 362 ALA A N 1
ATOM 2900 C CA . ALA A 1 362 ? -13.635 -12.139 14.329 1.00 83.38 362 ALA A CA 1
ATOM 2901 C C . ALA A 1 362 ? -15.018 -11.450 14.381 1.00 83.38 362 ALA A C 1
ATOM 2903 O O . ALA A 1 362 ? -15.636 -11.330 15.442 1.00 83.38 362 ALA A O 1
ATOM 2904 N N . LEU A 1 363 ? -15.580 -11.056 13.228 1.00 85.81 363 LEU A N 1
ATOM 2905 C CA . LEU A 1 363 ? -16.945 -10.516 13.161 1.00 85.81 363 LEU A CA 1
ATOM 2906 C C . LEU A 1 363 ? -18.004 -11.513 13.648 1.00 85.81 363 LEU A C 1
ATOM 2908 O O . LEU A 1 363 ? -19.035 -11.083 14.170 1.00 85.81 363 LEU A O 1
ATOM 2912 N N . ALA A 1 364 ? -17.766 -12.821 13.503 1.00 84.75 364 ALA A N 1
ATOM 2913 C CA . ALA A 1 364 ? -18.681 -13.846 13.994 1.00 84.75 364 ALA A CA 1
ATOM 2914 C C . ALA A 1 364 ? -18.716 -13.887 15.531 1.00 84.75 364 ALA A C 1
ATOM 2916 O O . ALA A 1 364 ? -19.803 -13.923 16.108 1.00 84.75 364 ALA A O 1
ATOM 2917 N N . LEU A 1 365 ? -17.558 -13.800 16.201 1.00 86.56 365 LEU A N 1
ATOM 2918 C CA . LEU A 1 365 ? -17.491 -13.757 17.666 1.00 86.56 365 LEU A CA 1
ATOM 2919 C C . LEU A 1 365 ? -18.172 -12.502 18.216 1.00 86.56 365 LEU A C 1
ATOM 2921 O O . LEU A 1 365 ? -18.964 -12.576 19.158 1.00 86.56 365 LEU A O 1
ATOM 2925 N N . LEU A 1 366 ? -17.900 -11.344 17.611 1.00 89.88 366 LEU A N 1
ATOM 2926 C CA . LEU A 1 366 ? -18.542 -10.093 18.003 1.00 89.88 366 LEU A CA 1
ATOM 2927 C C . LEU A 1 366 ? -20.064 -10.155 17.827 1.00 89.88 366 LEU A C 1
ATOM 2929 O O . LEU A 1 366 ? -20.801 -9.671 18.686 1.00 89.88 366 LEU A O 1
ATOM 2933 N N . ALA A 1 367 ? -20.542 -10.768 16.743 1.00 86.81 367 ALA A N 1
ATOM 2934 C CA . ALA A 1 367 ? -21.966 -10.975 16.512 1.00 86.81 367 ALA A CA 1
ATOM 2935 C C . ALA A 1 367 ? -22.608 -11.859 17.592 1.00 86.81 367 ALA A C 1
ATOM 2937 O O . ALA A 1 367 ? -23.568 -11.423 18.227 1.00 86.81 367 ALA A O 1
ATOM 2938 N N . GLN A 1 368 ? -22.024 -13.028 17.871 1.00 87.25 368 GLN A N 1
ATOM 2939 C CA . GLN A 1 368 ? -22.490 -13.942 18.923 1.00 87.25 368 GLN A CA 1
ATOM 2940 C C . GLN A 1 368 ? -22.460 -13.287 20.311 1.00 87.25 368 GLN A C 1
ATOM 2942 O O . GLN A 1 368 ? -23.374 -13.455 21.120 1.00 87.25 368 GLN A O 1
ATOM 2947 N N . THR A 1 369 ? -21.427 -12.490 20.587 1.00 89.69 369 THR A N 1
ATOM 2948 C CA . THR A 1 369 ? -21.310 -11.721 21.832 1.00 89.69 369 THR A CA 1
ATOM 2949 C C . THR A 1 369 ? -22.436 -10.700 21.929 1.00 89.69 369 THR A C 1
ATOM 2951 O O . THR A 1 369 ? -23.106 -10.609 22.951 1.00 89.69 369 THR A O 1
ATOM 2954 N N . TYR A 1 370 ? -22.702 -9.965 20.852 1.00 89.12 370 TYR A N 1
ATOM 2955 C CA . TYR A 1 370 ? -23.778 -8.983 20.820 1.00 89.12 370 TYR A CA 1
ATOM 2956 C C . TYR A 1 370 ? -25.155 -9.630 21.039 1.00 89.12 370 TYR A C 1
ATOM 2958 O O . TYR A 1 370 ? -25.951 -9.135 21.831 1.00 89.12 370 TYR A O 1
ATOM 2966 N N . GLU A 1 371 ? -25.425 -10.756 20.376 1.00 88.62 371 GLU A N 1
ATOM 2967 C CA . GLU A 1 371 ? -26.676 -11.508 20.528 1.00 88.62 371 GLU A CA 1
ATOM 2968 C C . GLU A 1 371 ? -26.848 -12.093 21.929 1.00 88.62 371 GLU A C 1
ATOM 2970 O O . GLU A 1 371 ? -27.926 -11.972 22.507 1.00 88.62 371 GLU A O 1
ATOM 2975 N N . SER A 1 372 ? -25.789 -12.669 22.506 1.00 90.44 372 SER A N 1
ATOM 2976 C CA . SER A 1 372 ? -25.851 -13.241 23.857 1.00 90.44 372 SER A CA 1
ATOM 2977 C C . SER A 1 372 ? -26.086 -12.181 24.938 1.00 90.44 372 SER A C 1
ATOM 2979 O O . SER A 1 372 ? -26.743 -12.455 25.942 1.00 90.44 372 SER A O 1
ATOM 2981 N N . LEU A 1 373 ? -25.603 -10.953 24.721 1.00 89.44 373 LEU A N 1
ATOM 2982 C CA . LEU A 1 373 ? -25.846 -9.815 25.608 1.00 89.44 373 LEU A CA 1
ATOM 2983 C C . LEU A 1 373 ? -27.253 -9.209 25.452 1.00 89.44 373 LEU A C 1
ATOM 2985 O O . LEU A 1 373 ? -27.723 -8.536 26.373 1.00 89.44 373 LEU A O 1
ATOM 2989 N N . GLY A 1 374 ? -27.933 -9.438 24.324 1.00 89.94 374 GLY A N 1
ATOM 2990 C CA . GLY A 1 374 ? -29.312 -9.008 24.088 1.00 89.94 374 GLY A CA 1
ATOM 2991 C C . GLY A 1 374 ? -29.543 -7.514 24.351 1.00 89.94 374 GLY A C 1
ATOM 2992 O O . GLY A 1 374 ? -28.792 -6.655 23.897 1.00 89.94 374 GLY A O 1
ATOM 2993 N N . GLU A 1 375 ? -30.580 -7.176 25.124 1.00 88.94 375 GLU A N 1
ATOM 2994 C CA . GLU A 1 375 ? -30.958 -5.777 25.407 1.00 88.94 375 GLU A CA 1
ATOM 2995 C C . GLU A 1 375 ? -29.935 -4.984 26.242 1.00 88.94 375 GLU A C 1
ATOM 2997 O O . GLU A 1 375 ? -30.026 -3.749 26.338 1.00 88.94 375 GLU A O 1
ATOM 3002 N N . SER A 1 376 ? -28.968 -5.678 26.851 1.00 90.06 376 SER A N 1
ATOM 3003 C CA . SER A 1 376 ? -27.891 -5.061 27.624 1.00 90.06 376 SER A CA 1
ATOM 3004 C C . SER A 1 376 ? -26.792 -4.470 26.743 1.00 90.06 376 SER A C 1
ATOM 3006 O O . SER A 1 376 ? -25.934 -3.773 27.275 1.00 90.06 376 SER A O 1
ATOM 3008 N N . VAL A 1 377 ? -26.817 -4.682 25.423 1.00 92.62 377 VAL A N 1
ATOM 3009 C CA . VAL A 1 377 ? -25.897 -4.047 24.472 1.00 92.62 377 VAL A CA 1
ATOM 3010 C C . VAL A 1 377 ? -26.656 -3.325 23.360 1.00 92.62 377 VAL A C 1
ATOM 3012 O O . VAL A 1 377 ? -27.749 -3.706 22.958 1.00 92.62 377 VAL A O 1
ATOM 3015 N N . LEU A 1 378 ? -26.103 -2.213 22.881 1.00 91.88 378 LEU A N 1
ATOM 3016 C CA . LEU A 1 378 ? -26.704 -1.362 21.859 1.00 91.88 378 LEU A CA 1
ATOM 3017 C C . LEU A 1 378 ? -25.621 -0.845 20.919 1.00 91.88 378 LEU A C 1
ATOM 3019 O O . LEU A 1 378 ? -24.499 -0.572 21.348 1.00 91.88 378 LEU A O 1
ATOM 3023 N N . LEU A 1 379 ? -25.974 -0.639 19.651 1.00 87.94 379 LEU A N 1
ATOM 3024 C CA . LEU A 1 379 ? -25.113 0.105 18.737 1.00 87.94 379 LEU A CA 1
ATOM 3025 C C . LEU A 1 379 ? -25.173 1.602 19.090 1.00 87.94 379 LEU A C 1
ATOM 3027 O O . LEU A 1 379 ? -26.248 2.162 19.332 1.00 87.94 379 LEU A O 1
ATOM 3031 N N . SER A 1 380 ? -24.015 2.249 19.162 1.00 83.25 380 SER A N 1
ATOM 3032 C CA . SER A 1 380 ? -23.888 3.683 19.422 1.00 83.25 380 SER A CA 1
ATOM 3033 C C . SER A 1 380 ? -23.930 4.480 18.122 1.00 83.25 380 SER A C 1
ATOM 3035 O O . SER A 1 380 ? -23.407 4.043 17.103 1.00 83.25 380 SER A O 1
ATOM 3037 N N . LYS A 1 381 ? -24.456 5.710 18.178 1.00 76.06 381 LYS A N 1
ATOM 3038 C CA . LYS A 1 381 ? -24.375 6.668 17.059 1.00 76.06 381 LYS A CA 1
ATOM 3039 C C . LYS A 1 381 ? -22.963 7.229 16.833 1.00 76.06 381 LYS A C 1
ATOM 3041 O O . LYS A 1 381 ? -22.736 7.884 15.825 1.00 76.06 381 LYS A O 1
ATOM 3046 N N . ASN A 1 382 ? -22.041 7.003 17.771 1.00 72.19 382 ASN A N 1
ATOM 3047 C CA . ASN A 1 382 ? -20.667 7.512 17.738 1.00 72.19 382 ASN A CA 1
ATOM 3048 C C . ASN A 1 382 ? -19.652 6.425 17.319 1.00 72.19 382 ASN A C 1
ATOM 3050 O O . ASN A 1 382 ? -18.577 6.360 17.909 1.00 72.19 382 ASN A O 1
ATOM 3054 N N . ASP A 1 383 ? -20.004 5.560 16.360 1.00 74.62 383 ASP A N 1
ATOM 3055 C CA . ASP A 1 383 ? -19.169 4.450 15.864 1.00 74.62 383 ASP A CA 1
ATOM 3056 C C . ASP A 1 383 ? -18.640 3.528 16.984 1.00 74.62 383 ASP A C 1
ATOM 3058 O O . ASP A 1 383 ? -17.446 3.487 17.279 1.00 74.62 383 ASP A O 1
ATOM 3062 N N . GLY A 1 384 ? -19.534 2.794 17.653 1.00 86.50 384 GLY A N 1
ATOM 3063 C CA . GLY A 1 384 ? -19.140 1.858 18.710 1.00 86.50 384 GLY A CA 1
ATOM 3064 C C . GLY A 1 384 ? -20.315 1.140 19.362 1.00 86.50 384 GLY A C 1
ATOM 3065 O O . GLY A 1 384 ? -21.435 1.151 18.850 1.00 86.50 384 GLY A O 1
ATOM 3066 N N . PHE A 1 385 ? -20.071 0.551 20.526 1.00 92.81 385 PHE A N 1
ATOM 3067 C CA . PHE A 1 385 ? -21.061 -0.189 21.302 1.00 92.81 385 PHE A CA 1
ATOM 3068 C C . PHE A 1 385 ? -21.300 0.458 22.660 1.00 92.81 385 PHE A C 1
ATOM 3070 O O . PHE A 1 385 ? -20.398 1.051 23.247 1.00 92.81 385 PHE A O 1
ATOM 3077 N N . ILE A 1 386 ? -22.521 0.326 23.166 1.00 94.31 386 ILE A N 1
ATOM 3078 C CA . ILE A 1 386 ? -22.901 0.710 24.521 1.00 94.31 386 ILE A CA 1
ATOM 3079 C C . ILE A 1 386 ? -23.376 -0.545 25.252 1.00 94.31 386 ILE A C 1
ATOM 3081 O O . ILE A 1 386 ? -24.286 -1.203 24.758 1.00 94.31 386 ILE A O 1
ATOM 3085 N N . VAL A 1 387 ? -22.810 -0.850 26.418 1.00 96.38 387 VAL A N 1
ATOM 3086 C CA . VAL A 1 387 ? -23.144 -2.035 27.221 1.00 96.38 387 VAL A CA 1
ATOM 3087 C C . VAL A 1 387 ? -23.497 -1.658 28.657 1.00 96.38 387 VAL A C 1
ATOM 3089 O O . VAL A 1 387 ? -22.909 -0.749 29.240 1.00 96.38 387 VAL A O 1
ATOM 3092 N N . GLU A 1 388 ? -24.481 -2.340 29.225 1.00 96.81 388 GLU A N 1
ATOM 3093 C CA . GLU A 1 388 ? -24.841 -2.256 30.637 1.00 96.81 388 GLU A CA 1
ATOM 3094 C C . GLU A 1 388 ? -24.000 -3.234 31.456 1.00 96.81 388 GLU A C 1
ATOM 3096 O O . GLU A 1 388 ? -23.991 -4.433 31.170 1.00 96.81 388 GLU A O 1
ATOM 3101 N N . GLY A 1 389 ? -23.329 -2.741 32.491 1.00 95.06 389 GLY A N 1
ATOM 3102 C CA . GLY A 1 389 ? -22.618 -3.575 33.451 1.00 95.06 389 GLY A CA 1
ATOM 3103 C C . GLY A 1 389 ? -23.531 -4.140 34.536 1.00 95.06 389 GLY A C 1
ATOM 3104 O O . GLY A 1 389 ? -24.604 -3.603 34.824 1.00 95.06 389 GLY A O 1
ATOM 3105 N N . THR A 1 390 ? -23.089 -5.212 35.187 1.00 93.75 390 THR A N 1
ATOM 3106 C CA . THR A 1 390 ? -23.724 -5.775 36.389 1.00 93.75 390 THR A CA 1
ATOM 3107 C C . THR A 1 390 ? -23.878 -4.767 37.533 1.00 93.75 390 THR A C 1
ATOM 3109 O O . THR A 1 390 ? -24.808 -4.890 38.328 1.00 93.75 390 THR A O 1
ATOM 3112 N N . SER A 1 391 ? -23.046 -3.722 37.587 1.00 89.75 391 SER A N 1
ATOM 3113 C CA . SER A 1 391 ? -23.173 -2.619 38.548 1.00 89.75 391 SER A CA 1
ATOM 3114 C C . SER A 1 391 ? -24.303 -1.624 38.226 1.00 89.75 391 SER A C 1
ATOM 3116 O O . SER A 1 391 ? -24.527 -0.674 38.974 1.00 89.75 391 SER A O 1
ATOM 3118 N N . SER A 1 392 ? -25.041 -1.822 37.125 1.00 90.06 392 SER A N 1
ATOM 3119 C CA . SER A 1 392 ? -26.017 -0.875 36.548 1.00 90.06 392 SER A CA 1
ATOM 3120 C C . SER A 1 392 ? -25.412 0.401 35.941 1.00 90.06 392 SER A C 1
ATOM 3122 O O . SER A 1 392 ? -26.151 1.265 35.452 1.00 90.06 392 SER A O 1
ATOM 3124 N N . LEU A 1 393 ? -24.082 0.538 35.932 1.00 93.06 393 LEU A N 1
ATOM 3125 C CA . LEU A 1 393 ? -23.402 1.531 35.105 1.00 93.06 393 LEU A CA 1
ATOM 3126 C C . LEU A 1 393 ? -23.469 1.136 33.630 1.00 93.06 393 LEU A C 1
ATOM 3128 O O . LEU A 1 393 ? -23.668 -0.020 33.262 1.00 93.06 393 LEU A O 1
ATOM 3132 N N . TRP A 1 394 ? -23.336 2.137 32.770 1.00 94.88 394 TRP A N 1
ATOM 3133 C CA . TRP A 1 394 ? -23.362 1.966 31.326 1.00 94.88 394 TRP A CA 1
ATOM 3134 C C . TRP A 1 394 ? -22.018 2.380 30.752 1.00 94.88 394 TRP A C 1
ATOM 3136 O O . TRP A 1 394 ? -21.459 3.391 31.163 1.00 94.88 394 TRP A O 1
ATOM 3146 N N . TYR A 1 395 ? -21.521 1.637 29.776 1.00 95.50 395 TYR A N 1
ATOM 3147 C CA . TYR A 1 395 ? -20.199 1.848 29.205 1.00 95.50 395 TYR A CA 1
ATOM 3148 C C . TYR A 1 395 ? -20.285 1.992 27.697 1.00 95.50 395 TYR A C 1
ATOM 3150 O O . TYR A 1 395 ? -21.053 1.280 27.061 1.00 95.50 395 TYR A O 1
ATOM 3158 N N . SER A 1 396 ? -19.500 2.897 27.119 1.00 93.25 396 SER A N 1
ATOM 3159 C CA . SER A 1 396 ? -19.273 2.949 25.677 1.00 93.25 396 SER A CA 1
ATOM 3160 C C . SER A 1 396 ? -17.902 2.380 25.358 1.00 93.25 396 SER A C 1
ATOM 3162 O O . SER A 1 396 ? -16.925 2.792 25.974 1.00 93.25 396 SER A O 1
ATOM 3164 N N . VAL A 1 397 ? -17.838 1.515 24.350 1.00 92.19 397 VAL A N 1
ATOM 3165 C CA . VAL A 1 397 ? -16.612 0.944 23.784 1.00 92.19 397 VAL A CA 1
ATOM 3166 C C . VAL A 1 397 ? -16.546 1.354 22.322 1.00 92.19 397 VAL A C 1
ATOM 3168 O O . VAL A 1 397 ? -17.463 1.043 21.558 1.00 92.19 397 VAL A O 1
ATOM 3171 N N . ARG A 1 398 ? -15.501 2.081 21.925 1.00 87.19 398 ARG A N 1
ATOM 3172 C CA . ARG A 1 398 ? -15.356 2.551 20.543 1.00 87.19 398 ARG A CA 1
ATOM 3173 C C . ARG A 1 398 ? -13.919 2.429 20.038 1.00 87.19 398 ARG A C 1
ATOM 3175 O O . ARG A 1 398 ? -13.002 2.790 20.771 1.00 87.19 398 ARG A O 1
ATOM 3182 N N . PRO A 1 399 ? -13.702 1.977 18.796 1.00 80.12 399 PRO A N 1
ATOM 3183 C CA . PRO A 1 399 ? -12.393 2.063 18.163 1.00 80.12 399 PRO A CA 1
ATOM 3184 C C . PRO A 1 399 ? -12.015 3.524 17.858 1.00 80.12 399 PRO A C 1
ATOM 3186 O O . PRO A 1 399 ? -12.811 4.299 17.318 1.00 80.12 399 PRO A O 1
ATOM 3189 N N . LEU A 1 400 ? -10.785 3.916 18.187 1.00 71.19 400 LEU A N 1
ATOM 3190 C CA . LEU A 1 400 ? -10.212 5.215 17.839 1.00 71.19 400 LEU A CA 1
ATOM 3191 C C . LEU A 1 400 ? -9.822 5.275 16.360 1.00 71.19 400 LEU A C 1
ATOM 3193 O O . LEU A 1 400 ? -9.586 4.271 15.690 1.00 71.19 400 LEU A O 1
ATOM 3197 N N . ARG A 1 401 ? -9.791 6.503 15.834 1.00 56.03 401 ARG A N 1
ATOM 3198 C CA . ARG A 1 401 ? -9.484 6.820 14.431 1.00 56.03 401 ARG A CA 1
ATOM 3199 C C . ARG A 1 401 ? -8.037 7.299 14.259 1.00 56.03 401 ARG A C 1
ATOM 3201 O O . ARG A 1 401 ? -7.823 8.308 13.590 1.00 56.03 401 ARG A O 1
ATOM 3208 N N . ILE A 1 402 ? -7.063 6.643 14.885 1.00 44.25 402 ILE A N 1
ATOM 3209 C CA . ILE A 1 402 ? -5.647 7.002 14.717 1.00 44.25 402 ILE A CA 1
ATOM 3210 C C . ILE A 1 402 ? -4.956 5.911 13.894 1.00 44.25 402 ILE A C 1
ATOM 3212 O O . ILE A 1 402 ? -5.349 4.751 13.919 1.00 44.25 402 ILE A O 1
ATOM 3216 N N . THR A 1 403 ? -4.029 6.348 13.046 1.00 41.69 403 THR A N 1
ATOM 3217 C CA . THR A 1 403 ? -3.272 5.553 12.076 1.00 41.69 403 THR A CA 1
ATOM 3218 C C . THR A 1 403 ? -2.628 4.315 12.703 1.00 41.69 403 THR A C 1
ATOM 3220 O O . THR A 1 403 ? -2.032 4.428 13.767 1.00 41.69 403 THR A O 1
ATOM 3223 N N . SER A 1 404 ? -2.745 3.193 11.984 1.00 43.31 404 SER A N 1
ATOM 3224 C CA . SER A 1 404 ? -2.143 1.858 12.180 1.00 43.31 404 SER A CA 1
ATOM 3225 C C . SER A 1 404 ? -2.419 1.092 13.477 1.00 43.31 404 SER A C 1
ATOM 3227 O O . SER A 1 404 ? -2.512 -0.126 13.384 1.00 43.31 404 SER A O 1
ATOM 3229 N N . ASP A 1 405 ? -2.690 1.747 14.607 1.00 44.47 405 ASP A N 1
ATOM 3230 C CA . ASP A 1 405 ? -3.003 1.053 15.862 1.00 44.47 405 ASP A CA 1
ATOM 3231 C C . ASP A 1 405 ? -4.445 1.353 16.266 1.00 44.47 405 ASP A C 1
ATOM 3233 O O . ASP A 1 405 ? -4.809 2.477 16.629 1.00 44.47 405 ASP A O 1
ATOM 3237 N N . SER A 1 406 ? -5.316 0.349 16.171 1.00 51.81 406 SER A N 1
ATOM 3238 C CA . SER A 1 406 ? -6.714 0.474 16.577 1.00 51.81 406 SER A CA 1
ATOM 3239 C C . SER A 1 406 ? -6.824 0.509 18.105 1.00 51.81 406 SER A C 1
ATOM 3241 O O . SER A 1 406 ? -7.240 -0.465 18.731 1.00 51.81 406 SER A O 1
ATOM 3243 N N . ALA A 1 407 ? -6.449 1.636 18.711 1.00 69.00 407 ALA A N 1
ATOM 3244 C CA . ALA A 1 407 ? -6.670 1.895 20.125 1.00 69.00 407 ALA A CA 1
ATOM 3245 C C . ALA A 1 407 ? -8.181 1.866 20.414 1.00 69.00 407 ALA A C 1
ATOM 3247 O O . ALA A 1 407 ? -8.977 2.460 19.685 1.00 69.00 407 ALA A O 1
ATOM 3248 N N . ILE A 1 408 ? -8.605 1.165 21.462 1.00 79.75 408 ILE A N 1
ATOM 3249 C CA . ILE A 1 408 ? -10.008 1.136 21.890 1.00 79.75 408 ILE A CA 1
ATOM 3250 C C . ILE A 1 408 ? -10.182 2.126 23.031 1.00 79.75 408 ILE A C 1
ATOM 3252 O O . ILE A 1 408 ? -9.419 2.146 23.993 1.00 79.75 408 ILE A O 1
ATOM 3256 N N . GLU A 1 409 ? -11.214 2.950 22.934 1.00 86.06 409 GLU A N 1
ATOM 3257 C CA . GLU A 1 409 ? -11.554 3.930 23.947 1.00 86.06 409 GLU A CA 1
ATOM 3258 C C . GLU A 1 409 ? -12.812 3.511 24.697 1.00 86.06 409 GLU A C 1
ATOM 3260 O O . GLU A 1 409 ? -13.846 3.192 24.096 1.00 86.06 409 GLU A O 1
ATOM 3265 N N . VAL A 1 410 ? -12.719 3.555 26.025 1.00 89.94 410 VAL A N 1
ATOM 3266 C CA . VAL A 1 410 ? -13.794 3.158 26.927 1.00 89.94 410 VAL A CA 1
ATOM 3267 C C . VAL A 1 410 ? -14.219 4.333 27.789 1.00 89.94 410 VAL A C 1
ATOM 3269 O O . VAL A 1 410 ? -13.389 5.038 28.363 1.00 89.94 410 VAL A O 1
ATOM 3272 N N . HIS A 1 411 ? -15.532 4.525 27.904 1.00 91.69 411 HIS A N 1
ATOM 3273 C CA . HIS A 1 411 ? -16.130 5.555 28.752 1.00 91.69 411 HIS A CA 1
ATOM 3274 C C . HIS A 1 411 ? -17.237 4.989 29.621 1.00 91.69 411 HIS A C 1
ATOM 3276 O O . HIS A 1 411 ? -18.130 4.317 29.113 1.00 91.69 411 HIS A O 1
ATOM 3282 N N . GLY A 1 412 ? -17.219 5.316 30.909 1.00 92.50 412 GLY A N 1
ATOM 3283 C CA . GLY A 1 412 ? -18.303 5.050 31.845 1.00 92.50 412 GLY A CA 1
ATOM 3284 C C . GLY A 1 412 ? -19.356 6.155 31.854 1.00 92.50 412 GLY A C 1
ATOM 3285 O O . GLY A 1 412 ? -19.064 7.337 31.652 1.00 92.50 412 GLY A O 1
ATOM 3286 N N . PHE A 1 413 ? -20.592 5.759 32.138 1.00 92.44 413 PHE A N 1
ATOM 3287 C CA . PHE A 1 413 ? -21.771 6.604 32.258 1.00 92.44 413 PHE A CA 1
ATOM 3288 C C . PHE A 1 413 ? -22.674 6.095 33.378 1.00 92.44 413 PHE A C 1
ATOM 3290 O O . PHE A 1 413 ? -22.877 4.897 33.557 1.00 92.44 413 PHE A O 1
ATOM 3297 N N . ARG A 1 414 ? -23.343 7.027 34.060 1.00 89.44 414 ARG A N 1
ATOM 3298 C CA . ARG A 1 414 ? -24.283 6.691 35.139 1.00 89.44 414 ARG A CA 1
ATOM 3299 C C . ARG A 1 414 ? -25.518 5.890 34.710 1.00 89.44 414 ARG A C 1
ATOM 3301 O O . ARG A 1 414 ? -26.173 5.313 35.564 1.00 89.44 414 ARG A O 1
ATOM 3308 N N . ASN A 1 415 ? -25.947 5.991 33.445 1.00 89.75 415 ASN A N 1
ATOM 3309 C CA . ASN A 1 415 ? -27.130 5.294 32.923 1.00 89.75 415 ASN A CA 1
ATOM 3310 C C . ASN A 1 415 ? -27.225 5.332 31.389 1.00 89.75 415 ASN A C 1
ATOM 3312 O O . ASN A 1 415 ? -26.589 6.155 30.725 1.00 89.75 415 ASN A O 1
ATOM 3316 N N . LYS A 1 416 ? -28.143 4.518 30.851 1.00 90.88 416 LYS A N 1
ATOM 3317 C CA . LYS A 1 416 ? -28.486 4.405 29.423 1.00 90.88 416 LYS A CA 1
ATOM 3318 C C . LYS A 1 416 ? -28.715 5.744 28.721 1.00 90.88 416 LYS A C 1
ATOM 3320 O O . LYS A 1 416 ? -28.239 5.944 27.606 1.00 90.88 416 LYS A O 1
ATOM 3325 N N . LYS A 1 417 ? -29.452 6.676 29.344 1.00 90.25 417 LYS A N 1
ATOM 3326 C CA . LYS A 1 417 ? -29.767 7.980 28.729 1.00 90.25 417 LYS A CA 1
ATOM 3327 C C . LYS A 1 417 ? -28.505 8.826 28.568 1.00 90.25 417 LYS A C 1
ATOM 3329 O O . LYS A 1 417 ? -28.319 9.413 27.510 1.00 90.25 417 LYS A O 1
ATOM 3334 N N . ALA A 1 418 ? -27.653 8.861 29.594 1.00 89.06 418 ALA A N 1
ATOM 3335 C CA . ALA A 1 418 ? -26.388 9.588 29.561 1.00 89.06 418 ALA A CA 1
ATOM 3336 C C . ALA A 1 418 ? -25.413 8.997 28.534 1.00 89.06 418 ALA A C 1
ATOM 3338 O O . ALA A 1 418 ? -24.800 9.766 27.800 1.00 89.06 418 ALA A O 1
ATOM 3339 N N . ALA A 1 419 ? -25.343 7.665 28.426 1.00 88.75 419 ALA A N 1
ATOM 3340 C CA . ALA A 1 419 ? -24.538 6.985 27.411 1.00 88.75 419 ALA A CA 1
ATOM 3341 C C . ALA A 1 419 ? -25.005 7.335 25.987 1.00 88.75 419 ALA A C 1
ATOM 3343 O O . ALA A 1 419 ? -24.211 7.776 25.161 1.00 88.75 419 ALA A O 1
ATOM 3344 N N . LYS A 1 420 ? -26.318 7.249 25.717 1.00 87.75 420 LYS A N 1
ATOM 3345 C CA . LYS A 1 420 ? -26.891 7.594 24.402 1.00 87.75 420 LYS A CA 1
ATOM 3346 C C . LYS A 1 420 ? -26.695 9.061 24.008 1.00 87.75 420 LYS A C 1
ATOM 3348 O O . LYS A 1 420 ? -26.613 9.355 22.821 1.00 87.75 420 LYS A O 1
ATOM 3353 N N . SER A 1 421 ? -26.666 9.979 24.975 1.00 87.50 421 SER A N 1
ATOM 3354 C CA . SER A 1 421 ? -26.483 11.416 24.728 1.00 87.50 421 SER A CA 1
ATOM 3355 C C . SER A 1 421 ? -25.042 11.896 24.920 1.00 87.50 421 SER A C 1
ATOM 3357 O O . SER A 1 421 ? -24.827 13.104 24.952 1.00 87.50 421 SER A O 1
ATOM 3359 N N . TRP A 1 422 ? -24.088 10.985 25.139 1.00 86.88 422 TRP A N 1
ATOM 3360 C CA . TRP A 1 422 ? -22.687 11.298 25.446 1.00 86.88 422 TRP A CA 1
ATOM 3361 C C . TRP A 1 422 ? -22.503 12.339 26.568 1.00 86.88 422 TRP A C 1
ATOM 3363 O O . TRP A 1 422 ? -21.676 13.248 26.497 1.00 86.88 422 TRP A O 1
ATOM 3373 N N . ASN A 1 423 ? -23.329 12.260 27.613 1.00 86.25 423 ASN A N 1
ATOM 3374 C CA . ASN A 1 423 ? -23.375 13.293 28.644 1.00 86.25 423 ASN A CA 1
ATOM 3375 C C . ASN A 1 423 ? -22.431 12.971 29.807 1.00 86.25 423 ASN A C 1
ATOM 3377 O O . ASN A 1 423 ? -22.695 12.034 30.560 1.00 86.25 423 ASN A O 1
ATOM 3381 N N . LYS A 1 424 ? -21.401 13.809 29.983 1.00 86.31 424 LYS A N 1
ATOM 3382 C CA . LYS A 1 424 ? -20.402 13.720 31.066 1.00 86.31 424 LYS A CA 1
ATOM 3383 C C . LYS A 1 424 ? -19.769 12.321 31.172 1.00 86.31 424 LYS A C 1
ATOM 3385 O O . LYS A 1 424 ? -19.920 11.674 32.207 1.00 86.31 424 LYS A O 1
ATOM 3390 N N . PRO A 1 425 ? -19.117 11.830 30.105 1.00 88.81 425 PRO A N 1
ATOM 3391 C CA . PRO A 1 425 ? -18.399 10.563 30.166 1.00 88.81 425 PRO A CA 1
ATOM 3392 C C . PRO A 1 425 ? -17.221 10.637 31.149 1.00 88.81 425 PRO A C 1
ATOM 3394 O O . PRO A 1 425 ? -16.694 11.720 31.417 1.00 88.81 425 PRO A O 1
ATOM 3397 N N . ILE A 1 426 ? -16.804 9.480 31.657 1.00 87.88 426 ILE A N 1
ATOM 3398 C CA . ILE A 1 426 ? -15.547 9.314 32.399 1.00 87.88 426 ILE A CA 1
ATOM 3399 C C . ILE A 1 426 ? -14.717 8.272 31.667 1.00 87.88 426 ILE A C 1
ATOM 3401 O O . ILE A 1 426 ? -15.196 7.159 31.457 1.00 87.88 426 ILE A O 1
ATOM 3405 N N . LYS A 1 427 ? -13.493 8.628 31.279 1.00 88.00 427 LYS A N 1
ATOM 3406 C CA . LYS A 1 427 ? -12.594 7.716 30.571 1.00 88.00 427 LYS A CA 1
ATOM 3407 C C . LYS A 1 427 ? -12.160 6.577 31.498 1.00 88.00 427 LYS A C 1
ATOM 3409 O O . LYS A 1 427 ? -11.849 6.808 32.664 1.00 88.00 427 LYS A O 1
ATOM 3414 N N . ILE A 1 428 ? -12.150 5.360 30.963 1.00 86.56 428 ILE A N 1
ATOM 3415 C CA . ILE A 1 428 ? -11.698 4.143 31.641 1.00 86.56 428 ILE A CA 1
ATOM 3416 C C . ILE A 1 428 ? -10.547 3.571 30.820 1.00 86.56 428 ILE A C 1
ATOM 3418 O O . ILE A 1 428 ? -10.665 3.427 29.602 1.00 86.56 428 ILE A O 1
ATOM 3422 N N . CYS A 1 429 ? -9.445 3.243 31.483 1.00 83.69 429 CYS A N 1
ATOM 3423 C CA . CYS A 1 429 ? -8.309 2.575 30.861 1.00 83.69 429 CYS A CA 1
ATOM 3424 C C . CYS A 1 429 ? -8.363 1.091 31.212 1.00 83.69 429 CYS A C 1
ATOM 3426 O O . CYS A 1 429 ? -8.288 0.718 32.383 1.00 83.69 429 CYS A O 1
ATOM 3428 N N . ILE A 1 430 ? -8.516 0.253 30.191 1.00 78.19 430 ILE A N 1
ATOM 3429 C CA . ILE A 1 430 ? -8.472 -1.200 30.333 1.00 78.19 430 ILE A CA 1
ATOM 3430 C C . ILE A 1 430 ? -7.195 -1.665 29.649 1.00 78.19 430 ILE A C 1
ATOM 3432 O O . ILE A 1 430 ? -7.119 -1.624 28.421 1.00 78.19 430 ILE A O 1
ATOM 3436 N N . GLN A 1 431 ? -6.216 -2.077 30.450 1.00 66.38 431 GLN A N 1
ATOM 3437 C CA . GLN A 1 431 ? -5.059 -2.830 29.982 1.00 66.38 431 GLN A CA 1
ATOM 3438 C C . GLN A 1 431 ? -5.450 -4.306 29.966 1.00 66.38 431 GLN A C 1
ATOM 3440 O O . GLN A 1 431 ? -5.734 -4.898 31.006 1.00 66.38 431 GLN A O 1
ATOM 3445 N N . ILE A 1 432 ? -5.527 -4.889 28.775 1.00 59.19 432 ILE A N 1
ATOM 3446 C CA . ILE A 1 432 ? -5.666 -6.333 28.596 1.00 59.19 432 ILE A CA 1
ATOM 3447 C C . ILE A 1 432 ? -4.281 -6.800 28.151 1.00 59.19 432 ILE A C 1
ATOM 3449 O O . ILE A 1 432 ? -3.907 -6.480 27.032 1.00 59.19 432 ILE A O 1
ATOM 3453 N N . ASN A 1 433 ? -3.521 -7.444 29.050 1.00 53.94 433 ASN A N 1
ATOM 3454 C CA . ASN A 1 433 ? -2.144 -7.955 28.888 1.00 53.94 433 ASN A CA 1
ATOM 3455 C C . ASN A 1 433 ? -1.415 -7.524 27.597 1.00 53.94 433 ASN A C 1
ATOM 3457 O O . ASN A 1 433 ? -1.596 -8.116 26.529 1.00 53.94 433 ASN A O 1
ATOM 3461 N N . GLU A 1 434 ? -0.547 -6.522 27.740 1.00 45.41 434 GLU A N 1
ATOM 3462 C CA . GLU A 1 434 ? 0.131 -5.796 26.656 1.00 45.41 434 GLU A CA 1
ATOM 3463 C C . GLU A 1 434 ? 0.946 -6.706 25.719 1.00 45.41 434 GLU A C 1
ATOM 3465 O O . GLU A 1 434 ? 0.977 -6.466 24.518 1.00 45.41 434 GLU A O 1
ATOM 3470 N N . ASN A 1 435 ? 1.475 -7.832 26.210 1.00 44.72 435 ASN A N 1
ATOM 3471 C CA . ASN A 1 435 ? 2.351 -8.709 25.421 1.00 44.72 435 ASN A CA 1
ATOM 3472 C C . ASN A 1 435 ? 1.645 -9.571 24.353 1.00 44.72 435 ASN A C 1
ATOM 3474 O O . ASN A 1 435 ? 2.322 -10.298 23.638 1.00 44.72 435 ASN A O 1
ATOM 3478 N N . THR A 1 436 ? 0.310 -9.559 24.251 1.00 48.62 436 THR A N 1
ATOM 3479 C CA . THR A 1 436 ? -0.419 -10.428 23.290 1.00 48.62 436 THR A CA 1
ATOM 3480 C C . THR A 1 436 ? -1.563 -9.736 22.555 1.00 48.62 436 THR A C 1
ATOM 3482 O O . THR A 1 436 ? -2.098 -10.285 21.594 1.00 48.62 436 THR A O 1
ATOM 3485 N N . MET A 1 437 ? -1.981 -8.541 22.992 1.00 49.41 437 MET A N 1
ATOM 3486 C CA . MET A 1 437 ? -3.211 -7.935 22.482 1.00 49.41 437 MET A CA 1
ATOM 3487 C C . MET A 1 437 ? -3.053 -7.148 21.187 1.00 49.41 437 MET A C 1
ATOM 3489 O O . MET A 1 437 ? -4.026 -7.055 20.442 1.00 49.41 437 MET A O 1
ATOM 3493 N N . GLU A 1 438 ? -1.870 -6.627 20.861 1.00 51.41 438 GLU A N 1
ATOM 3494 C CA . GLU A 1 438 ? -1.649 -5.948 19.575 1.00 51.41 438 GLU A CA 1
ATOM 3495 C C . GLU A 1 438 ? -2.004 -6.855 18.385 1.00 51.41 438 GLU A C 1
ATOM 3497 O O . GLU A 1 438 ? -2.612 -6.383 17.424 1.00 51.41 438 GLU A O 1
ATOM 3502 N N . GLU A 1 439 ? -1.807 -8.166 18.531 1.00 59.62 439 GLU A N 1
ATOM 3503 C CA . GLU A 1 439 ? -2.030 -9.178 17.496 1.00 59.62 439 GLU A CA 1
ATOM 3504 C C . GLU A 1 439 ? -3.503 -9.585 17.284 1.00 59.62 439 GLU A C 1
ATOM 3506 O O . GLU A 1 439 ? -3.828 -10.162 16.243 1.00 59.62 439 GLU A O 1
ATOM 3511 N N . TYR A 1 440 ? -4.427 -9.281 18.213 1.00 73.00 440 TYR A N 1
ATOM 3512 C CA . TYR A 1 440 ? -5.829 -9.697 18.042 1.00 73.00 440 TYR A CA 1
ATOM 3513 C C . TYR A 1 440 ? -6.603 -8.815 17.049 1.00 73.00 440 TYR A C 1
ATOM 3515 O O . TYR A 1 440 ? -6.461 -7.583 17.066 1.00 73.00 440 TYR A O 1
ATOM 3523 N N . PRO A 1 441 ? -7.515 -9.412 16.259 1.00 80.25 441 PRO A N 1
ATOM 3524 C CA . PRO A 1 441 ? -8.437 -8.671 15.409 1.00 80.25 441 PRO A CA 1
ATOM 3525 C C . PRO A 1 441 ? -9.300 -7.667 16.179 1.00 80.25 441 PRO A C 1
ATOM 3527 O O . PRO A 1 441 ? -9.697 -7.901 17.326 1.00 80.25 441 PRO A O 1
ATOM 3530 N N . LEU A 1 442 ? -9.669 -6.561 15.531 1.00 80.81 442 LEU A N 1
ATOM 3531 C CA . LEU A 1 442 ? -10.454 -5.495 16.152 1.00 80.81 442 LEU A CA 1
ATOM 3532 C C . LEU A 1 442 ? -11.799 -5.990 16.701 1.00 80.81 442 LEU A C 1
ATOM 3534 O O . LEU A 1 442 ? -12.214 -5.582 17.788 1.00 80.81 442 LEU A O 1
ATOM 3538 N N . ALA A 1 443 ? -12.494 -6.856 15.963 1.00 86.12 443 ALA A N 1
ATOM 3539 C CA . ALA A 1 443 ? -13.793 -7.369 16.395 1.00 86.12 443 ALA A CA 1
ATOM 3540 C C . ALA A 1 443 ? -13.693 -8.242 17.661 1.00 86.12 443 ALA A C 1
ATOM 3542 O O . ALA A 1 443 ? -14.545 -8.113 18.544 1.00 86.12 443 ALA A O 1
ATOM 3543 N N . ASP A 1 444 ? -12.632 -9.043 17.798 1.00 86.31 444 ASP A N 1
ATOM 3544 C CA . ASP A 1 444 ? -12.382 -9.863 18.991 1.00 86.31 444 ASP A CA 1
ATOM 3545 C C . ASP A 1 444 ? -12.044 -8.984 20.193 1.00 86.31 444 ASP A C 1
ATOM 3547 O O . ASP A 1 444 ? -12.593 -9.175 21.280 1.00 86.31 444 ASP A O 1
ATOM 3551 N N . LYS A 1 445 ? -11.214 -7.951 19.986 1.00 85.94 445 LYS A N 1
ATOM 3552 C CA . LYS A 1 445 ? -10.945 -6.935 21.010 1.00 85.94 445 LYS A CA 1
ATOM 3553 C C . LYS A 1 445 ? -12.254 -6.302 21.487 1.00 85.94 445 LYS A C 1
ATOM 3555 O O . LYS A 1 445 ? -12.539 -6.289 22.680 1.00 85.94 445 LYS A O 1
ATOM 3560 N N . LEU A 1 446 ? -13.109 -5.838 20.574 1.00 89.56 446 LEU A N 1
ATOM 3561 C CA . LEU A 1 446 ? -14.404 -5.249 20.937 1.00 89.56 446 LEU A CA 1
ATOM 3562 C C . LEU A 1 446 ? -15.291 -6.235 21.715 1.00 89.56 446 LEU A C 1
ATOM 3564 O O . LEU A 1 446 ? -15.890 -5.839 22.715 1.00 89.56 446 LEU A O 1
ATOM 3568 N N . ALA A 1 447 ? -15.337 -7.508 21.315 1.00 90.75 447 ALA A N 1
ATOM 3569 C CA . ALA A 1 447 ? -16.069 -8.549 22.034 1.00 90.75 447 ALA A CA 1
ATOM 3570 C C . ALA A 1 447 ? -15.532 -8.747 23.465 1.00 90.75 447 ALA A C 1
ATOM 3572 O O . ALA A 1 447 ? -16.307 -8.742 24.423 1.00 90.75 447 ALA A O 1
ATOM 3573 N N . ALA A 1 448 ? -14.209 -8.826 23.633 1.00 89.69 448 ALA A N 1
ATOM 3574 C CA . ALA A 1 448 ? -13.561 -8.966 24.936 1.00 89.69 448 ALA A CA 1
ATOM 3575 C C . ALA A 1 448 ? -13.860 -7.778 25.866 1.00 89.69 448 ALA A C 1
ATOM 3577 O O . ALA A 1 448 ? -14.195 -7.970 27.039 1.00 89.69 448 ALA A O 1
ATOM 3578 N N . TYR A 1 449 ? -13.814 -6.549 25.344 1.00 91.50 449 TYR A N 1
ATOM 3579 C CA . TYR A 1 449 ? -14.176 -5.347 26.100 1.00 91.50 449 TYR A CA 1
ATOM 3580 C C . TYR A 1 449 ? -15.652 -5.367 26.522 1.00 91.50 449 TYR A C 1
ATOM 3582 O O . TYR A 1 449 ? -15.963 -5.050 27.671 1.00 91.50 449 TYR A O 1
ATOM 3590 N N . LEU A 1 450 ? -16.562 -5.772 25.629 1.00 93.50 450 LEU A N 1
ATOM 3591 C CA . LEU A 1 450 ? -17.989 -5.885 25.940 1.00 93.50 450 LEU A CA 1
ATOM 3592 C C . LEU A 1 450 ? -18.260 -6.896 27.055 1.00 93.50 450 LEU A C 1
ATOM 3594 O O . LEU A 1 450 ? -19.003 -6.584 27.983 1.00 93.50 450 LEU A O 1
ATOM 3598 N N . LEU A 1 451 ? -17.632 -8.071 27.002 1.00 92.69 451 LEU A N 1
ATOM 3599 C CA . LEU A 1 451 ? -17.763 -9.100 28.037 1.00 92.69 451 LEU A CA 1
ATOM 3600 C C . LEU A 1 451 ? -17.169 -8.641 29.377 1.00 92.69 451 LEU A C 1
ATOM 3602 O O . LEU A 1 451 ? -17.800 -8.805 30.423 1.00 92.69 451 LEU A O 1
ATOM 3606 N N . THR A 1 452 ? -15.997 -8.000 29.341 1.00 91.75 452 THR A N 1
ATOM 3607 C CA . THR A 1 452 ? -15.324 -7.455 30.531 1.00 91.75 452 THR A CA 1
ATOM 3608 C C . THR A 1 452 ? -16.196 -6.415 31.230 1.00 91.75 452 THR A C 1
ATOM 3610 O O . THR A 1 452 ? -16.392 -6.479 32.442 1.00 91.75 452 THR A O 1
ATOM 3613 N N . LEU A 1 453 ? -16.761 -5.476 30.469 1.00 94.69 453 LEU A N 1
ATOM 3614 C CA . LEU A 1 453 ? -17.606 -4.405 30.996 1.00 94.69 453 LEU A CA 1
ATOM 3615 C C . LEU A 1 453 ? -19.012 -4.879 31.355 1.00 94.69 453 LEU A C 1
ATOM 3617 O O . LEU A 1 453 ? -19.636 -4.311 32.249 1.00 94.69 453 LEU A O 1
ATOM 3621 N N . ARG A 1 454 ? -19.520 -5.932 30.706 1.00 95.25 454 ARG A N 1
ATOM 3622 C CA . ARG A 1 454 ? -20.769 -6.559 31.132 1.00 95.25 454 ARG A CA 1
ATOM 3623 C C . ARG A 1 454 ? -20.636 -7.080 32.558 1.00 95.25 454 ARG A C 1
ATOM 3625 O O . ARG A 1 454 ? -21.519 -6.825 33.369 1.00 95.25 454 ARG A O 1
ATOM 3632 N N . ASN A 1 455 ? -19.538 -7.764 32.869 1.00 92.12 455 ASN A N 1
ATOM 3633 C CA . ASN A 1 455 ? -19.255 -8.282 34.208 1.00 92.12 455 ASN A CA 1
ATOM 3634 C C . ASN A 1 455 ? -18.384 -7.319 35.035 1.00 92.12 455 ASN A C 1
ATOM 3636 O O . ASN A 1 455 ? -17.439 -7.731 35.707 1.00 92.12 455 ASN A O 1
ATOM 3640 N N . ASP A 1 456 ? -18.677 -6.022 34.951 1.00 92.94 456 ASP A N 1
ATOM 3641 C CA . ASP A 1 456 ? -17.880 -4.950 35.550 1.00 92.94 456 ASP A CA 1
ATOM 3642 C C . ASP A 1 456 ? -17.589 -5.115 37.048 1.00 92.94 456 ASP A C 1
ATOM 3644 O O . ASP A 1 456 ? -16.513 -4.721 37.485 1.00 92.94 456 ASP A O 1
ATOM 3648 N N . LEU A 1 457 ? -18.492 -5.703 37.837 1.00 90.56 457 LEU A N 1
ATOM 3649 C CA . LEU A 1 457 ? -18.265 -5.932 39.267 1.00 90.56 457 LEU A CA 1
ATOM 3650 C C . LEU A 1 457 ? -17.096 -6.892 39.496 1.00 90.56 457 LEU A C 1
ATOM 3652 O O . LEU A 1 457 ? -16.213 -6.603 40.299 1.00 90.56 457 LEU A O 1
ATOM 3656 N N . VAL A 1 458 ? -17.051 -8.003 38.761 1.00 90.69 458 VAL A N 1
ATOM 3657 C CA . VAL A 1 458 ? -15.950 -8.974 38.853 1.00 90.69 458 VAL A CA 1
ATOM 3658 C C . VAL A 1 458 ? -14.696 -8.417 38.184 1.00 90.69 458 VAL A C 1
ATOM 3660 O O . VAL A 1 458 ? -13.601 -8.511 38.736 1.00 90.69 458 VAL A O 1
ATOM 3663 N N . SER A 1 459 ? -14.854 -7.793 37.016 1.00 88.81 459 SER A N 1
ATOM 3664 C CA . SER A 1 459 ? -13.750 -7.209 36.252 1.00 88.81 459 SER A CA 1
ATOM 3665 C C . SER A 1 459 ? -13.075 -6.046 36.977 1.00 88.81 459 SER A C 1
ATOM 3667 O O . SER A 1 459 ? -11.888 -5.819 36.761 1.00 88.81 459 SER A O 1
ATOM 3669 N N . SER A 1 460 ? -13.776 -5.342 37.874 1.00 88.19 460 SER A N 1
ATOM 3670 C CA . SER A 1 460 ? -13.184 -4.291 38.711 1.00 88.19 460 SER A CA 1
ATOM 3671 C C . SER A 1 460 ? -12.018 -4.815 39.556 1.00 88.19 460 SER A C 1
ATOM 3673 O O . SER A 1 460 ? -11.038 -4.109 39.743 1.00 88.19 460 SER A O 1
ATOM 3675 N N . GLY A 1 461 ? -12.037 -6.089 39.964 1.00 84.31 461 GLY A N 1
ATOM 3676 C CA . GLY A 1 461 ? -10.914 -6.704 40.677 1.00 84.31 461 GLY A CA 1
ATOM 3677 C C . GLY A 1 461 ? -9.637 -6.860 39.839 1.00 84.31 461 GLY A C 1
ATOM 3678 O O . GLY A 1 461 ? -8.582 -7.127 40.401 1.00 84.31 461 GLY A O 1
ATOM 3679 N N . LYS A 1 462 ? -9.725 -6.709 38.511 1.00 84.62 462 LYS A N 1
ATOM 3680 C CA . LYS A 1 462 ? -8.605 -6.846 37.563 1.00 84.62 462 LYS A CA 1
ATOM 3681 C C . LYS A 1 462 ? -8.304 -5.568 36.778 1.00 84.62 462 LYS A C 1
ATOM 3683 O O . LYS A 1 462 ? -7.244 -5.464 36.180 1.00 84.62 462 LYS A O 1
ATOM 3688 N N . VAL A 1 463 ? -9.234 -4.613 36.748 1.00 86.56 463 VAL A N 1
ATOM 3689 C CA . VAL A 1 463 ? -9.114 -3.359 35.996 1.00 86.56 463 VAL A CA 1
ATOM 3690 C C . VAL A 1 463 ? -9.122 -2.193 36.979 1.00 86.56 463 VAL A C 1
ATOM 3692 O O . VAL A 1 463 ? -10.180 -1.775 37.455 1.00 86.56 463 VAL A O 1
ATOM 3695 N N . THR A 1 464 ? -7.945 -1.630 37.254 1.00 87.31 464 THR A N 1
ATOM 3696 C CA . THR A 1 464 ? -7.754 -0.617 38.304 1.00 87.31 464 THR A CA 1
ATOM 3697 C C . THR A 1 464 ? -8.621 0.623 38.101 1.00 87.31 464 THR A C 1
ATOM 3699 O O . THR A 1 464 ? -9.317 1.053 39.019 1.00 87.31 464 THR A O 1
ATOM 3702 N N . THR A 1 465 ? -8.679 1.173 36.885 1.00 88.25 465 THR A N 1
ATOM 3703 C CA . THR A 1 465 ? -9.496 2.375 36.627 1.00 88.25 465 THR A CA 1
ATOM 3704 C C . THR A 1 465 ? -11.002 2.113 36.756 1.00 88.25 465 THR A C 1
ATOM 3706 O O . THR A 1 465 ? -11.760 3.013 37.125 1.00 88.25 465 THR A O 1
ATOM 3709 N N . LEU A 1 466 ? -11.448 0.873 36.518 1.00 90.19 466 LEU A N 1
ATOM 3710 C CA . LEU A 1 466 ? -12.833 0.453 36.731 1.00 90.19 466 LEU A CA 1
ATOM 3711 C C . LEU A 1 466 ? -13.140 0.321 38.229 1.00 90.19 466 LEU A C 1
ATOM 3713 O O . LEU A 1 466 ? -14.194 0.776 38.670 1.00 90.19 466 LEU A O 1
ATOM 3717 N N . LEU A 1 467 ? -12.203 -0.220 39.017 1.00 90.38 467 LEU A N 1
ATOM 3718 C CA . LEU A 1 467 ? -12.299 -0.266 40.478 1.00 90.38 467 LEU A CA 1
ATOM 3719 C C . LEU A 1 467 ? -12.404 1.129 41.088 1.00 90.38 467 LEU A C 1
ATOM 3721 O O . LEU A 1 467 ? -13.267 1.371 41.930 1.00 90.38 467 LEU A O 1
ATOM 3725 N N . MET A 1 468 ? -11.554 2.058 40.649 1.00 89.69 468 MET A N 1
ATOM 3726 C CA . MET A 1 468 ? -11.565 3.440 41.130 1.00 89.69 468 MET A CA 1
ATOM 3727 C C . MET A 1 468 ? -12.884 4.141 40.799 1.00 89.69 468 MET A C 1
ATOM 3729 O O . MET A 1 468 ? -13.441 4.833 41.653 1.00 89.69 468 MET A O 1
ATOM 3733 N N . LEU A 1 469 ? -13.433 3.906 39.602 1.00 90.12 469 LEU A N 1
ATOM 3734 C CA . LEU A 1 469 ? -14.762 4.390 39.238 1.00 90.12 469 LEU A CA 1
ATOM 3735 C C . LEU A 1 469 ? -15.841 3.810 40.157 1.00 90.12 469 LEU A C 1
ATOM 3737 O O . LEU A 1 469 ? -16.688 4.557 40.643 1.00 90.12 469 LEU A O 1
ATOM 3741 N N . HIS A 1 470 ? -15.822 2.497 40.395 1.00 89.94 470 HIS A N 1
ATOM 3742 C CA . HIS A 1 470 ? -16.807 1.820 41.239 1.00 89.94 470 HIS A CA 1
ATOM 3743 C C . HIS A 1 470 ? -16.747 2.310 42.684 1.00 89.94 470 HIS A C 1
ATOM 3745 O O . HIS A 1 470 ? -17.776 2.724 43.209 1.00 89.94 470 HIS A O 1
ATOM 3751 N N . ARG A 1 471 ? -15.561 2.356 43.301 1.00 88.25 471 ARG A N 1
ATOM 3752 C CA . ARG A 1 471 ? -15.380 2.887 44.663 1.00 88.25 471 ARG A CA 1
ATOM 3753 C C . ARG A 1 471 ? -15.870 4.325 44.762 1.00 88.25 471 ARG A C 1
ATOM 3755 O O . ARG A 1 471 ? -16.719 4.652 45.587 1.00 88.25 471 ARG A O 1
ATOM 3762 N N . THR A 1 472 ? -15.417 5.182 43.849 1.00 86.44 472 THR A N 1
ATOM 3763 C CA . THR A 1 472 ? -15.800 6.597 43.867 1.00 86.44 472 THR A CA 1
ATOM 3764 C C . THR A 1 472 ? -17.303 6.783 43.668 1.00 86.44 472 THR A C 1
ATOM 3766 O O . THR A 1 472 ? -17.910 7.625 44.322 1.00 86.44 472 THR A O 1
ATOM 3769 N N . TRP A 1 473 ? -17.934 6.003 42.791 1.00 87.75 473 TRP A N 1
ATOM 3770 C CA . TRP A 1 473 ? -19.359 6.149 42.521 1.00 87.75 473 TRP A CA 1
ATOM 3771 C C . TRP A 1 473 ? -20.246 5.515 43.596 1.00 87.75 473 TRP A C 1
ATOM 3773 O O . TRP A 1 473 ? -21.207 6.146 44.029 1.00 87.75 473 TRP A O 1
ATOM 3783 N N . PHE A 1 474 ? -19.953 4.293 44.034 1.00 84.19 474 PHE A N 1
ATOM 3784 C CA . PHE A 1 474 ? -20.828 3.539 44.934 1.00 84.19 474 PHE A CA 1
ATOM 3785 C C . PHE A 1 474 ? -20.542 3.774 46.420 1.00 84.19 474 PHE A C 1
ATOM 3787 O O . PHE A 1 474 ? -21.474 3.690 47.215 1.00 84.19 474 PHE A O 1
ATOM 3794 N N . GLU A 1 475 ? -19.301 4.086 46.803 1.00 79.62 475 GLU A N 1
ATOM 3795 C CA . GLU A 1 475 ? -18.924 4.284 48.213 1.00 79.62 475 GLU A CA 1
ATOM 3796 C C . GLU A 1 475 ? -18.957 5.769 48.605 1.00 79.62 475 GLU A C 1
ATOM 3798 O O . GLU A 1 475 ? -19.422 6.110 49.692 1.00 79.62 475 GLU A O 1
ATOM 3803 N N . ASN A 1 476 ? -18.532 6.669 47.707 1.00 70.38 476 ASN A N 1
ATOM 3804 C CA . ASN A 1 476 ? -18.390 8.102 48.013 1.00 70.38 476 ASN A CA 1
ATOM 3805 C C . ASN A 1 476 ? -19.582 8.969 47.576 1.00 70.38 476 ASN A C 1
ATOM 3807 O O . ASN A 1 476 ? -19.587 10.179 47.819 1.00 70.38 476 ASN A O 1
ATOM 3811 N N . THR A 1 477 ? -20.598 8.392 46.929 1.00 64.19 477 THR A N 1
ATOM 3812 C CA . THR A 1 477 ? -21.816 9.121 46.546 1.00 64.19 477 THR A CA 1
ATOM 3813 C C . THR A 1 477 ? -23.071 8.360 46.950 1.00 64.19 477 THR A C 1
ATOM 3815 O O . THR A 1 477 ? -23.029 7.176 47.266 1.00 64.19 477 THR A O 1
ATOM 3818 N N . THR A 1 478 ? -24.235 9.013 46.880 1.00 63.22 478 THR A N 1
ATOM 3819 C CA . THR A 1 478 ? -25.523 8.310 47.040 1.00 63.22 478 THR A CA 1
ATOM 3820 C C . THR A 1 478 ? -25.843 7.352 45.875 1.00 63.22 478 THR A C 1
ATOM 3822 O O . THR A 1 478 ? -26.898 6.710 45.868 1.00 63.22 478 THR A O 1
ATOM 3825 N N . GLY A 1 479 ? -24.967 7.280 44.860 1.00 58.47 479 GLY A N 1
ATOM 3826 C CA . GLY A 1 479 ? -25.038 6.384 43.706 1.00 58.47 479 GLY A CA 1
ATOM 3827 C C . GLY A 1 479 ? -26.125 6.749 42.692 1.00 58.47 479 GLY A C 1
ATOM 3828 O O . GLY A 1 479 ? -26.433 5.952 41.805 1.00 58.47 479 GLY A O 1
ATOM 3829 N N . LYS A 1 480 ? -26.774 7.920 42.832 1.00 63.75 480 LYS A N 1
ATOM 3830 C CA . LYS A 1 480 ? -28.007 8.254 42.086 1.00 63.75 480 LYS A CA 1
ATOM 3831 C C . LYS A 1 480 ? -28.110 9.696 41.573 1.00 63.75 480 LYS A C 1
ATOM 3833 O O . LYS A 1 480 ? -28.972 9.960 40.727 1.00 63.75 480 LYS A O 1
ATOM 3838 N N . SER A 1 481 ? -27.266 10.643 42.001 1.00 79.00 481 SER A N 1
ATOM 3839 C CA . SER A 1 481 ? -27.414 12.048 41.589 1.00 79.00 481 SER A CA 1
ATOM 3840 C C . SER A 1 481 ? -26.651 12.393 40.308 1.00 79.00 481 SER A C 1
ATOM 3842 O O . SER A 1 481 ? -25.442 12.205 40.190 1.00 79.00 481 SER A O 1
ATOM 3844 N N . ALA A 1 482 ? -27.337 13.022 39.349 1.00 81.75 482 ALA A N 1
ATOM 3845 C CA . ALA A 1 482 ? -26.692 13.581 38.157 1.00 81.75 482 ALA A CA 1
ATOM 3846 C C . ALA A 1 482 ? -25.653 14.670 38.497 1.00 81.75 482 ALA A C 1
ATOM 3848 O O . ALA A 1 482 ? -24.700 14.869 37.740 1.00 81.75 482 ALA A O 1
ATOM 3849 N N . LYS A 1 483 ? -25.831 15.368 39.628 1.00 84.12 483 LYS A N 1
ATOM 3850 C CA . LYS A 1 483 ? -24.912 16.408 40.106 1.00 84.12 483 LYS A CA 1
ATOM 3851 C C . LYS A 1 483 ? -23.605 15.800 40.618 1.00 84.12 483 LYS A C 1
ATOM 3853 O O . LYS A 1 483 ? -22.547 16.321 40.288 1.00 84.12 483 LYS A O 1
ATOM 3858 N N . GLU A 1 484 ? -23.688 14.689 41.351 1.00 84.75 484 GLU A N 1
ATOM 3859 C CA . GLU A 1 484 ? -22.525 13.944 41.860 1.00 84.75 484 GLU A CA 1
ATOM 3860 C C . GLU A 1 484 ? -21.697 13.381 40.699 1.00 84.75 484 GLU A C 1
ATOM 3862 O O . GLU A 1 484 ? -20.497 13.628 40.631 1.00 84.75 484 GLU A O 1
ATOM 3867 N N . TRP A 1 485 ? -22.345 12.750 39.709 1.00 87.88 485 TRP A N 1
ATOM 3868 C CA . TRP A 1 485 ? -21.648 12.256 38.513 1.00 87.88 485 TRP A CA 1
ATOM 3869 C C . TRP A 1 485 ? -20.965 13.387 37.735 1.00 87.88 485 TRP A C 1
ATOM 3871 O O . TRP A 1 485 ? -19.838 13.250 37.268 1.00 87.88 485 TRP A O 1
ATOM 3881 N N . SER A 1 486 ? -21.637 14.535 37.607 1.00 85.56 486 SER A N 1
ATOM 3882 C CA . SER A 1 486 ? -21.071 15.701 36.917 1.00 85.56 486 SER A CA 1
ATOM 3883 C C . SER A 1 486 ? -19.874 16.296 37.661 1.00 85.56 486 SER A C 1
ATOM 3885 O O . SER A 1 486 ? -18.952 16.782 37.012 1.00 85.56 486 SER A O 1
ATOM 3887 N N . ALA A 1 487 ? -19.886 16.273 38.998 1.00 86.25 487 ALA A N 1
ATOM 3888 C CA . ALA A 1 487 ? -18.749 16.691 39.812 1.00 86.25 487 ALA A CA 1
ATOM 3889 C C . ALA A 1 487 ? -17.575 15.716 39.648 1.00 86.25 487 ALA A C 1
ATOM 3891 O O . ALA A 1 487 ? -16.468 16.156 39.364 1.00 86.25 487 ALA A O 1
ATOM 3892 N N . MET A 1 488 ? -17.838 14.408 39.707 1.00 85.38 488 MET A N 1
ATOM 3893 C CA . MET A 1 488 ? -16.831 13.367 39.483 1.00 85.38 488 MET A CA 1
ATOM 3894 C C . MET A 1 488 ? -16.192 13.479 38.090 1.00 85.38 488 MET A C 1
ATOM 3896 O O . MET A 1 488 ? -14.975 13.559 37.977 1.00 85.38 488 MET A O 1
ATOM 3900 N N . SER A 1 489 ? -16.997 13.596 37.030 1.00 85.00 489 SER A N 1
ATOM 3901 C CA . SER A 1 489 ? -16.504 13.793 35.655 1.00 85.00 489 SER A CA 1
ATOM 3902 C C . SER A 1 489 ? -15.689 15.085 35.493 1.00 85.00 489 SER A C 1
ATOM 3904 O O . SER A 1 489 ? -14.756 15.124 34.698 1.00 85.00 489 SER A O 1
ATOM 3906 N N . LYS A 1 490 ? -15.997 16.142 36.259 1.00 85.69 490 LYS A N 1
ATOM 3907 C CA . LYS A 1 490 ? -15.212 17.386 36.258 1.00 85.69 490 LYS A CA 1
ATOM 3908 C C . LYS A 1 490 ? -13.880 17.240 37.002 1.00 85.69 490 LYS A C 1
ATOM 3910 O O . LYS A 1 490 ? -12.905 17.853 36.584 1.00 85.69 490 LYS A O 1
ATOM 3915 N N . ASN A 1 491 ? -13.855 16.463 38.082 1.00 84.38 491 ASN A N 1
ATOM 3916 C CA . ASN A 1 491 ? -12.653 16.225 38.881 1.00 84.38 491 ASN A CA 1
ATOM 3917 C C . ASN A 1 491 ? -11.682 15.249 38.197 1.00 84.38 491 ASN A C 1
ATOM 3919 O O . ASN A 1 491 ? -10.487 15.319 38.450 1.00 84.38 491 ASN A O 1
ATOM 3923 N N . HIS A 1 492 ? -12.185 14.395 37.301 1.00 81.56 492 HIS A N 1
ATOM 3924 C CA . HIS A 1 492 ? -11.399 13.409 36.554 1.00 81.56 492 HIS A CA 1
ATOM 3925 C C . HIS A 1 492 ? -11.537 13.612 35.032 1.00 81.56 492 HIS A C 1
ATOM 3927 O O . HIS A 1 492 ? -12.099 12.755 34.342 1.00 81.56 492 HIS A O 1
ATOM 3933 N N . PRO A 1 493 ? -11.049 14.739 34.472 1.00 72.75 493 PRO A N 1
ATOM 3934 C CA . PRO A 1 493 ? -11.221 15.063 33.052 1.00 72.75 493 PRO A CA 1
ATOM 3935 C C . PRO A 1 493 ? -10.522 14.072 32.107 1.00 72.75 493 PRO A C 1
ATOM 3937 O O . PRO A 1 493 ? -10.961 13.907 30.969 1.00 72.75 493 PRO A O 1
ATOM 3940 N N . HIS A 1 494 ? -9.473 13.391 32.576 1.00 76.94 494 HIS A N 1
ATOM 3941 C CA . HIS A 1 494 ? -8.723 12.384 31.816 1.00 76.94 494 HIS A CA 1
ATOM 3942 C C . HIS A 1 494 ? -9.025 10.937 32.241 1.00 76.94 494 HIS A C 1
ATOM 3944 O O . HIS A 1 494 ? -8.486 10.004 31.650 1.00 76.94 494 HIS A O 1
ATOM 3950 N N . GLY A 1 495 ? -9.966 10.748 33.172 1.00 80.31 495 GLY A N 1
ATOM 3951 C CA . GLY A 1 495 ? -10.237 9.464 33.814 1.00 80.31 495 GLY A CA 1
ATOM 3952 C C . GLY A 1 495 ? -9.524 9.325 35.158 1.00 80.31 495 GLY A C 1
ATOM 3953 O O . GLY A 1 495 ? -8.993 10.294 35.703 1.00 80.31 495 GLY A O 1
ATOM 3954 N N . PHE A 1 496 ? -9.578 8.116 35.710 1.00 81.00 496 PHE A N 1
ATOM 3955 C CA . PHE A 1 496 ? -8.803 7.752 36.892 1.00 81.00 496 PHE A CA 1
ATOM 3956 C C . PHE A 1 496 ? -7.404 7.309 36.462 1.00 81.00 496 PHE A C 1
ATOM 3958 O O . PHE A 1 496 ? -7.273 6.549 35.502 1.00 81.00 496 PHE A O 1
ATOM 3965 N N . HIS A 1 497 ? -6.392 7.772 37.186 1.00 71.50 497 HIS A N 1
ATOM 3966 C CA . HIS A 1 497 ? -4.998 7.381 37.021 1.00 71.50 497 HIS A CA 1
ATOM 3967 C C . HIS A 1 497 ? -4.527 6.757 38.330 1.00 71.50 497 HIS A C 1
ATOM 3969 O O . HIS A 1 497 ? -4.998 7.151 39.397 1.00 71.50 497 HIS A O 1
ATOM 3975 N N . VAL A 1 498 ? -3.666 5.752 38.233 1.00 63.94 498 VAL A N 1
ATOM 3976 C CA . VAL A 1 498 ? -2.843 5.357 39.372 1.00 63.94 498 VAL A CA 1
ATOM 3977 C C . VAL A 1 498 ? -1.731 6.395 39.389 1.00 63.94 498 VAL A C 1
ATOM 3979 O O . VAL A 1 498 ? -1.100 6.597 38.353 1.00 63.94 498 VAL A O 1
ATOM 3982 N N . ASP A 1 499 ? -1.591 7.134 40.484 1.00 54.53 499 ASP A N 1
ATOM 3983 C CA . ASP A 1 499 ? -0.384 7.925 40.681 1.00 54.53 499 ASP A CA 1
ATOM 3984 C C . ASP A 1 499 ? 0.735 6.887 40.824 1.00 54.53 499 ASP A C 1
ATOM 3986 O O . ASP A 1 499 ? 0.717 6.095 41.769 1.00 54.53 499 ASP A O 1
ATOM 3990 N N . ASP A 1 500 ? 1.632 6.813 39.839 1.00 48.06 500 ASP A N 1
ATOM 3991 C CA . ASP A 1 500 ? 2.897 6.086 39.963 1.00 48.06 500 ASP A CA 1
ATOM 3992 C C . ASP A 1 500 ? 3.781 6.885 40.940 1.00 48.06 500 ASP A C 1
ATOM 3994 O O . ASP A 1 500 ? 4.799 7.466 40.573 1.00 48.06 500 ASP A O 1
ATOM 3998 N N . ASP A 1 501 ? 3.327 6.995 42.189 1.00 45.50 501 ASP A N 1
ATOM 3999 C CA . ASP A 1 501 ? 4.102 7.494 43.315 1.00 45.50 501 ASP A CA 1
ATOM 4000 C C . ASP A 1 501 ? 5.071 6.378 43.723 1.00 45.50 501 ASP A C 1
ATOM 4002 O O . ASP A 1 501 ? 4.841 5.687 44.708 1.00 45.50 501 ASP A O 1
ATOM 4006 N N . ASP A 1 502 ? 6.110 6.190 42.910 1.00 42.09 502 ASP A N 1
ATOM 4007 C CA . ASP A 1 502 ? 7.416 5.649 43.287 1.00 42.09 502 ASP A CA 1
ATOM 4008 C C . ASP A 1 502 ? 8.460 6.269 42.328 1.00 42.09 502 ASP A C 1
ATOM 4010 O O . ASP A 1 502 ? 8.708 5.789 41.222 1.00 42.09 502 ASP A O 1
ATOM 4014 N N . GLU A 1 503 ? 8.995 7.414 42.761 1.00 45.06 503 GLU A N 1
ATOM 4015 C CA . GLU A 1 503 ? 10.377 7.880 42.553 1.00 45.06 503 GLU A CA 1
ATOM 4016 C C . GLU A 1 503 ? 11.003 7.670 41.154 1.00 45.06 503 GLU A C 1
ATOM 4018 O O . GLU A 1 503 ? 11.770 6.741 40.920 1.00 45.06 503 GLU A O 1
ATOM 4023 N N . TRP A 1 504 ? 10.779 8.627 40.248 1.00 42.12 504 TRP A N 1
ATOM 4024 C CA . TRP A 1 504 ? 11.753 8.975 39.193 1.00 42.12 504 TRP A CA 1
ATOM 4025 C C . TRP A 1 504 ? 12.196 10.441 39.307 1.00 42.12 504 TRP A C 1
ATOM 4027 O O . TRP A 1 504 ? 12.538 11.076 38.309 1.00 42.12 504 TRP A O 1
ATOM 4037 N N . ASP A 1 505 ? 12.174 10.979 40.527 1.00 36.53 505 ASP A N 1
ATOM 4038 C CA . ASP A 1 505 ? 12.930 12.183 40.847 1.00 36.53 505 ASP A CA 1
ATOM 4039 C C . ASP A 1 505 ? 14.330 11.748 41.309 1.00 36.53 505 ASP A C 1
ATOM 4041 O O . ASP A 1 505 ? 14.479 11.018 42.285 1.00 36.53 505 ASP A O 1
ATOM 4045 N N . ASP A 1 506 ? 15.323 12.251 40.574 1.00 38.25 506 ASP A N 1
ATOM 4046 C CA . ASP A 1 506 ? 16.716 12.455 40.981 1.00 38.25 506 ASP A CA 1
ATOM 4047 C C . ASP A 1 506 ? 17.679 11.249 40.940 1.00 38.25 506 ASP A C 1
ATOM 4049 O O . ASP A 1 506 ? 17.883 10.554 41.923 1.00 38.25 506 ASP A O 1
ATOM 4053 N N . GLU A 1 507 ? 18.351 11.067 39.795 1.00 34.22 507 GLU A N 1
ATOM 4054 C CA . GLU A 1 507 ? 19.825 11.147 39.648 1.00 34.22 507 GLU A CA 1
ATOM 4055 C C . GLU A 1 507 ? 20.254 10.464 38.337 1.00 34.22 507 GLU A C 1
ATOM 4057 O O . GLU A 1 507 ? 20.457 9.255 38.249 1.00 34.22 507 GLU A O 1
ATOM 4062 N N . TRP A 1 508 ? 20.425 11.266 37.281 1.00 40.91 508 TRP A N 1
ATOM 4063 C CA . TRP A 1 508 ? 21.324 10.906 36.183 1.00 40.91 508 TRP A CA 1
ATOM 4064 C C . TRP A 1 508 ? 22.759 11.071 36.688 1.00 40.91 508 TRP A C 1
ATOM 4066 O O . TRP A 1 508 ? 23.444 12.017 36.300 1.00 40.91 508 TRP A O 1
ATOM 4076 N N . ASP A 1 509 ? 23.185 10.191 37.590 1.00 32.94 509 ASP A N 1
ATOM 4077 C CA . ASP A 1 509 ? 24.594 10.063 37.919 1.00 32.94 509 ASP A CA 1
ATOM 4078 C C . ASP A 1 509 ? 25.237 9.109 36.912 1.00 32.94 509 ASP A C 1
ATOM 4080 O O . ASP A 1 509 ? 24.841 7.957 36.728 1.00 32.94 509 ASP A O 1
ATOM 4084 N N . ASP A 1 510 ? 26.206 9.671 36.196 1.00 41.94 510 ASP A N 1
ATOM 4085 C CA . ASP A 1 510 ? 27.035 9.046 35.180 1.00 41.94 510 ASP A CA 1
ATOM 4086 C C . ASP A 1 510 ? 27.841 7.866 35.765 1.00 41.94 510 ASP A C 1
ATOM 4088 O O . ASP A 1 510 ? 29.044 7.975 36.017 1.00 41.94 510 ASP A O 1
ATOM 4092 N N . GLU A 1 511 ? 27.213 6.707 35.968 1.00 34.44 511 GLU A N 1
ATOM 4093 C CA . GLU A 1 511 ? 27.939 5.475 36.269 1.00 34.44 511 GLU A CA 1
ATOM 4094 C C . GLU A 1 511 ? 28.404 4.804 34.972 1.00 34.44 511 GLU A C 1
ATOM 4096 O O . GLU A 1 511 ? 27.670 4.154 34.226 1.00 34.44 511 GLU A O 1
ATOM 4101 N N . VAL A 1 512 ? 29.695 4.994 34.702 1.00 42.62 512 VAL A N 1
ATOM 4102 C CA . VAL A 1 512 ? 30.490 4.208 33.761 1.00 42.62 512 VAL A CA 1
ATOM 4103 C C . VAL A 1 512 ? 30.425 2.739 34.187 1.00 42.62 512 VAL A C 1
ATOM 4105 O O . VAL A 1 512 ? 31.153 2.322 35.086 1.00 42.62 512 VAL A O 1
ATOM 4108 N N . PHE A 1 513 ? 29.578 1.938 33.540 1.00 30.27 513 PHE A N 1
ATOM 4109 C CA . PHE A 1 513 ? 29.595 0.490 33.738 1.00 30.27 513 PHE A CA 1
ATOM 4110 C C . PHE A 1 513 ? 30.688 -0.153 32.883 1.00 30.27 513 PHE A C 1
ATOM 4112 O O . PHE A 1 513 ? 30.586 -0.278 31.660 1.00 30.27 513 PHE A O 1
ATOM 4119 N N . ASP A 1 514 ? 31.761 -0.530 33.579 1.00 32.94 514 ASP A N 1
ATOM 4120 C CA . ASP A 1 514 ? 32.832 -1.395 33.105 1.00 32.94 514 ASP A CA 1
ATOM 4121 C C . ASP A 1 514 ? 32.285 -2.761 32.661 1.00 32.94 514 ASP A C 1
ATOM 4123 O O . ASP A 1 514 ? 31.415 -3.364 33.290 1.00 32.94 514 ASP A O 1
ATOM 4127 N N . ILE A 1 515 ? 32.847 -3.257 31.561 1.00 40.78 515 ILE A N 1
ATOM 4128 C CA . ILE A 1 515 ? 32.548 -4.551 30.948 1.00 40.78 515 ILE A CA 1
ATOM 4129 C C . ILE A 1 515 ? 32.942 -5.674 31.920 1.00 40.78 515 ILE A C 1
ATOM 4131 O O . ILE A 1 515 ? 34.128 -5.886 32.179 1.00 40.78 515 ILE A O 1
ATOM 4135 N N . GLY A 1 516 ? 31.953 -6.424 32.410 1.00 30.69 516 GLY A N 1
ATOM 4136 C CA . GLY A 1 516 ? 32.137 -7.595 33.263 1.00 30.69 516 GLY A CA 1
ATOM 4137 C C . GLY A 1 516 ? 31.163 -8.714 32.898 1.00 30.69 516 GLY A C 1
ATOM 4138 O O . GLY A 1 516 ? 29.976 -8.623 33.167 1.00 30.69 516 GLY A O 1
ATOM 4139 N N . ASP A 1 517 ? 31.717 -9.734 32.252 1.00 39.53 517 ASP A N 1
ATOM 4140 C CA . ASP A 1 517 ? 31.199 -11.062 31.895 1.00 39.53 517 ASP A CA 1
ATOM 4141 C C . ASP A 1 517 ? 30.103 -11.637 32.833 1.00 39.53 517 ASP A C 1
ATOM 4143 O O . ASP A 1 517 ? 30.400 -12.044 33.956 1.00 39.53 517 ASP A O 1
ATOM 4147 N N . GLU A 1 518 ? 28.856 -11.751 32.353 1.00 34.06 518 GLU A N 1
ATOM 4148 C CA . GLU A 1 518 ? 27.816 -12.590 32.970 1.00 34.06 518 GLU A CA 1
ATOM 4149 C C . GLU A 1 518 ? 27.124 -13.470 31.917 1.00 34.06 518 GLU A C 1
ATOM 4151 O O . GLU A 1 518 ? 26.559 -13.019 30.921 1.00 34.06 518 GLU A O 1
ATOM 4156 N N . THR A 1 519 ? 27.216 -14.778 32.139 1.00 34.59 519 THR A N 1
ATOM 4157 C CA . THR A 1 519 ? 26.682 -15.842 31.289 1.00 34.59 519 THR A CA 1
ATOM 4158 C C . THR A 1 519 ? 25.182 -16.027 31.565 1.00 34.59 519 THR A C 1
ATOM 4160 O O . THR A 1 519 ? 24.809 -16.407 32.673 1.00 34.59 519 THR A O 1
ATOM 4163 N N . TYR A 1 520 ? 24.316 -15.800 30.571 1.00 33.28 520 TYR A N 1
ATOM 4164 C CA . TYR A 1 520 ? 22.871 -16.072 30.671 1.00 33.28 520 TYR A CA 1
ATOM 4165 C C . TYR A 1 520 ? 22.552 -17.566 30.438 1.00 33.28 520 TYR A C 1
ATOM 4167 O O . TYR A 1 520 ? 23.154 -18.176 29.552 1.00 33.28 520 TYR A O 1
ATOM 4175 N N . PRO A 1 521 ? 21.601 -18.175 31.176 1.00 32.94 521 PRO A N 1
ATOM 4176 C CA . PRO A 1 521 ? 21.120 -19.527 30.893 1.00 32.94 521 PRO A CA 1
ATOM 4177 C C . PRO A 1 521 ? 20.126 -19.552 29.713 1.00 32.94 521 PRO A C 1
ATOM 4179 O O . PRO A 1 521 ? 19.324 -18.636 29.542 1.00 32.94 521 PRO A O 1
ATOM 4182 N N . GLU A 1 522 ? 20.186 -20.623 28.912 1.00 35.66 522 GLU A N 1
ATOM 4183 C CA . GLU A 1 522 ? 19.361 -20.881 27.719 1.00 35.66 522 GLU A CA 1
ATOM 4184 C C . GLU A 1 522 ? 17.849 -20.848 28.018 1.00 35.66 522 GLU A C 1
ATOM 4186 O O . GLU A 1 522 ? 17.330 -21.670 28.773 1.00 35.66 522 GLU A O 1
ATOM 4191 N N . PHE A 1 523 ? 17.132 -19.930 27.362 1.00 32.72 523 PHE A N 1
ATOM 4192 C CA . PHE A 1 523 ? 15.671 -19.787 27.393 1.00 32.72 523 PHE A CA 1
ATOM 4193 C C . PHE A 1 523 ? 15.095 -20.006 25.978 1.00 32.72 523 PHE A C 1
ATOM 4195 O O . PHE A 1 523 ? 14.371 -19.170 25.452 1.00 32.72 523 PHE A O 1
ATOM 4202 N N . GLU A 1 524 ? 15.476 -21.098 25.303 1.00 38.94 524 GLU A N 1
ATOM 4203 C CA . GLU A 1 524 ? 15.058 -21.369 23.909 1.00 38.94 524 GLU A CA 1
ATOM 4204 C C . GLU A 1 524 ? 14.019 -22.500 23.754 1.00 38.94 524 GLU A C 1
ATOM 4206 O O . GLU A 1 524 ? 13.406 -22.614 22.697 1.00 38.94 524 GLU A O 1
ATOM 4211 N N . GLN A 1 525 ? 13.725 -23.304 24.786 1.00 35.97 525 GLN A N 1
ATOM 4212 C CA . GLN A 1 525 ? 12.897 -24.513 24.600 1.00 35.97 525 GLN A CA 1
ATOM 4213 C C . GLN A 1 525 ? 11.367 -24.304 24.606 1.00 35.97 525 GLN A C 1
ATOM 4215 O O . GLN A 1 525 ? 10.674 -25.021 23.889 1.00 35.97 525 GLN A O 1
ATOM 4220 N N . GLU A 1 526 ? 10.805 -23.324 25.328 1.00 35.84 526 GLU A N 1
ATOM 4221 C CA . GLU A 1 526 ? 9.333 -23.137 25.375 1.00 35.84 526 GLU A CA 1
ATOM 4222 C C . GLU A 1 526 ? 8.752 -22.490 24.098 1.00 35.84 526 GLU A C 1
ATOM 4224 O O . GLU A 1 526 ? 7.599 -22.732 23.734 1.00 35.84 526 GLU A O 1
ATOM 4229 N N . SER A 1 527 ? 9.565 -21.719 23.368 1.00 42.66 527 SER A N 1
ATOM 4230 C CA . SER A 1 527 ? 9.192 -21.051 22.108 1.00 42.66 527 SER A CA 1
ATOM 4231 C C . SER A 1 527 ? 9.013 -22.037 20.947 1.00 42.66 527 SER A C 1
ATOM 4233 O O . SER A 1 527 ? 8.101 -21.897 20.125 1.00 42.66 527 SER A O 1
ATOM 4235 N N . GLU A 1 528 ? 9.846 -23.078 20.874 1.00 39.38 528 GLU A N 1
ATOM 4236 C CA . GLU A 1 528 ? 9.784 -24.063 19.789 1.00 39.38 528 GLU A CA 1
ATOM 4237 C C . GLU A 1 528 ? 8.546 -24.966 19.882 1.00 39.38 528 GLU A C 1
ATOM 4239 O O . GLU A 1 528 ? 7.991 -25.369 18.855 1.00 39.38 528 GLU A O 1
ATOM 4244 N N . GLU A 1 529 ? 8.066 -25.251 21.095 1.00 36.31 529 GLU A N 1
ATOM 4245 C CA . GLU A 1 529 ? 6.886 -26.090 21.310 1.00 36.31 529 GLU A CA 1
ATOM 4246 C C . GLU A 1 529 ? 5.584 -25.336 20.991 1.00 36.31 529 GLU A C 1
ATOM 4248 O O . GLU A 1 529 ? 4.711 -25.880 20.310 1.00 36.31 529 GLU A O 1
ATOM 4253 N N . GLN A 1 530 ? 5.494 -24.045 21.338 1.00 40.56 530 GLN A N 1
ATOM 4254 C CA . GLN A 1 530 ? 4.374 -23.188 20.922 1.00 40.56 530 GLN A CA 1
ATOM 4255 C C . GLN A 1 530 ? 4.349 -22.958 19.404 1.00 40.56 530 GLN A C 1
ATOM 4257 O O . GLN A 1 530 ? 3.289 -23.055 18.779 1.00 40.56 530 GLN A O 1
ATOM 4262 N N . ASN A 1 531 ? 5.515 -22.751 18.784 1.00 41.72 531 ASN A N 1
ATOM 4263 C CA . ASN A 1 531 ? 5.627 -22.625 17.330 1.00 41.72 531 ASN A CA 1
ATOM 4264 C C . ASN A 1 531 ? 5.288 -23.932 16.597 1.00 41.72 531 ASN A C 1
ATOM 4266 O O . ASN A 1 531 ? 4.707 -23.894 15.511 1.00 41.72 531 ASN A O 1
ATOM 4270 N N . ARG A 1 532 ? 5.584 -25.107 17.171 1.00 41.50 532 ARG A N 1
ATOM 4271 C CA . ARG A 1 532 ? 5.130 -26.393 16.611 1.00 41.50 532 ARG A CA 1
ATOM 4272 C C . ARG A 1 532 ? 3.614 -26.539 16.643 1.00 41.50 532 ARG A C 1
ATOM 4274 O O . ARG A 1 532 ? 3.040 -26.970 15.646 1.00 41.50 532 ARG A O 1
ATOM 4281 N N . ILE A 1 533 ? 2.970 -26.168 17.749 1.00 40.56 533 ILE A N 1
ATOM 4282 C CA . ILE A 1 533 ? 1.507 -26.242 17.890 1.00 40.56 533 ILE A CA 1
ATOM 4283 C C . ILE A 1 533 ? 0.822 -25.278 16.907 1.00 40.56 533 ILE A C 1
ATOM 4285 O O . ILE A 1 533 ? -0.147 -25.655 16.250 1.00 40.56 533 ILE A O 1
ATOM 4289 N N . PHE A 1 534 ? 1.363 -24.070 16.736 1.00 35.78 534 PHE A N 1
ATOM 4290 C CA . PHE A 1 534 ? 0.850 -23.076 15.789 1.00 35.78 534 PHE A CA 1
ATOM 4291 C C . PHE A 1 534 ? 1.008 -23.503 14.318 1.00 35.78 534 PHE A C 1
ATOM 4293 O O . PHE A 1 534 ? 0.076 -23.367 13.525 1.00 35.78 534 PHE A O 1
ATOM 4300 N N . ASN A 1 535 ? 2.152 -24.083 13.944 1.00 40.72 535 ASN A N 1
ATOM 4301 C CA . ASN A 1 535 ? 2.362 -24.579 12.579 1.00 40.72 535 ASN A CA 1
ATOM 4302 C C . ASN A 1 535 ? 1.521 -25.832 12.283 1.00 40.72 535 ASN A C 1
ATOM 4304 O O . ASN A 1 535 ? 0.964 -25.947 11.195 1.00 40.72 535 ASN A O 1
ATOM 4308 N N . SER A 1 536 ? 1.323 -26.709 13.274 1.00 38.06 536 SER A N 1
ATOM 4309 C CA . SER A 1 536 ? 0.385 -27.834 13.171 1.00 38.06 536 SER A CA 1
ATOM 4310 C C . SER A 1 536 ? -1.065 -27.386 12.935 1.00 38.06 536 SER A C 1
ATOM 4312 O O . SER A 1 536 ? -1.838 -28.153 12.368 1.00 38.06 536 SER A O 1
ATOM 4314 N N . TRP A 1 537 ? -1.442 -26.177 13.366 1.00 42.00 537 TRP A N 1
ATOM 4315 C CA . TRP A 1 537 ? -2.774 -25.596 13.156 1.00 42.00 537 TRP A CA 1
ATOM 4316 C C . TRP A 1 537 ? -2.948 -24.977 11.760 1.00 42.00 537 TRP A C 1
ATOM 4318 O O . TRP A 1 537 ? -4.037 -25.026 11.195 1.00 42.00 537 TRP A O 1
ATOM 4328 N N . LEU A 1 538 ? -1.882 -24.415 11.180 1.00 36.66 538 LEU A N 1
ATOM 4329 C CA . LEU A 1 538 ? -1.897 -23.870 9.814 1.00 36.66 538 LEU A CA 1
ATOM 4330 C C . LEU A 1 538 ? -2.011 -24.955 8.732 1.00 36.66 538 LEU A C 1
ATOM 4332 O O . LEU A 1 538 ? -2.468 -24.657 7.630 1.00 36.66 538 LEU A O 1
ATOM 4336 N N . GLU A 1 539 ? -1.595 -26.185 9.042 1.00 38.00 539 GLU A N 1
ATOM 4337 C CA . GLU A 1 539 ? -1.539 -27.313 8.102 1.00 38.00 539 GLU A CA 1
ATOM 4338 C C . GLU A 1 539 ? -2.713 -28.304 8.238 1.00 38.00 539 GLU A C 1
ATOM 4340 O O . GLU A 1 539 ? -2.831 -29.219 7.423 1.00 38.00 539 GLU A O 1
ATOM 4345 N N . SER A 1 540 ? -3.591 -28.153 9.238 1.00 38.34 540 SER A N 1
ATOM 4346 C CA . SER A 1 540 ? -4.755 -29.033 9.402 1.00 38.34 540 SER A CA 1
ATOM 4347 C C . SER A 1 540 ? -5.953 -28.539 8.580 1.00 38.34 540 SER A C 1
ATOM 4349 O O . SER A 1 540 ? -6.565 -27.528 8.923 1.00 38.34 540 SER A O 1
ATOM 4351 N N . ASP A 1 541 ? -6.322 -29.286 7.538 1.00 34.78 541 ASP A N 1
ATOM 4352 C CA . ASP A 1 541 ? -7.487 -29.036 6.667 1.00 34.78 541 ASP A CA 1
ATOM 4353 C C . ASP A 1 541 ? -8.842 -29.493 7.271 1.00 34.78 541 ASP A C 1
ATOM 4355 O O . ASP A 1 541 ? -9.850 -29.561 6.565 1.00 34.78 541 ASP A O 1
ATOM 4359 N N . ASP A 1 542 ? -8.908 -29.811 8.570 1.00 36.12 542 ASP A N 1
ATOM 4360 C CA . ASP A 1 542 ? -10.133 -30.335 9.191 1.00 36.12 542 ASP A CA 1
ATOM 4361 C C . ASP A 1 542 ? -11.108 -29.221 9.615 1.00 36.12 542 ASP A C 1
ATOM 4363 O O . ASP A 1 542 ? -11.017 -28.615 10.688 1.00 36.12 542 ASP A O 1
ATOM 4367 N N . ASP A 1 543 ? -12.110 -28.994 8.764 1.00 44.03 543 ASP A N 1
ATOM 4368 C CA . ASP A 1 543 ? -13.321 -28.248 9.091 1.00 44.03 543 ASP A CA 1
ATOM 4369 C C . ASP A 1 543 ? -14.195 -29.040 10.094 1.00 44.03 543 ASP A C 1
ATOM 4371 O O . ASP A 1 543 ? -14.876 -30.000 9.744 1.00 44.03 543 ASP A O 1
ATOM 4375 N N . ASN A 1 544 ? -14.253 -28.536 11.332 1.00 41.69 544 ASN A N 1
ATOM 4376 C CA . ASN A 1 544 ? -15.210 -28.841 12.410 1.00 41.69 544 ASN A CA 1
ATOM 4377 C C . ASN A 1 544 ? -15.150 -30.214 13.121 1.00 41.69 544 ASN A C 1
ATOM 4379 O O . ASN A 1 544 ? -15.472 -31.257 12.563 1.00 41.69 544 ASN A O 1
ATOM 4383 N N . SER A 1 545 ? -14.990 -30.132 14.455 1.00 35.53 545 SER A N 1
ATOM 4384 C CA . SER A 1 545 ? -15.840 -30.744 15.513 1.00 35.53 545 SER A CA 1
ATOM 4385 C C . SER A 1 545 ? -15.145 -31.526 16.640 1.00 35.53 545 SER A C 1
ATOM 4387 O O . SER A 1 545 ? -15.776 -31.723 17.676 1.00 35.53 545 SER A O 1
ATOM 4389 N N . GLU A 1 546 ? -13.854 -31.863 16.557 1.00 30.92 546 GLU A N 1
ATOM 4390 C CA . GLU A 1 546 ? -13.205 -32.680 17.610 1.00 30.92 546 GLU A CA 1
ATOM 4391 C C . GLU A 1 546 ? -12.417 -31.898 18.683 1.00 30.92 546 GLU A C 1
ATOM 4393 O O . GLU A 1 546 ? -12.216 -32.397 19.792 1.00 30.92 546 GLU A O 1
ATOM 4398 N N . PHE A 1 547 ? -12.042 -30.636 18.442 1.00 35.28 547 PHE A N 1
ATOM 4399 C CA . PHE A 1 547 ? -11.202 -29.880 19.392 1.00 35.28 547 PHE A CA 1
ATOM 4400 C C . PHE A 1 547 ? -11.957 -29.320 20.617 1.00 35.28 547 PHE A C 1
ATOM 4402 O O . PHE A 1 547 ? -11.362 -29.082 21.667 1.00 35.28 547 PHE A O 1
ATOM 4409 N N . LEU A 1 548 ? -13.289 -29.181 20.549 1.00 32.62 548 LEU A N 1
ATOM 4410 C CA . LEU A 1 548 ? -14.107 -28.783 21.711 1.00 32.62 548 LEU A CA 1
ATOM 4411 C C . LEU A 1 548 ? -14.122 -29.846 22.829 1.00 32.62 548 LEU A C 1
ATOM 4413 O O . LEU A 1 548 ? -14.520 -29.549 23.958 1.00 32.62 548 LEU A O 1
ATOM 4417 N N . ILE A 1 549 ? -13.670 -31.072 22.539 1.00 31.66 549 ILE A N 1
ATOM 4418 C CA . ILE A 1 549 ? -13.604 -32.169 23.510 1.00 31.66 549 ILE A CA 1
ATOM 4419 C C . ILE A 1 549 ? -12.218 -32.248 24.177 1.00 31.66 549 ILE A C 1
ATOM 4421 O O . ILE A 1 549 ? -12.145 -32.564 25.364 1.00 31.66 549 ILE A O 1
ATOM 4425 N N . SER A 1 550 ? -11.124 -31.888 23.489 1.00 30.05 550 SER A N 1
ATOM 4426 C CA . SER A 1 550 ? -9.770 -31.979 24.068 1.00 30.05 550 SER A CA 1
ATOM 4427 C C . SER A 1 550 ? -9.456 -30.841 25.050 1.00 30.05 550 SER A C 1
ATOM 4429 O O . SER A 1 550 ? -8.900 -31.097 26.117 1.00 30.05 550 SER A O 1
ATOM 4431 N N . VAL A 1 551 ? -9.903 -29.609 24.772 1.00 33.12 551 VAL A N 1
ATOM 4432 C CA . VAL A 1 551 ? -9.686 -28.454 25.672 1.00 33.12 551 VAL A CA 1
ATOM 4433 C C . VAL A 1 551 ? -10.455 -28.606 26.990 1.00 33.12 551 VAL A C 1
ATOM 4435 O O . VAL A 1 551 ? -9.955 -28.229 28.049 1.00 33.12 551 VAL A O 1
ATOM 4438 N N . ASN A 1 552 ? -11.630 -29.245 26.966 1.00 30.72 552 ASN A N 1
ATOM 4439 C CA . ASN A 1 552 ? -12.394 -29.535 28.184 1.00 30.72 552 ASN A CA 1
ATOM 4440 C C . ASN A 1 552 ? -11.730 -30.595 29.078 1.00 30.72 552 ASN A C 1
ATOM 4442 O O . ASN A 1 552 ? -11.969 -30.603 30.284 1.00 30.72 552 ASN A O 1
ATOM 4446 N N . HIS A 1 553 ? -10.873 -31.462 28.528 1.00 29.27 553 HIS A N 1
ATOM 4447 C CA . HIS A 1 553 ? -10.186 -32.488 29.315 1.00 29.27 553 HIS A CA 1
ATOM 4448 C C . HIS A 1 553 ? -8.913 -31.972 30.008 1.00 29.27 553 HIS A C 1
ATOM 4450 O O . HIS A 1 553 ? -8.513 -32.534 31.027 1.00 29.27 553 HIS A O 1
ATOM 4456 N N . CYS A 1 554 ? -8.322 -30.876 29.513 1.00 29.91 554 CYS A N 1
ATOM 4457 C CA . CYS A 1 554 ? -7.153 -30.214 30.108 1.00 29.91 554 CYS A CA 1
ATOM 4458 C C . CYS A 1 554 ? -7.501 -29.170 31.189 1.00 29.91 554 CYS A C 1
ATOM 4460 O O . CYS A 1 554 ? -6.601 -28.675 31.861 1.00 29.91 554 CYS A O 1
ATOM 4462 N N . LEU A 1 555 ? -8.787 -28.850 31.384 1.00 27.62 555 LEU A N 1
ATOM 4463 C CA . LEU A 1 555 ? -9.272 -27.888 32.389 1.00 27.62 555 LEU A CA 1
ATOM 4464 C C . LEU A 1 555 ? -9.963 -28.546 33.599 1.00 27.62 555 LEU A C 1
ATOM 4466 O O . LEU A 1 555 ? -10.581 -27.855 34.411 1.00 27.62 555 LEU A O 1
ATOM 4470 N N . ALA A 1 556 ? -9.856 -29.869 33.761 1.00 25.88 556 ALA A N 1
ATOM 4471 C CA . ALA A 1 556 ? -10.310 -30.523 34.984 1.00 25.88 556 ALA A CA 1
ATOM 4472 C C . ALA A 1 556 ? -9.376 -30.149 36.158 1.00 25.88 556 ALA A C 1
ATOM 4474 O O . ALA A 1 556 ? -8.160 -30.313 36.043 1.00 25.88 556 ALA A O 1
ATOM 4475 N N . PRO A 1 557 ? -9.906 -29.650 37.289 1.00 28.08 557 PRO A N 1
ATOM 4476 C CA . PRO A 1 557 ? -9.087 -29.225 38.414 1.00 28.08 557 PRO A CA 1
ATOM 4477 C C . PRO A 1 557 ? -8.383 -30.431 39.040 1.00 28.08 557 PRO A C 1
ATOM 4479 O O . PRO A 1 557 ? -9.016 -31.437 39.365 1.00 28.08 557 PRO A O 1
ATOM 4482 N N . ALA A 1 558 ? -7.070 -30.310 39.245 1.00 27.64 558 ALA A N 1
ATOM 4483 C CA . ALA A 1 558 ? -6.340 -31.189 40.142 1.00 27.64 558 ALA A CA 1
ATOM 4484 C C . ALA A 1 558 ? -7.004 -31.123 41.526 1.00 27.64 558 ALA A C 1
ATOM 4486 O O . ALA A 1 558 ? -7.046 -30.070 42.166 1.00 27.64 558 ALA A O 1
ATOM 4487 N N . ASN A 1 559 ? -7.563 -32.255 41.951 1.00 26.33 559 ASN A N 1
ATOM 4488 C CA . ASN A 1 559 ? -8.104 -32.451 43.285 1.00 26.33 559 ASN A CA 1
ATOM 4489 C C . ASN A 1 559 ? -7.039 -32.101 44.330 1.00 26.33 559 ASN A C 1
ATOM 4491 O O . ASN A 1 559 ? -6.004 -32.758 44.420 1.00 26.33 559 ASN A O 1
ATOM 4495 N N . ILE A 1 560 ? -7.347 -31.120 45.176 1.00 30.61 560 ILE A N 1
ATOM 4496 C CA . ILE A 1 560 ? -6.866 -31.101 46.557 1.00 30.61 560 ILE A CA 1
ATOM 4497 C C . ILE A 1 560 ? -7.887 -31.904 47.369 1.00 30.61 560 ILE A C 1
ATOM 4499 O O . ILE A 1 560 ? -8.822 -31.349 47.944 1.00 30.61 560 ILE A O 1
ATOM 4503 N N . PHE A 1 561 ? -7.775 -33.224 47.230 1.00 29.75 561 PHE A N 1
ATOM 4504 C CA . PHE A 1 561 ? -7.695 -34.278 48.250 1.00 29.75 561 PHE A CA 1
ATOM 4505 C C . PHE A 1 561 ? -7.791 -35.639 47.561 1.00 29.75 561 PHE A C 1
ATOM 4507 O O . PHE A 1 561 ? -8.727 -35.833 46.750 1.00 29.75 561 PHE A O 1
#

Radius of gyration: 28.64 Å; chains: 1; bounding box: 72×65×78 Å

pLDDT: mean 74.56, std 20.33, range [25.88, 96.81]

Foldseek 3Di:
DAQPLARDDDDDDPPDPPDRDHHPLLVLQLCQFQVVVVLLAFDPVLLVLLVVLCVPFDLVPQVSSLVSLVVSADDQCQFQQQDFAPFKFFDDPVLLVVLVVQLVCLVVVPLDRPDQWHAARPGDIDGFQFPDDDPPDSGGGWGLALSNLVSCVCVVVVRIGRRGPDPRSVVLLSNLQAAEDDPVLQVFLLVQLLQKAFQADDADDPDDDPVVVPDQDPSRNQSRHQSLLVSLCVQQVHRRCLQPHDDPNVCVVVSLVSSCVRGNPQSVQLVVLVVVVDPCQRGRMDTRQWYQYSSFIWGFADDPAATDTHTRDSDSVSVSLSSSLSSHRCPDSSVSSSSSCRYPSHDPDPDPRHRHPLQSNLSNLLVVLDVVQPPQKDQAPVSFIWGQAPVRKIKTWHFDDDGSFRDIWMWIDLHDVCRNVVNLTATFDDDDPPVPPSPHHPSNVRSVVRVLRNHLVVNCVVGVLSVVVCCCQPVVDPNDDPVSSNVVSVVRVPGDDDPPPDDPPDDPDDDDDDDDDDDDDDPPPVVVVVVVVVVVVVPDPDDDDDVVPVVVVVPDDDDPD

Sequence (561 aa):
MHCPYCSNEVEFSDTNVLEHLICERCEMVLSHVCKVDRKFRPDKAAIATVRGALEGVDRTDDTAVWEALISAGPSIADVPALKSSKKPLKLSRSRLSKWKQYYSELKSNTENISFEKLPLPGGKEMLVRTQGDIFGERKHKWCQEPLADLSELFIKSGGSTTAFSDWFELTQLLNVSTQCLINSEIATHAWFQSGFSECLPPLFEEGIDETMFIFDPPYGRLGRSHPFIRYAASLVDNNIMRLFCQPNSKDLPKMWLKAERHLGGIATSWRKILDSGEVYARNTIQGPSLVVYKQRLHLVVRGQHGYSLKQLPQNMDVWRHLIGWSLYHPTTEHNNYLRAIQWAIDCDDDSTSIGPKPEFRALALLAQTYESLGESVLLSKNDGFIVEGTSSLWYSVRPLRITSDSAIEVHGFRNKKAAKSWNKPIKICIQINENTMEEYPLADKLAAYLLTLRNDLVSSGKVTTLLMLHRTWFENTTGKSAKEWSAMSKNHPHGFHVDDDDEWDDEWDDEVFDIGDETYPEFEQESEEQNRIFNSWLESDDDNSEFLISVNHCLAPANIF

Secondary structure (DSSP, 8-state):
-B-TTT--B----TT--SS----HHHHHHHHHHSHHHHHHPPPHHHHHHHHHHHTT--TT-HHHHHHHHHHHSPP-TT-GGGPPPSS-EE--HHHHHHHHHHHHHHHTT-S----SEEE-TTS-EEE--EE--SSS-----EESS-HHHHHHHHHHTTTEE-S-S-HHHHHHHHHHHEEEE-HHHHTSTHHHHHT-EESSPPPPPTT--GGGGS---TT-GGG-B-HHHHHHHHTTT--HHHHHSSTT-TTHHHHHHHHHHHHTHHHHHHHHHHHTT-HHHHH-EE---EEEETTEEEEEEEETTEEEEEEPPS-HHHHHHHHHHHTS-TTSHHHHHHHHHHHHSS-----S----HHHHHHHHHHHHHHHHHGGGEEEETTTEEEEE-TTS-EEEEEE---SSS--EEEEEESSHHHHHTT-S-EEE-----HHHHTTS-HHHHHHHHHHHHHTHHHHTTT-HHHHHHHHHHHTSS-S--HHHHHHHHHH-TT-------S---S------------PPPP--HHHHHHHHHHHHHHS----SSSHHHHHHHTTS-----